Protein AF-A0A168AAK2-F1 (afdb_monomer)

InterPro domains:
  IPR007527 Zinc finger, SWIM-type [PS50966] (122-159)

Foldseek 3Di:
DDDDDDDDDDDDDDDDDDDDDDDDDDDDDDDDDDDDDDDDDDDDDPDDPDPPPCPVPCDFFAAPVQRATEDLVQEPPVLSVQSCVLRPPDDPDPPDQWDWDDWDADVPNPDIDTRDGDRDDKDWDADPCPDPPNHIDIPVQPPDLEAHSVRLVVLSLLCSQQVLVDASPDHFYAHHNRHGVVCPRVNVSCVLCDVCLSCLSVVHDPDPLPDQFDLSLLLLLLLLVCLVVVNQDPVCSNVPPCVQNVDDSVVNVCLLPVVVVVVVVVVVVVPPPPVPDPDDDDDDDDDDDDDDDDDDDDDDDDDDDDDDDDDDDDDDDDPPPPPVPDPPDDPCNVVSVLSSCSRNPPVSVVVSQVVGDCSGLSNQVLNSLLVSLVVLVVVVVVVLVVVVVVPPDDPDDDDDDDDDDDDDDDPDPPPPDPVPPPPDPQASLNSSLVSLLSSLSSLLSVQVVCPVDGDDPSNLLSSLVSLLSSLCCLLPPQQDFRDDDPPDDSLSGGNNCVLWAPPPPPPPPPDNSSLSSLLSRLLNLVCLVSLVVSLVSCVVSHGDPVNSVSSVV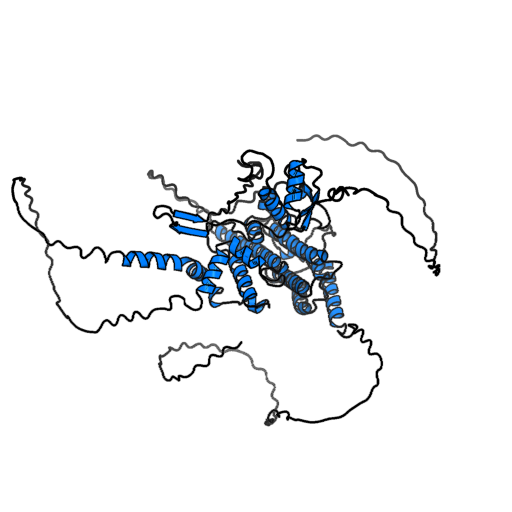SSVSNVVSVVPDPPDPDPVCPVDDDDDDDDDDYDDDDDDDDDDDDDDDDDDDDDDDDDDDDDDDDDDDDDDDDDDDDDDDDDDDDDDDDD

pLDDT: mean 70.31, std 23.08, range [29.22, 98.38]

Solvent-accessible surface area (backbone atoms only — not comparable to full-atom values): 43070 Å² total; per-residue (Å²): 135,86,84,92,85,80,92,88,86,88,87,90,81,88,82,89,87,88,82,91,83,86,90,83,90,85,79,92,78,89,84,82,85,87,88,88,85,89,84,87,86,89,77,94,70,96,69,75,84,70,79,79,70,78,75,77,69,90,58,68,50,48,36,81,87,72,62,49,31,28,39,54,95,58,49,54,73,70,60,36,53,52,53,47,63,72,29,46,84,74,68,96,73,74,83,66,84,28,61,66,74,51,75,50,76,48,96,50,94,91,39,77,49,69,44,80,47,65,62,79,89,81,53,76,47,71,33,47,80,87,46,100,40,49,54,77,46,43,75,85,39,75,88,56,87,62,68,46,71,74,55,45,53,51,50,52,56,48,42,62,67,71,48,40,85,59,62,76,91,50,62,40,48,37,35,83,59,67,42,46,56,89,61,56,61,63,39,59,49,42,59,77,64,31,57,64,58,50,22,58,76,69,67,48,74,78,56,66,92,89,52,81,81,53,67,64,49,51,51,41,41,40,25,43,55,22,37,77,71,67,43,78,53,71,65,61,30,77,58,43,63,46,93,66,67,71,49,58,72,67,56,40,49,43,74,62,53,53,70,58,57,60,60,53,62,61,52,68,70,67,66,78,71,74,89,74,78,84,77,83,92,80,91,80,84,84,87,79,90,82,90,86,91,87,89,87,89,85,92,82,88,88,86,91,84,81,87,77,92,82,81,89,87,88,80,91,74,86,82,76,78,72,79,68,75,68,62,95,68,55,103,50,51,67,61,51,49,52,47,37,41,38,62,74,32,61,67,59,33,51,53,54,59,69,73,53,55,76,82,28,65,62,56,25,62,37,54,51,44,38,52,52,46,52,51,49,52,48,52,57,52,51,54,56,51,56,61,63,61,68,71,69,74,70,85,79,84,79,82,90,81,91,78,85,89,83,92,80,94,72,94,72,88,74,86,72,73,87,73,73,78,70,92,58,92,71,40,66,38,49,54,41,46,52,54,47,50,41,40,46,42,43,52,39,47,67,56,52,74,40,61,94,50,79,57,54,75,67,54,51,50,41,40,50,50,30,53,53,49,52,54,43,44,36,66,74,72,38,67,50,74,52,96,66,69,93,85,63,54,67,48,54,24,13,48,24,31,44,76,63,18,70,56,80,68,78,73,82,75,77,69,62,58,70,58,60,39,48,61,80,42,38,80,56,45,85,50,48,72,56,52,54,52,49,50,58,46,39,71,73,72,48,62,40,68,72,59,55,52,52,52,51,47,47,52,48,50,21,48,50,57,63,65,55,69,89,77,79,76,77,76,80,74,78,76,70,90,67,78,77,82,91,80,89,85,86,83,85,90,84,83,86,83,84,82,85,78,90,82,91,81,86,88,86,82,87,84,91,86,85,86,85,86,89,84,89,85,86,82,89,80,86,88,83,92,79,90,85,89,80,84,88,84,81,88,82,92,84,88,83,91,83,132

Mean predicted aligned error: 16.59 Å

Structure (mmCIF, N/CA/C/O backbone):
data_AF-A0A168AAK2-F1
#
_entry.id   AF-A0A168AAK2-F1
#
loop_
_atom_site.group_PDB
_atom_site.id
_atom_site.type_symbol
_atom_site.label_atom_id
_atom_site.label_alt_id
_atom_site.label_comp_id
_atom_site.label_asym_id
_atom_site.label_entity_id
_atom_site.label_seq_id
_atom_site.pdbx_PDB_ins_code
_atom_site.Cartn_x
_atom_site.Cartn_y
_atom_site.Cartn_z
_atom_site.occupancy
_atom_site.B_iso_or_equiv
_atom_site.auth_seq_id
_atom_site.auth_comp_id
_atom_site.auth_asym_id
_atom_site.auth_atom_id
_atom_site.pdbx_PDB_model_num
ATOM 1 N N . MET A 1 1 ? 8.494 -40.894 26.020 1.00 40.62 1 MET A N 1
ATOM 2 C CA . MET A 1 1 ? 8.708 -42.358 25.901 1.00 40.62 1 MET A CA 1
ATOM 3 C C . MET A 1 1 ? 7.716 -42.901 24.875 1.00 40.62 1 MET A C 1
ATOM 5 O O . MET A 1 1 ? 6.647 -42.320 24.763 1.00 40.62 1 MET A O 1
ATOM 9 N N . ALA A 1 2 ? 8.074 -43.939 24.111 1.00 39.62 2 ALA A N 1
ATOM 10 C CA . ALA A 1 2 ? 7.178 -44.633 23.161 1.00 39.62 2 ALA A CA 1
ATOM 11 C C . ALA A 1 2 ? 6.420 -45.791 23.880 1.00 39.62 2 ALA A C 1
ATOM 13 O O . ALA A 1 2 ? 6.736 -45.996 25.057 1.00 39.62 2 ALA A O 1
ATOM 14 N N . PRO A 1 3 ? 5.437 -46.521 23.288 1.00 59.00 3 PRO A N 1
ATOM 15 C CA . PRO A 1 3 ? 5.387 -47.110 21.927 1.00 59.00 3 PRO A CA 1
ATOM 16 C C . PRO A 1 3 ? 4.229 -46.557 21.048 1.00 59.00 3 PRO A C 1
ATOM 18 O O . PRO A 1 3 ? 3.410 -45.803 21.553 1.00 59.00 3 PRO A O 1
ATOM 21 N N . VAL A 1 4 ? 4.074 -46.777 19.728 1.00 47.59 4 VAL A N 1
ATOM 22 C CA . VAL A 1 4 ? 4.568 -47.757 18.717 1.00 47.59 4 VAL A CA 1
ATOM 23 C C . VAL A 1 4 ? 3.789 -49.083 18.609 1.00 47.59 4 VAL A C 1
ATOM 25 O O . VAL A 1 4 ? 4.135 -50.071 19.243 1.00 47.59 4 VAL A O 1
ATOM 28 N N . THR A 1 5 ? 2.790 -49.133 17.717 1.00 47.38 5 THR A N 1
ATOM 29 C CA . THR A 1 5 ? 2.313 -50.298 16.916 1.00 47.38 5 THR A CA 1
ATOM 30 C C . THR A 1 5 ? 1.179 -49.828 15.976 1.00 47.38 5 THR A C 1
ATOM 32 O O . THR A 1 5 ? 0.538 -48.831 16.278 1.00 47.38 5 THR A O 1
ATOM 35 N N . ARG A 1 6 ? 0.832 -50.478 14.852 1.00 38.22 6 ARG A N 1
ATOM 36 C CA . ARG A 1 6 ? 1.635 -51.163 13.809 1.00 38.22 6 ARG A CA 1
ATOM 37 C C . ARG A 1 6 ? 0.776 -51.253 12.526 1.00 38.22 6 ARG A C 1
ATOM 39 O O . ARG A 1 6 ? -0.435 -51.410 12.622 1.00 38.22 6 ARG A O 1
ATOM 46 N N . SER A 1 7 ? 1.383 -51.172 11.343 1.00 39.91 7 SER A N 1
ATOM 47 C CA . SER A 1 7 ? 0.678 -51.108 10.049 1.00 39.91 7 SER A CA 1
ATOM 48 C C . SER A 1 7 ? -0.073 -52.390 9.654 1.00 39.91 7 SER A C 1
ATOM 50 O O . SER A 1 7 ? 0.349 -53.494 10.002 1.00 39.91 7 SER A O 1
ATOM 52 N N . ARG A 1 8 ? -1.081 -52.254 8.778 1.00 37.25 8 ARG A N 1
ATOM 53 C CA . ARG A 1 8 ? -1.518 -53.321 7.860 1.00 37.25 8 ARG A CA 1
ATOM 54 C C . ARG A 1 8 ? -1.952 -52.725 6.514 1.00 37.25 8 ARG A C 1
ATOM 56 O O . ARG A 1 8 ? -2.681 -51.745 6.489 1.00 37.25 8 ARG A O 1
ATOM 63 N N . ALA A 1 9 ? -1.501 -53.329 5.420 1.00 46.47 9 ALA A N 1
ATOM 64 C CA . ALA A 1 9 ? -1.856 -52.999 4.036 1.00 46.47 9 ALA A CA 1
ATOM 65 C C . ALA A 1 9 ? -2.024 -54.306 3.242 1.00 46.47 9 ALA A C 1
ATOM 67 O O . ALA A 1 9 ? -1.486 -55.317 3.688 1.00 46.47 9 ALA A O 1
ATOM 68 N N . HIS A 1 10 ? -2.748 -54.289 2.113 1.00 40.81 10 HIS A N 1
ATOM 69 C CA . HIS A 1 10 ? -2.654 -55.221 0.965 1.00 40.81 10 HIS A CA 1
ATOM 70 C C . HIS A 1 10 ? -3.609 -54.756 -0.181 1.00 40.81 10 HIS A C 1
ATOM 72 O O . HIS A 1 10 ? -4.354 -53.806 0.060 1.00 40.81 10 HIS A O 1
ATOM 78 N N . PRO A 1 11 ? -3.512 -55.266 -1.436 1.00 57.75 11 PRO A N 1
ATOM 79 C CA . PRO A 1 11 ? -3.426 -54.371 -2.602 1.00 57.75 11 PRO A CA 1
ATOM 80 C C . PRO A 1 11 ? -4.322 -54.815 -3.796 1.00 57.75 11 PRO A C 1
ATOM 82 O O . PRO A 1 11 ? -5.418 -55.321 -3.576 1.00 57.75 11 PRO A O 1
ATOM 85 N N . SER A 1 12 ? -3.788 -54.713 -5.029 1.00 35.56 12 SER A N 1
ATOM 86 C CA . SER A 1 12 ? -4.297 -55.153 -6.351 1.00 35.56 12 SER A CA 1
ATOM 87 C C . SER A 1 12 ? -5.247 -54.189 -7.086 1.00 35.56 12 SER A C 1
ATOM 89 O O . SER A 1 12 ? -5.981 -53.449 -6.443 1.00 35.56 12 SER A O 1
ATOM 91 N N . GLU A 1 13 ? -5.347 -54.191 -8.425 1.00 36.75 13 GLU A N 1
ATOM 92 C CA . GLU A 1 13 ? -4.338 -54.205 -9.519 1.00 36.75 13 GLU A CA 1
ATOM 93 C C . GLU A 1 13 ? -5.069 -54.124 -10.882 1.00 36.75 13 GLU A C 1
ATOM 95 O O . GLU A 1 13 ? -6.175 -54.641 -11.025 1.00 36.75 13 GLU A O 1
ATOM 100 N N . GLY A 1 14 ? -4.423 -53.568 -11.917 1.00 33.22 14 GLY A N 1
ATOM 101 C CA . GLY A 1 14 ? -4.935 -53.566 -13.301 1.00 33.22 14 GLY A CA 1
ATOM 102 C C . GLY A 1 14 ? -5.976 -52.472 -13.608 1.00 33.22 14 GLY A C 1
ATOM 103 O O . GLY A 1 14 ? -6.656 -51.974 -12.724 1.00 33.22 14 GLY A O 1
ATOM 104 N N . ARG A 1 15 ? -6.148 -52.033 -14.863 1.00 38.47 15 ARG A N 1
ATOM 105 C CA . ARG A 1 15 ? -5.843 -52.704 -16.142 1.00 38.47 15 ARG A CA 1
ATOM 106 C C . ARG A 1 15 ? -5.493 -51.691 -17.250 1.00 38.47 15 ARG A C 1
ATOM 108 O O . ARG A 1 15 ? -5.868 -50.528 -17.179 1.00 38.47 15 ARG A O 1
ATOM 115 N N . THR A 1 16 ? -4.783 -52.147 -18.281 1.00 46.56 16 THR A N 1
ATOM 116 C CA . THR A 1 16 ? -4.335 -51.349 -19.438 1.00 46.56 16 THR A CA 1
ATOM 117 C C . THR A 1 16 ? -5.389 -51.211 -20.546 1.00 46.56 16 THR A C 1
ATOM 119 O O . THR A 1 16 ? -6.234 -52.088 -20.728 1.00 46.56 16 THR A O 1
ATOM 122 N N . GLY A 1 17 ? -5.282 -50.144 -21.349 1.00 37.72 17 GLY A N 1
ATOM 123 C CA . GLY A 1 17 ? -6.027 -49.971 -22.602 1.00 37.72 17 GLY A CA 1
ATOM 124 C C . GLY A 1 17 ? -5.637 -48.684 -23.338 1.00 37.72 17 GLY A C 1
ATOM 125 O O . GLY A 1 17 ? -5.800 -47.598 -22.795 1.00 37.72 17 GLY A O 1
ATOM 126 N N . ALA A 1 18 ? -5.118 -48.796 -24.563 1.00 38.78 18 ALA A N 1
ATOM 127 C CA . ALA A 1 18 ? -4.747 -47.658 -25.407 1.00 38.78 18 ALA A CA 1
ATOM 128 C C . ALA A 1 18 ? -5.010 -47.970 -26.889 1.00 38.78 18 ALA A C 1
ATOM 130 O O . ALA A 1 18 ? -4.605 -49.039 -27.339 1.00 38.78 18 ALA A O 1
ATOM 131 N N . ALA A 1 19 ? -5.625 -47.039 -27.636 1.00 36.41 19 ALA A N 1
ATOM 132 C CA . ALA A 1 19 ? -5.507 -46.917 -29.100 1.00 36.41 19 ALA A CA 1
ATOM 133 C C . ALA A 1 19 ? -6.200 -45.649 -29.666 1.00 36.41 19 ALA A C 1
ATOM 135 O O . ALA A 1 19 ? -7.394 -45.460 -29.479 1.00 36.41 19 ALA A O 1
ATOM 136 N N . VAL A 1 20 ? -5.426 -44.836 -30.398 1.00 39.25 20 VAL A N 1
ATOM 137 C CA . VAL A 1 20 ? -5.687 -44.298 -31.761 1.00 39.25 20 VAL A CA 1
ATOM 138 C C . VAL A 1 20 ? -7.126 -43.909 -32.185 1.00 39.25 20 VAL A C 1
ATOM 140 O O . VAL A 1 20 ? -7.991 -44.768 -32.304 1.00 39.25 20 VAL A O 1
ATOM 143 N N . GLY A 1 21 ? -7.319 -42.663 -32.659 1.00 32.81 21 GLY A N 1
ATOM 144 C CA . GLY A 1 21 ? -8.467 -42.289 -33.516 1.00 32.81 21 GLY A CA 1
ATOM 145 C C . GLY A 1 21 ? -8.499 -40.812 -33.955 1.00 32.81 21 GLY A C 1
ATOM 146 O O . GLY A 1 21 ? -8.690 -39.939 -33.124 1.00 32.81 21 GLY A O 1
ATOM 147 N N . GLY A 1 22 ? -8.284 -40.536 -35.249 1.00 33.31 22 GLY A N 1
ATOM 148 C CA . GLY A 1 22 ? -8.019 -39.206 -35.839 1.00 33.31 22 GLY A CA 1
ATOM 149 C C . GLY A 1 22 ? -9.118 -38.112 -35.798 1.00 33.31 22 GLY A C 1
ATOM 150 O O . GLY A 1 22 ? -10.235 -38.349 -35.345 1.00 33.31 22 GLY A O 1
ATOM 151 N N . PRO A 1 23 ? -8.797 -36.894 -36.294 1.00 47.91 23 PRO A N 1
ATOM 152 C CA . PRO A 1 23 ? -9.669 -35.716 -36.241 1.00 47.91 23 PRO A CA 1
ATOM 153 C C . PRO A 1 23 ? -10.683 -35.652 -37.397 1.00 47.91 23 PRO A C 1
ATOM 155 O O . PRO A 1 23 ? -10.421 -36.142 -38.496 1.00 47.91 23 PRO A O 1
ATOM 158 N N . VAL A 1 24 ? -11.800 -34.949 -37.177 1.00 37.16 24 VAL A N 1
ATOM 159 C CA . VAL A 1 24 ? -12.806 -34.625 -38.205 1.00 37.16 24 VAL A CA 1
ATOM 160 C C . VAL A 1 24 ? -12.995 -33.109 -38.281 1.00 37.16 24 VAL A C 1
ATOM 162 O O . VAL A 1 24 ? -13.200 -32.450 -37.264 1.00 37.16 24 VAL A O 1
ATOM 165 N N . LEU A 1 25 ? -12.925 -32.561 -39.496 1.00 40.25 25 LEU A N 1
ATOM 166 C CA . LEU A 1 25 ? -13.261 -31.169 -39.805 1.00 40.25 25 LEU A CA 1
ATOM 167 C C . LEU A 1 25 ? -14.760 -31.045 -40.107 1.00 40.25 25 LEU A C 1
ATOM 169 O O . LEU A 1 25 ? -15.286 -31.852 -40.871 1.00 40.25 25 LEU A O 1
ATOM 173 N N . SER A 1 26 ? -15.399 -29.982 -39.614 1.00 39.03 26 SER A N 1
ATOM 174 C CA . SER A 1 26 ? -16.743 -29.564 -40.035 1.00 39.03 26 SER A CA 1
ATOM 175 C C . SER A 1 26 ? -16.792 -28.051 -40.237 1.00 39.03 26 SER A C 1
ATOM 177 O O . SER A 1 26 ? -16.252 -27.291 -39.435 1.00 39.03 26 SER A O 1
ATOM 179 N N . VAL A 1 27 ? -17.434 -27.623 -41.324 1.00 39.62 27 VAL A N 1
ATOM 180 C CA . VAL A 1 27 ? -17.562 -26.221 -41.757 1.00 39.62 27 VAL A CA 1
ATOM 181 C C . VAL A 1 27 ? -18.981 -25.726 -41.433 1.00 39.62 27 VAL A C 1
ATOM 183 O O . VAL A 1 27 ? -19.931 -26.480 -41.659 1.00 39.62 27 VAL A O 1
ATOM 186 N N . PRO A 1 28 ? -19.175 -24.491 -40.928 1.00 44.53 28 PRO A N 1
ATOM 187 C CA . PRO A 1 28 ? -20.513 -23.941 -40.729 1.00 44.53 28 PRO A CA 1
ATOM 188 C C . PRO A 1 28 ? -21.197 -23.677 -42.077 1.00 44.53 28 PRO A C 1
ATOM 190 O O . PRO A 1 28 ? -20.589 -23.135 -42.996 1.00 44.53 28 PRO A O 1
ATOM 193 N N . THR A 1 29 ? -22.475 -24.041 -42.189 1.00 38.69 29 THR A N 1
ATOM 194 C CA . THR A 1 29 ? -23.301 -23.759 -43.374 1.00 38.69 29 THR A CA 1
ATOM 195 C C . THR A 1 29 ? -24.305 -22.663 -43.033 1.00 38.69 29 THR A C 1
ATOM 197 O O . THR A 1 29 ? -25.131 -22.845 -42.141 1.00 38.69 29 THR A O 1
ATOM 200 N N . GLU A 1 30 ? -24.246 -21.530 -43.733 1.00 39.91 30 GLU A N 1
ATOM 201 C CA . GLU A 1 30 ? -25.296 -20.508 -43.660 1.00 39.91 30 GLU A CA 1
ATOM 202 C C . GLU A 1 30 ? -26.604 -21.030 -44.271 1.00 39.91 30 GLU A C 1
ATOM 204 O O . GLU A 1 30 ? -26.585 -21.697 -45.306 1.00 39.91 30 GLU A O 1
ATOM 209 N N . HIS A 1 31 ? -27.751 -20.629 -43.720 1.00 38.38 31 HIS A N 1
ATOM 210 C CA . HIS A 1 31 ? -28.993 -20.585 -44.492 1.00 38.38 31 HIS A CA 1
ATOM 211 C C . HIS A 1 31 ? -29.788 -19.314 -44.189 1.00 38.38 31 HIS A C 1
ATOM 213 O O . HIS A 1 31 ? -29.695 -18.734 -43.108 1.00 38.38 31 HIS A O 1
ATOM 219 N N . ARG A 1 32 ? -30.499 -18.824 -45.209 1.00 34.09 32 ARG A N 1
ATOM 220 C CA . ARG A 1 32 ? -30.751 -17.392 -45.390 1.00 34.09 32 ARG A CA 1
ATOM 221 C C . ARG A 1 32 ? -32.227 -17.070 -45.634 1.00 34.09 32 ARG A C 1
ATOM 223 O O . ARG A 1 32 ? -32.756 -17.404 -46.691 1.00 34.09 32 ARG A O 1
ATOM 230 N N . SER A 1 33 ? -32.788 -16.249 -44.742 1.00 37.88 33 SER A N 1
ATOM 231 C CA . SER A 1 33 ? -33.982 -15.416 -44.984 1.00 37.88 33 SER A CA 1
ATOM 232 C C . SER A 1 33 ? -35.283 -16.212 -45.284 1.00 37.88 33 SER A C 1
ATOM 234 O O . SER A 1 33 ? -35.333 -17.413 -45.043 1.00 37.88 33 SER A O 1
ATOM 236 N N . PRO A 1 34 ? -36.390 -15.552 -45.678 1.00 63.09 34 PRO A N 1
ATOM 237 C CA . PRO A 1 34 ? -37.237 -14.767 -44.770 1.00 63.09 34 PRO A CA 1
ATOM 238 C C . PRO A 1 34 ? -38.724 -15.159 -44.893 1.00 63.09 34 PRO A C 1
ATOM 240 O O . PRO A 1 34 ? -39.081 -15.873 -45.818 1.00 63.09 34 PRO A O 1
ATOM 243 N N . HIS A 1 35 ? -39.624 -14.575 -44.092 1.00 37.94 35 HIS A N 1
ATOM 244 C CA . HIS A 1 35 ? -40.955 -14.197 -44.599 1.00 37.94 35 HIS A CA 1
ATOM 245 C C . HIS A 1 35 ? -41.582 -13.038 -43.804 1.00 37.94 35 HIS A C 1
ATOM 247 O O . HIS A 1 35 ? -41.102 -12.658 -42.740 1.00 37.94 35 HIS A O 1
ATOM 253 N N . ARG A 1 36 ? -42.613 -12.428 -44.399 1.00 41.31 36 ARG A N 1
ATOM 254 C CA . ARG A 1 36 ? -43.231 -11.140 -44.046 1.00 41.31 36 ARG A CA 1
ATOM 255 C C . ARG A 1 36 ? -44.748 -11.308 -44.024 1.00 41.31 36 ARG A C 1
ATOM 257 O O . ARG A 1 36 ? -45.292 -11.770 -45.025 1.00 41.31 36 ARG A O 1
ATOM 264 N N . ALA A 1 37 ? -45.409 -10.836 -42.971 1.00 38.94 37 ALA A N 1
ATOM 265 C CA . ALA A 1 37 ? -46.836 -10.516 -42.976 1.00 38.94 37 ALA A CA 1
ATOM 266 C C . ALA A 1 37 ? -47.135 -9.446 -41.915 1.00 38.94 37 ALA A C 1
ATOM 268 O O . ALA A 1 37 ? -46.599 -9.504 -40.812 1.00 38.94 37 ALA A O 1
ATOM 269 N N . GLU A 1 38 ? -47.988 -8.485 -42.260 1.00 54.44 38 GLU A N 1
ATOM 270 C CA . GLU A 1 38 ? -48.599 -7.535 -41.324 1.00 54.44 38 GLU A CA 1
ATOM 271 C C . GLU A 1 38 ? -50.046 -7.981 -41.064 1.00 54.44 38 GLU A C 1
ATOM 273 O O . GLU A 1 38 ? -50.703 -8.506 -41.965 1.00 54.44 38 GLU A O 1
ATOM 278 N N . GLY A 1 39 ? -50.554 -7.760 -39.852 1.00 36.62 39 GLY A N 1
ATOM 279 C CA . GLY A 1 39 ? -51.935 -8.067 -39.478 1.00 36.62 39 GLY A CA 1
ATOM 280 C C . GLY A 1 39 ? -52.157 -7.789 -37.994 1.00 36.62 39 GLY A C 1
ATOM 281 O O . GLY A 1 39 ? -51.522 -8.422 -37.160 1.00 36.62 39 GLY A O 1
ATOM 282 N N . GLY A 1 40 ? -52.994 -6.800 -37.673 1.00 44.69 40 GLY A N 1
ATOM 283 C CA . GLY A 1 40 ? -53.223 -6.340 -36.297 1.00 44.69 40 GLY A CA 1
ATOM 284 C C . GLY A 1 40 ? -54.597 -6.723 -35.740 1.00 44.69 40 GLY A C 1
ATOM 285 O O . GLY A 1 40 ? -55.134 -7.775 -36.073 1.00 44.69 40 GLY A O 1
ATOM 286 N N . THR A 1 41 ? -55.183 -5.787 -34.983 1.00 41.22 41 THR A N 1
ATOM 287 C CA . THR A 1 41 ? -56.447 -5.817 -34.204 1.00 41.22 41 THR A CA 1
ATOM 288 C C . THR A 1 41 ? -56.300 -6.131 -32.712 1.00 41.22 41 THR A C 1
ATOM 290 O O . THR A 1 41 ? -55.432 -6.883 -32.285 1.00 41.22 41 THR A O 1
ATOM 293 N N . ASN A 1 42 ? -57.126 -5.439 -31.921 1.00 51.75 42 ASN A N 1
ATOM 294 C CA . ASN A 1 42 ? -57.027 -5.324 -30.466 1.00 51.75 42 ASN A CA 1
ATOM 295 C C . ASN A 1 42 ? -57.588 -6.548 -29.732 1.00 51.75 42 ASN A C 1
ATOM 297 O O . ASN A 1 42 ? -58.637 -7.068 -30.110 1.00 51.75 42 ASN A O 1
ATOM 301 N N . SER A 1 43 ? -57.045 -6.819 -28.545 1.00 48.72 43 SER A N 1
ATOM 302 C CA . SER A 1 43 ? -57.831 -7.334 -27.419 1.00 48.72 43 SER A CA 1
ATOM 303 C C . SER A 1 43 ? -57.217 -6.879 -26.097 1.00 48.72 43 SER A C 1
ATOM 305 O O . SER A 1 43 ? -56.057 -7.183 -25.833 1.00 48.72 43 SER A O 1
ATOM 307 N N . ASN A 1 44 ? -57.990 -6.179 -25.261 1.00 52.91 44 ASN A N 1
ATOM 308 C CA . ASN A 1 44 ? -57.596 -5.932 -23.874 1.00 52.91 44 ASN A CA 1
ATOM 309 C C . ASN A 1 44 ? -57.525 -7.276 -23.140 1.00 52.91 44 ASN A C 1
ATOM 311 O O . ASN A 1 44 ? -58.499 -8.030 -23.172 1.00 52.91 44 ASN A O 1
ATOM 315 N N . GLN A 1 45 ? -56.428 -7.535 -22.436 1.00 46.53 45 GLN A N 1
ATOM 316 C CA . GLN A 1 45 ? -56.380 -8.555 -21.394 1.00 46.53 45 GLN A CA 1
ATOM 317 C C . GLN A 1 45 ? -55.660 -7.979 -20.181 1.00 46.53 45 GLN A C 1
ATOM 319 O O . GLN A 1 45 ? -54.449 -7.766 -20.228 1.00 46.53 45 GLN A O 1
ATOM 324 N N . ASP A 1 46 ? -56.416 -7.754 -19.103 1.00 53.88 46 ASP A N 1
ATOM 325 C CA . ASP A 1 46 ? -55.850 -7.698 -17.759 1.00 53.88 46 ASP A CA 1
ATOM 326 C C . ASP A 1 46 ? -54.997 -8.953 -17.558 1.00 53.88 46 ASP A C 1
ATOM 328 O O . ASP A 1 46 ? -55.498 -10.078 -17.550 1.00 53.88 46 ASP A O 1
ATOM 332 N N . SER A 1 47 ? -53.694 -8.742 -17.453 1.00 51.31 47 SER A N 1
ATOM 333 C CA . SER A 1 47 ? -52.706 -9.731 -17.043 1.00 51.31 47 SER A CA 1
ATOM 334 C C . SER A 1 47 ? -52.010 -9.079 -15.865 1.00 51.31 47 SER A C 1
ATOM 336 O O . SER A 1 47 ? -51.554 -7.944 -15.997 1.00 51.31 47 SER A O 1
ATOM 338 N N . GLY A 1 48 ? -52.082 -9.718 -14.697 1.00 49.97 48 GLY A N 1
ATOM 339 C CA . GLY A 1 48 ? -51.791 -9.049 -13.433 1.00 49.97 48 GLY A CA 1
ATOM 340 C C . GLY A 1 48 ? -50.384 -8.465 -13.380 1.00 49.97 48 GLY A C 1
ATOM 341 O O . GLY A 1 48 ? -49.473 -8.961 -14.043 1.00 49.97 48 GLY A O 1
ATOM 342 N N . SER A 1 49 ? -50.207 -7.460 -12.523 1.00 47.28 49 SER A N 1
ATOM 343 C CA . SER A 1 49 ? -48.916 -7.259 -11.880 1.00 47.28 49 SER A CA 1
ATOM 344 C C . SER A 1 49 ? -48.560 -8.568 -11.179 1.00 47.28 49 SER A C 1
ATOM 346 O O . SER A 1 49 ? -49.110 -8.881 -10.123 1.00 47.28 49 SER A O 1
ATOM 348 N N . GLY A 1 50 ? -47.691 -9.359 -11.807 1.00 49.34 50 GLY A N 1
ATOM 349 C CA . GLY A 1 50 ? -46.757 -10.127 -11.013 1.00 49.34 50 GLY A CA 1
ATOM 350 C C . GLY A 1 50 ? -45.942 -9.094 -10.257 1.00 49.34 50 GLY A C 1
ATOM 351 O O . GLY A 1 50 ? -45.314 -8.238 -10.881 1.00 49.34 50 GLY A O 1
ATOM 352 N N . ASP A 1 51 ? -46.022 -9.135 -8.936 1.00 53.19 51 ASP A N 1
ATOM 353 C CA . ASP A 1 51 ? -44.877 -8.743 -8.142 1.00 53.19 51 ASP A CA 1
ATOM 354 C C . ASP A 1 51 ? -43.753 -9.681 -8.613 1.00 53.19 51 ASP A C 1
ATOM 356 O O . ASP A 1 51 ? -43.833 -10.900 -8.448 1.00 53.19 51 ASP A O 1
ATOM 360 N N . GLU A 1 52 ? -42.798 -9.141 -9.373 1.00 53.22 52 GLU A N 1
ATOM 361 C CA . GLU A 1 52 ? -41.577 -9.858 -9.738 1.00 53.22 52 GLU A CA 1
ATOM 362 C C . GLU A 1 52 ? -40.721 -9.875 -8.467 1.00 53.22 52 GLU A C 1
ATOM 364 O O . GLU A 1 52 ? -39.858 -9.021 -8.293 1.00 53.22 52 GLU A O 1
ATOM 369 N N . ASP A 1 53 ? -41.076 -10.779 -7.541 1.00 52.66 53 ASP A N 1
ATOM 370 C CA . ASP A 1 53 ? -40.401 -10.977 -6.255 1.00 52.66 53 ASP A CA 1
ATOM 371 C C . ASP A 1 53 ? -38.880 -11.035 -6.483 1.00 52.66 53 ASP A C 1
ATOM 373 O O . ASP A 1 53 ? -38.412 -11.775 -7.353 1.00 52.66 53 ASP A O 1
ATOM 377 N N . ASP A 1 54 ? -38.115 -10.242 -5.722 1.00 58.22 54 ASP A N 1
ATOM 378 C CA . ASP A 1 54 ? -36.675 -10.013 -5.915 1.00 58.22 54 ASP A CA 1
ATOM 379 C C . ASP A 1 54 ? -35.807 -11.255 -5.555 1.00 58.22 54 ASP A C 1
ATOM 381 O O . ASP A 1 54 ? -34.942 -11.206 -4.679 1.00 58.22 54 ASP A O 1
ATOM 385 N N . GLU A 1 55 ? -35.989 -12.383 -6.257 1.00 56.53 55 GLU A N 1
ATOM 386 C CA . GLU A 1 55 ? -35.205 -13.630 -6.117 1.00 56.53 55 GLU A CA 1
ATOM 387 C C . GLU A 1 55 ? -33.701 -13.458 -6.468 1.00 56.53 55 GLU A C 1
ATOM 389 O O . GLU A 1 55 ? -32.919 -14.401 -6.348 1.00 56.53 55 GLU A O 1
ATOM 394 N N . GLU A 1 56 ? -33.251 -12.267 -6.889 1.00 58.03 56 GLU A N 1
ATOM 395 C CA . GLU A 1 56 ? -31.850 -12.001 -7.260 1.00 58.03 56 GLU A CA 1
ATOM 396 C C . GLU A 1 56 ? -30.874 -11.911 -6.062 1.00 58.03 56 GLU A C 1
ATOM 398 O O . GLU A 1 56 ? -29.657 -11.943 -6.274 1.00 58.03 56 GLU A O 1
ATOM 403 N N . ASP A 1 57 ? -31.352 -11.813 -4.812 1.00 67.00 57 ASP A N 1
ATOM 404 C CA . ASP A 1 57 ? -30.482 -11.565 -3.645 1.00 67.00 57 ASP A CA 1
ATOM 405 C C . ASP A 1 57 ? -29.789 -12.844 -3.079 1.00 67.00 57 ASP A C 1
ATOM 407 O O . ASP A 1 57 ? -28.852 -12.711 -2.298 1.00 67.00 57 ASP A O 1
ATOM 411 N N . GLU A 1 58 ? -30.090 -14.089 -3.496 1.00 76.19 58 GLU A N 1
ATOM 412 C CA . GLU A 1 58 ? -29.391 -15.325 -3.014 1.00 76.19 58 GLU A CA 1
ATOM 413 C C . GLU A 1 58 ? -27.891 -15.457 -3.443 1.00 76.19 58 GLU A C 1
ATOM 415 O O . GLU A 1 58 ? -27.285 -16.530 -3.383 1.00 76.19 58 GLU A O 1
ATOM 420 N N . GLY A 1 59 ? -27.245 -14.372 -3.884 1.00 88.06 59 GLY A N 1
ATOM 421 C CA . GLY A 1 59 ? -25.840 -14.335 -4.310 1.00 88.06 59 GLY A CA 1
ATOM 422 C C . GLY A 1 59 ? -24.818 -13.912 -3.232 1.00 88.06 59 GLY A C 1
ATOM 423 O O . GLY A 1 59 ? -25.165 -13.271 -2.239 1.00 88.06 59 GLY A O 1
ATOM 424 N N . PRO A 1 60 ? -23.512 -14.196 -3.440 1.00 91.94 60 PRO A N 1
ATOM 425 C CA . PRO A 1 60 ? -22.443 -13.759 -2.541 1.00 91.94 60 PRO A CA 1
ATOM 426 C C . PRO A 1 60 ? -22.252 -12.233 -2.567 1.00 91.94 60 PRO A C 1
ATOM 428 O O . PRO A 1 60 ? -21.959 -11.630 -3.605 1.00 91.94 60 PRO A O 1
ATOM 431 N N . VAL A 1 61 ? -22.355 -11.612 -1.394 1.00 92.31 61 VAL A N 1
ATOM 432 C CA . VAL A 1 61 ? -22.350 -10.156 -1.197 1.00 92.31 61 VAL A CA 1
ATOM 433 C C . VAL A 1 61 ? -20.944 -9.573 -1.397 1.00 92.31 61 VAL A C 1
ATOM 435 O O . VAL A 1 61 ? -19.947 -10.167 -0.994 1.00 92.31 61 VAL A O 1
ATOM 438 N N . ARG A 1 62 ? -20.823 -8.383 -1.999 1.00 91.00 62 ARG A N 1
ATOM 439 C CA . ARG A 1 62 ? -19.527 -7.762 -2.337 1.00 91.00 62 ARG A CA 1
ATOM 440 C C . ARG A 1 62 ? -19.301 -6.449 -1.589 1.00 91.00 62 ARG A C 1
ATOM 442 O O . ARG A 1 62 ? -20.039 -5.495 -1.816 1.00 91.00 62 ARG A O 1
ATOM 449 N N . SER A 1 63 ? -18.237 -6.344 -0.787 1.00 88.81 63 SER A N 1
ATOM 450 C CA . SER A 1 63 ? -17.904 -5.084 -0.099 1.00 88.81 63 SER A CA 1
ATOM 451 C C . SER A 1 63 ? -17.585 -3.968 -1.109 1.00 88.81 63 SER A C 1
ATOM 453 O O . SER A 1 63 ? -16.662 -4.121 -1.922 1.00 88.81 63 SER A O 1
ATOM 455 N N . PRO A 1 64 ? -18.263 -2.804 -1.044 1.00 84.12 64 PRO A N 1
ATOM 456 C CA . PRO A 1 64 ? -18.030 -1.688 -1.959 1.00 84.12 64 PRO A CA 1
ATOM 457 C C . PRO A 1 64 ? -16.698 -0.966 -1.690 1.00 84.12 64 PRO A C 1
ATOM 459 O O . PRO A 1 64 ? -16.212 -0.222 -2.541 1.00 84.12 64 PRO A O 1
ATOM 462 N N . LEU A 1 65 ? -16.080 -1.187 -0.522 1.00 80.12 65 LEU A N 1
ATOM 463 C CA . LEU A 1 65 ? -14.827 -0.540 -0.117 1.00 80.12 65 LEU A CA 1
ATOM 464 C C . LEU A 1 65 ? -13.592 -1.385 -0.438 1.00 80.12 65 LEU A C 1
ATOM 466 O O . LEU A 1 65 ? -12.509 -0.843 -0.696 1.00 80.12 65 LEU A O 1
ATOM 470 N N . THR A 1 66 ? -13.724 -2.711 -0.409 1.00 83.69 66 THR A N 1
ATOM 471 C CA . THR A 1 66 ? -12.596 -3.637 -0.587 1.00 83.69 66 THR A CA 1
ATOM 472 C C . THR A 1 66 ? -12.671 -4.440 -1.874 1.00 83.69 66 THR A C 1
ATOM 474 O O . THR A 1 66 ? -11.621 -4.835 -2.378 1.00 83.69 66 THR A O 1
ATOM 477 N N . ASN A 1 67 ? -13.865 -4.564 -2.463 1.00 85.62 67 ASN A N 1
ATOM 478 C CA . ASN A 1 67 ? -14.202 -5.459 -3.571 1.00 85.62 67 ASN A CA 1
ATOM 479 C C . ASN A 1 67 ? -14.040 -6.953 -3.239 1.00 85.62 67 ASN A C 1
ATOM 481 O O . ASN A 1 67 ? -14.066 -7.770 -4.158 1.00 85.62 67 ASN A O 1
ATOM 485 N N . LEU A 1 68 ? -13.891 -7.307 -1.956 1.00 88.44 68 LEU A N 1
ATOM 486 C CA . LEU A 1 68 ? -13.962 -8.690 -1.490 1.00 88.44 68 LEU A CA 1
ATOM 487 C C . LEU A 1 68 ? -15.406 -9.197 -1.596 1.00 88.44 68 LEU A C 1
ATOM 489 O O . LEU A 1 68 ? -16.350 -8.451 -1.325 1.00 88.44 68 LEU A O 1
ATOM 493 N N . PHE A 1 69 ? -15.561 -10.457 -1.996 1.00 92.50 69 PHE A N 1
ATOM 494 C CA . PHE A 1 69 ? -16.839 -11.167 -2.020 1.00 92.50 69 PHE A CA 1
ATOM 495 C C . PHE A 1 69 ? -16.993 -12.007 -0.751 1.00 92.50 69 PHE A C 1
ATOM 497 O O . PHE A 1 69 ? -15.999 -12.512 -0.227 1.00 92.50 69 PHE A O 1
ATOM 504 N N . TYR A 1 70 ? -18.228 -12.189 -0.293 1.00 93.50 70 TYR A N 1
ATOM 505 C CA . TYR A 1 70 ? -18.579 -12.846 0.958 1.00 93.50 70 TYR A CA 1
ATOM 506 C C . TYR A 1 70 ? -19.739 -13.822 0.768 1.00 93.50 70 TYR A C 1
ATOM 508 O O . TYR A 1 70 ? -20.756 -13.481 0.173 1.00 93.50 70 TYR A O 1
ATOM 516 N N . THR A 1 71 ? -19.584 -15.032 1.297 1.00 94.88 71 THR A N 1
ATOM 517 C CA . THR A 1 71 ? -20.657 -16.031 1.403 1.00 94.88 71 THR A CA 1
ATOM 518 C C . THR A 1 71 ? -21.333 -15.840 2.760 1.00 94.88 71 THR A C 1
ATOM 520 O O . THR A 1 71 ? -20.652 -15.920 3.789 1.00 94.88 71 THR A O 1
ATOM 523 N N . VAL A 1 72 ? -22.634 -15.534 2.749 1.00 94.81 72 VAL A N 1
ATOM 524 C CA . VAL A 1 72 ? -23.425 -15.122 3.929 1.00 94.81 72 VAL A CA 1
ATOM 525 C C . VAL A 1 72 ? -24.276 -16.248 4.516 1.00 94.81 72 VAL A C 1
ATOM 527 O O . VAL A 1 72 ? -24.600 -16.199 5.693 1.00 94.81 72 VAL A O 1
ATOM 530 N N . ASP A 1 73 ? -24.492 -17.319 3.757 1.00 93.12 73 ASP A N 1
ATOM 531 C CA . ASP A 1 73 ? -25.344 -18.495 4.004 1.00 93.12 73 ASP A CA 1
ATOM 532 C C . ASP A 1 73 ? -24.943 -19.385 5.218 1.00 93.12 73 ASP A C 1
ATOM 534 O O . ASP A 1 73 ? -25.377 -20.528 5.358 1.00 93.12 73 ASP A O 1
ATOM 538 N N . ASN A 1 74 ? -24.106 -18.865 6.123 1.00 92.31 74 ASN A N 1
ATOM 539 C CA . ASN A 1 74 ? -23.760 -19.446 7.430 1.00 92.31 74 ASN A CA 1
ATOM 540 C C . ASN A 1 74 ? -24.098 -18.503 8.612 1.00 92.31 74 ASN A C 1
ATOM 542 O O . ASN A 1 74 ? -23.707 -18.787 9.748 1.00 92.31 74 ASN A O 1
ATOM 546 N N . LEU A 1 75 ? -24.754 -17.372 8.342 1.00 93.06 75 LEU A N 1
ATOM 547 C CA . LEU A 1 75 ? -25.223 -16.393 9.322 1.00 93.06 75 LEU A CA 1
ATOM 548 C C . LEU A 1 75 ? -26.662 -16.703 9.766 1.00 93.06 75 LEU A C 1
ATOM 550 O O . LEU A 1 75 ? -27.354 -17.525 9.169 1.00 93.06 75 LEU A O 1
ATOM 554 N N . ASP A 1 76 ? -27.100 -16.046 10.835 1.00 94.06 76 ASP A N 1
ATOM 555 C CA . ASP A 1 76 ? -28.518 -15.847 11.144 1.00 94.06 76 ASP A CA 1
ATOM 556 C C . ASP A 1 76 ? -29.122 -14.717 10.296 1.00 94.06 76 ASP A C 1
ATOM 558 O O . ASP A 1 76 ? -28.414 -13.795 9.895 1.00 94.06 76 ASP A O 1
ATOM 562 N N . ASP A 1 77 ? -30.438 -14.771 10.081 1.00 92.81 77 ASP A N 1
ATOM 563 C CA . ASP A 1 77 ? -31.212 -13.863 9.225 1.00 92.81 77 ASP A CA 1
ATOM 564 C C . ASP A 1 77 ? -30.948 -12.366 9.530 1.00 92.81 77 ASP A C 1
ATOM 566 O O . ASP A 1 77 ? -30.785 -11.562 8.613 1.00 92.81 77 ASP A O 1
ATOM 570 N N . GLU A 1 78 ? -30.850 -11.989 10.816 1.00 92.38 78 GLU A N 1
ATOM 571 C CA . GLU A 1 78 ? -30.584 -10.609 11.269 1.00 92.38 78 GLU A CA 1
ATOM 572 C C . GLU A 1 78 ? -29.157 -10.163 10.904 1.00 92.38 78 GLU A C 1
ATOM 574 O O . GLU A 1 78 ? -28.940 -9.055 10.402 1.00 92.38 78 GLU A O 1
ATOM 579 N N . THR A 1 79 ? -28.168 -11.033 11.117 1.00 91.69 79 THR A N 1
ATOM 580 C CA . THR A 1 79 ? -26.770 -10.755 10.772 1.00 91.69 79 THR A CA 1
ATOM 581 C C . THR A 1 79 ? -26.531 -10.803 9.258 1.00 91.69 79 THR A C 1
ATOM 583 O O . THR A 1 79 ? -25.712 -10.032 8.751 1.00 91.69 79 THR A O 1
ATOM 586 N N . GLU A 1 80 ? -27.253 -11.641 8.509 1.00 93.69 80 GLU A N 1
ATOM 587 C CA . GLU A 1 80 ? -27.232 -11.631 7.044 1.00 93.69 80 GLU A CA 1
ATOM 588 C C . GLU A 1 80 ? -27.810 -10.325 6.485 1.00 93.69 80 GLU A C 1
ATOM 590 O O . GLU A 1 80 ? -27.135 -9.665 5.688 1.00 93.69 80 GLU A O 1
ATOM 595 N N . GLU A 1 81 ? -29.000 -9.900 6.930 1.00 92.00 81 GLU A N 1
ATOM 596 C CA . GLU A 1 81 ? -29.595 -8.628 6.500 1.00 92.00 81 GLU A CA 1
ATOM 597 C C . GLU A 1 81 ? -28.664 -7.446 6.821 1.00 92.00 81 GLU A C 1
ATOM 599 O O . GLU A 1 81 ? -28.445 -6.584 5.968 1.00 92.00 81 GLU A O 1
ATOM 604 N N . LEU A 1 82 ? -28.016 -7.444 7.992 1.00 90.81 82 LEU A N 1
ATOM 605 C CA . LEU A 1 82 ? -27.033 -6.425 8.374 1.00 90.81 82 LEU A CA 1
ATOM 606 C C . LEU A 1 82 ? -25.785 -6.406 7.469 1.00 90.81 82 LEU A C 1
ATOM 608 O O . LEU A 1 82 ? -25.281 -5.328 7.134 1.00 90.81 82 LEU A O 1
ATOM 612 N N . VAL A 1 83 ? -25.262 -7.570 7.066 1.00 90.88 83 VAL A N 1
ATOM 613 C CA . VAL A 1 83 ? -24.129 -7.661 6.124 1.00 90.88 83 VAL A CA 1
ATOM 614 C C . VAL A 1 83 ? -24.550 -7.193 4.728 1.00 90.88 83 VAL A C 1
ATOM 616 O O . VAL A 1 83 ? -23.804 -6.450 4.081 1.00 90.88 83 VAL A O 1
ATOM 619 N N . ARG A 1 84 ? -25.759 -7.559 4.287 1.00 92.12 84 ARG A N 1
ATOM 620 C CA . ARG A 1 84 ? -26.357 -7.083 3.034 1.00 92.12 84 ARG A CA 1
ATOM 621 C C . ARG A 1 84 ? -26.545 -5.571 3.050 1.00 92.12 84 ARG A C 1
ATOM 623 O O . ARG A 1 84 ? -26.076 -4.916 2.130 1.00 92.12 84 ARG A O 1
ATOM 630 N N . GLU A 1 85 ? -27.135 -4.988 4.090 1.00 89.81 85 GLU A N 1
ATOM 631 C CA . GLU A 1 85 ? -27.366 -3.539 4.216 1.00 89.81 85 GLU A CA 1
ATOM 632 C C . GLU A 1 85 ? -26.054 -2.737 4.275 1.00 89.81 85 GLU A C 1
ATOM 634 O O . GLU A 1 85 ? -25.943 -1.684 3.644 1.00 89.81 85 GLU A O 1
ATOM 639 N N . LEU A 1 86 ? -25.024 -3.254 4.958 1.00 87.00 86 LEU A N 1
ATOM 640 C CA . LEU A 1 86 ? -23.694 -2.635 5.019 1.00 87.00 86 LEU A CA 1
ATOM 641 C C . LEU A 1 86 ? -22.967 -2.624 3.661 1.00 87.00 86 LEU A C 1
ATOM 643 O O . LEU A 1 86 ? -22.232 -1.674 3.372 1.00 87.00 86 LEU A O 1
ATOM 647 N N . PHE A 1 87 ? -23.115 -3.674 2.850 1.00 90.31 87 PHE A N 1
ATOM 648 C CA . PHE A 1 87 ? -22.408 -3.810 1.571 1.00 90.31 87 PHE A CA 1
ATOM 649 C C . PHE A 1 87 ? -23.252 -3.445 0.338 1.00 90.31 87 PHE A C 1
ATOM 651 O O . PHE A 1 87 ? -22.682 -3.200 -0.730 1.00 90.31 87 PHE A O 1
ATOM 658 N N . ARG A 1 88 ? -24.578 -3.325 0.476 1.00 87.25 88 ARG A N 1
ATOM 659 C CA . ARG A 1 88 ? -25.480 -2.749 -0.530 1.00 87.25 88 ARG A CA 1
ATOM 660 C C . ARG A 1 88 ? -24.926 -1.378 -0.945 1.00 87.25 88 ARG A C 1
ATOM 662 O O . ARG A 1 88 ? -24.636 -0.560 -0.070 1.00 87.25 88 ARG A O 1
ATOM 669 N N . PRO A 1 89 ? -24.739 -1.098 -2.251 1.00 75.31 89 PRO A N 1
ATOM 670 C CA . PRO A 1 89 ? -24.220 0.189 -2.698 1.00 75.31 89 PRO A CA 1
ATOM 671 C C . PRO A 1 89 ? -25.128 1.314 -2.201 1.00 75.31 89 PRO A C 1
ATOM 673 O O . PRO A 1 89 ? -26.248 1.465 -2.686 1.00 75.31 89 PRO A O 1
ATOM 676 N N . GLN A 1 90 ? -24.668 2.072 -1.202 1.00 62.56 90 GLN A N 1
ATOM 677 C CA . GLN A 1 90 ? -25.502 3.100 -0.590 1.00 62.56 90 GLN A CA 1
ATOM 678 C C . GLN A 1 90 ? -25.908 4.126 -1.651 1.00 62.56 90 GLN A C 1
ATOM 680 O O . GLN A 1 90 ? -25.062 4.650 -2.384 1.00 62.56 90 GLN A O 1
ATOM 685 N N . ALA A 1 91 ? -27.209 4.421 -1.712 1.00 55.50 91 ALA A N 1
ATOM 686 C CA . ALA A 1 91 ? -27.702 5.592 -2.420 1.00 55.50 91 ALA A CA 1
ATOM 687 C C . ALA A 1 91 ? -26.961 6.838 -1.905 1.00 55.50 91 ALA A C 1
ATOM 689 O O . ALA A 1 91 ? -26.515 6.876 -0.758 1.00 55.50 91 ALA A O 1
ATOM 690 N N . SER A 1 92 ? -26.820 7.867 -2.741 1.00 55.38 92 SER A N 1
ATOM 691 C CA . SER A 1 92 ? -25.950 9.026 -2.478 1.00 55.38 92 SER A CA 1
ATOM 692 C C . SER A 1 92 ? -26.420 9.975 -1.357 1.00 55.38 92 SER A C 1
ATOM 694 O O . SER A 1 92 ? -25.970 11.117 -1.296 1.00 55.38 92 SER A O 1
ATOM 696 N N . GLU A 1 93 ? -27.301 9.512 -0.472 1.00 51.56 93 GLU A N 1
ATOM 697 C CA . GLU A 1 93 ? -27.784 10.193 0.729 1.00 51.56 93 GLU A CA 1
ATOM 698 C C . GLU A 1 93 ? -27.189 9.537 1.993 1.00 51.56 93 GLU A C 1
ATOM 700 O O . GLU A 1 93 ? -27.885 8.915 2.792 1.00 51.56 93 GLU A O 1
ATOM 705 N N . GLU A 1 94 ? -25.877 9.702 2.208 1.00 53.53 94 GLU A N 1
ATOM 706 C CA . GLU A 1 94 ? -25.302 9.570 3.556 1.00 53.53 94 GLU A CA 1
ATOM 707 C C . GLU A 1 94 ? -25.815 10.745 4.414 1.00 53.53 94 GLU A C 1
ATOM 709 O O . GLU A 1 94 ? -25.264 11.848 4.345 1.00 53.53 94 GLU A O 1
ATOM 714 N N . THR A 1 95 ? -26.847 10.551 5.247 1.00 40.03 95 THR A N 1
ATOM 715 C CA . THR A 1 95 ? -27.158 11.550 6.287 1.00 40.03 95 THR A CA 1
ATOM 716 C C . THR A 1 95 ? -25.996 11.616 7.288 1.00 40.03 95 THR A C 1
ATOM 718 O O . THR A 1 95 ? -25.559 10.565 7.763 1.00 40.03 95 THR A O 1
ATOM 721 N N . PRO A 1 96 ? -25.430 12.802 7.587 1.00 52.28 96 PRO A N 1
ATOM 722 C CA . PRO A 1 96 ? -23.980 12.878 7.769 1.00 52.28 96 PRO A CA 1
ATOM 723 C C . PRO A 1 96 ? -23.529 12.765 9.231 1.00 52.28 96 PRO A C 1
ATOM 725 O O . PRO A 1 96 ? -24.315 13.051 10.137 1.00 52.28 96 PRO A O 1
ATOM 728 N N . PRO A 1 97 ? -22.232 12.490 9.489 1.00 52.53 97 PRO A N 1
ATOM 729 C CA . PRO A 1 97 ? -21.632 12.764 10.788 1.00 52.53 97 PRO A CA 1
ATOM 730 C C . PRO A 1 97 ? -21.876 14.229 11.176 1.00 52.53 97 PRO A C 1
ATOM 732 O O . PRO A 1 97 ? -21.703 15.185 10.408 1.00 52.53 97 PRO A O 1
ATOM 735 N N . MET A 1 98 ? -22.381 14.393 12.385 1.00 45.25 98 MET A N 1
ATOM 736 C CA . MET A 1 98 ? -23.080 15.589 12.808 1.00 45.25 98 MET A CA 1
ATOM 737 C C . MET A 1 98 ? -22.105 16.491 13.648 1.00 45.25 98 MET A C 1
ATOM 739 O O . MET A 1 98 ? -21.389 15.992 14.500 1.00 45.25 98 MET A O 1
ATOM 743 N N . VAL A 1 99 ? -22.037 17.825 13.486 1.00 50.41 99 VAL A N 1
ATOM 744 C CA . VAL A 1 99 ? -21.309 18.763 14.393 1.00 50.41 99 VAL A CA 1
ATOM 745 C C . VAL A 1 99 ? -22.166 19.995 14.744 1.00 50.41 99 VAL A C 1
ATOM 747 O O . VAL A 1 99 ? -22.783 20.544 13.832 1.00 50.41 99 VAL A O 1
ATOM 750 N N . ILE A 1 100 ? -22.198 20.433 16.019 1.00 44.25 100 ILE A N 1
ATOM 751 C CA . ILE A 1 100 ? -22.955 21.625 16.476 1.00 44.25 100 ILE A CA 1
ATOM 752 C C . ILE A 1 100 ? -22.525 22.857 15.672 1.00 44.25 100 ILE A C 1
ATOM 754 O O . ILE A 1 100 ? -21.342 23.185 15.610 1.00 44.25 100 ILE A O 1
ATOM 758 N N . GLU A 1 101 ? -23.495 23.520 15.048 1.00 42.97 101 GLU A N 1
ATOM 759 C CA . GLU A 1 101 ? -23.251 24.411 13.906 1.00 42.97 101 GLU A CA 1
ATOM 760 C C . GLU A 1 101 ? -23.478 25.897 14.213 1.00 42.97 101 GLU A C 1
ATOM 762 O O . GLU A 1 101 ? -22.846 26.760 13.607 1.00 42.97 101 GLU A O 1
ATOM 767 N N . TRP A 1 102 ? -24.368 26.208 15.158 1.00 34.12 102 TRP A N 1
ATOM 768 C CA . TRP A 1 102 ? -24.768 27.580 15.470 1.00 34.12 102 TRP A CA 1
ATOM 769 C C . TRP A 1 102 ? -25.219 27.729 16.926 1.00 34.12 102 TRP A C 1
ATOM 771 O O . TRP A 1 102 ? -25.788 26.801 17.508 1.00 34.12 102 TRP A O 1
ATOM 781 N N . CYS A 1 103 ? -25.016 28.921 17.485 1.00 38.72 103 CYS A N 1
ATOM 782 C CA . CYS A 1 103 ? -25.622 29.374 18.731 1.00 38.72 103 CYS A CA 1
ATOM 783 C C . CYS A 1 103 ? -26.033 30.851 18.625 1.00 38.72 103 CYS A C 1
ATOM 785 O O . CYS A 1 103 ? -25.413 31.631 17.898 1.00 38.72 103 CYS A O 1
ATOM 787 N N . GLY A 1 104 ? -27.068 31.245 19.366 1.00 44.41 104 GLY A N 1
ATOM 788 C CA . GLY A 1 104 ? -27.510 32.636 19.428 1.00 44.41 104 GLY A CA 1
ATOM 789 C C . GLY A 1 104 ? -28.751 32.849 20.289 1.00 44.41 104 GLY A C 1
ATOM 790 O O . GLY A 1 104 ? -29.324 31.904 20.835 1.00 44.41 104 GLY A O 1
ATOM 791 N N . ILE A 1 105 ? -29.145 34.116 20.418 1.00 43.94 105 ILE A N 1
ATOM 792 C CA . ILE A 1 105 ? -30.327 34.550 21.174 1.00 43.94 105 ILE A CA 1
ATOM 793 C C . ILE A 1 105 ? -31.570 34.409 20.281 1.00 43.94 105 ILE A C 1
ATOM 795 O O . ILE A 1 105 ? -31.517 34.682 19.080 1.00 43.94 105 ILE A O 1
ATOM 799 N N . SER A 1 106 ? -32.672 33.948 20.867 1.00 48.91 106 SER A N 1
ATOM 800 C CA . SER A 1 106 ? -33.984 33.811 20.231 1.00 48.91 106 SER A CA 1
ATOM 801 C C . SER A 1 106 ? -34.677 35.171 20.035 1.00 48.91 106 SER A C 1
ATOM 803 O O . SER A 1 106 ? -34.170 36.223 20.418 1.00 48.91 106 SER A O 1
ATOM 805 N N . ASN A 1 107 ? -35.884 35.149 19.462 1.00 52.91 107 ASN A N 1
ATOM 806 C CA . ASN A 1 107 ? -36.786 36.307 19.477 1.00 52.91 107 ASN A CA 1
ATOM 807 C C . ASN A 1 107 ? -37.391 36.563 20.873 1.00 52.91 107 ASN A C 1
ATOM 809 O O . ASN A 1 107 ? -37.848 37.674 21.135 1.00 52.91 107 ASN A O 1
ATOM 813 N N . ASP A 1 108 ? -37.381 35.561 21.761 1.00 64.25 108 ASP A N 1
ATOM 814 C CA . ASP A 1 108 ? -37.556 35.769 23.201 1.00 64.25 108 ASP A CA 1
ATOM 815 C C . ASP A 1 108 ? -36.218 36.229 23.809 1.00 64.25 108 ASP A C 1
ATOM 817 O O . ASP A 1 108 ? -35.213 35.533 23.627 1.00 64.25 108 ASP A O 1
ATOM 821 N N . PRO A 1 109 ? -36.177 37.348 24.560 1.00 47.78 109 PRO A N 1
ATOM 822 C CA . PRO A 1 109 ? -34.932 37.903 25.104 1.00 47.78 109 PRO A CA 1
ATOM 823 C C . PRO A 1 109 ? -34.256 36.999 26.149 1.00 47.78 109 PRO A C 1
ATOM 825 O O . PRO A 1 109 ? -33.070 37.169 26.418 1.00 47.78 109 PRO A O 1
ATOM 828 N N . ASP A 1 110 ? -34.993 36.032 26.701 1.00 55.41 110 ASP A N 1
ATOM 829 C CA . ASP A 1 110 ? -34.553 35.126 27.767 1.00 55.41 110 ASP A CA 1
ATOM 830 C C . ASP A 1 110 ? -34.199 33.705 27.265 1.00 55.41 110 ASP A C 1
ATOM 832 O O . ASP A 1 110 ? -34.003 32.793 28.071 1.00 55.41 110 ASP A O 1
ATOM 836 N N . VAL A 1 111 ? -34.137 33.472 25.943 1.00 60.00 111 VAL A N 1
ATOM 837 C CA . VAL A 1 111 ? -33.927 32.130 25.358 1.00 60.00 111 VAL A CA 1
ATOM 838 C C . VAL A 1 111 ? -32.717 32.090 24.425 1.00 60.00 111 VAL A C 1
ATOM 840 O O . VAL A 1 111 ? -32.636 32.838 23.454 1.00 60.00 111 VAL A O 1
ATOM 843 N N . TYR A 1 112 ? -31.816 31.134 24.660 1.00 48.66 112 TYR A N 1
ATOM 844 C CA . TYR A 1 112 ? -30.753 30.753 23.724 1.00 48.66 112 TYR A CA 1
ATOM 845 C C . TYR A 1 112 ? -31.166 29.527 22.909 1.00 48.66 112 TYR A C 1
ATOM 847 O O . TYR A 1 112 ? -31.780 28.601 23.441 1.00 48.66 112 TYR A O 1
ATOM 855 N N . ALA A 1 113 ? -30.774 29.487 21.638 1.00 52.00 113 ALA A N 1
ATOM 856 C CA . ALA A 1 113 ? -30.946 28.327 20.772 1.00 52.00 113 ALA A CA 1
ATOM 857 C C . ALA A 1 113 ? -29.589 27.822 20.254 1.00 52.00 113 ALA A C 1
ATOM 859 O O . ALA A 1 113 ? -28.671 28.603 19.999 1.00 52.00 113 ALA A O 1
ATOM 860 N N . PHE A 1 114 ? -29.479 26.500 20.098 1.00 51.34 114 PHE A N 1
ATOM 861 C CA . PHE A 1 114 ? -28.286 25.798 19.623 1.00 51.34 114 PHE A CA 1
ATOM 862 C C . PHE A 1 114 ? -28.675 24.845 18.490 1.00 51.34 114 PHE A C 1
ATOM 864 O O . PHE A 1 114 ? -29.607 24.054 18.643 1.00 51.34 114 PHE A O 1
ATOM 871 N N . GLN A 1 115 ? -27.959 24.893 17.365 1.00 41.38 115 GLN A N 1
ATOM 872 C CA . GLN A 1 115 ? -28.183 23.985 16.238 1.00 41.38 115 GLN A CA 1
ATOM 873 C C . GLN A 1 115 ? -27.334 22.727 16.421 1.00 41.38 115 GLN A C 1
ATOM 875 O O . GLN A 1 115 ? -26.132 22.717 16.150 1.00 41.38 115 GLN A O 1
ATOM 880 N N . LEU A 1 116 ? -27.983 21.697 16.961 1.00 41.09 116 LEU A N 1
ATOM 881 C CA . LEU A 1 116 ? -27.378 20.443 17.396 1.00 41.09 116 LEU A CA 1
ATOM 882 C C . LEU A 1 116 ? -27.055 19.517 16.243 1.00 41.09 116 LEU A C 1
ATOM 884 O O . LEU A 1 116 ? -27.715 19.580 15.213 1.00 41.09 116 LEU A O 1
ATOM 888 N N . ARG A 1 117 ? -26.061 18.667 16.513 1.00 44.69 117 ARG A N 1
ATOM 889 C CA . ARG A 1 117 ? -25.448 17.630 15.689 1.00 44.69 117 ARG A CA 1
ATOM 890 C C . ARG A 1 117 ? -24.156 17.149 16.463 1.00 44.69 117 ARG A C 1
ATOM 892 O O . ARG A 1 117 ? -23.601 17.923 17.233 1.00 44.69 117 ARG A O 1
ATOM 899 N N . GLU A 1 118 ? -23.508 16.008 16.176 1.00 56.56 118 GLU A N 1
ATOM 900 C CA . GLU A 1 118 ? -23.552 14.688 16.858 1.00 56.56 118 GLU A CA 1
ATOM 901 C C . GLU A 1 118 ? -22.677 13.565 16.154 1.00 56.56 118 GLU A C 1
ATOM 903 O O . GLU A 1 118 ? -23.203 12.540 15.724 1.00 56.56 118 GLU A O 1
ATOM 908 N N . ILE A 1 119 ? -21.344 13.696 15.959 1.00 66.00 119 ILE A N 1
ATOM 909 C CA . ILE A 1 119 ? -20.481 12.566 15.499 1.00 66.00 119 ILE A CA 1
ATOM 910 C C . ILE A 1 119 ? -20.275 11.618 16.686 1.00 66.00 119 ILE A C 1
ATOM 912 O O . ILE A 1 119 ? -19.683 12.020 17.686 1.00 66.00 119 ILE A O 1
ATOM 916 N N . VAL A 1 120 ? -20.716 10.358 16.598 1.00 71.12 120 VAL A N 1
ATOM 917 C CA . VAL A 1 120 ? -20.579 9.401 17.713 1.00 71.12 120 VAL A CA 1
ATOM 918 C C . VAL A 1 120 ? -19.277 8.592 17.588 1.00 71.12 120 VAL A C 1
ATOM 920 O O . VAL A 1 120 ? -19.220 7.679 16.757 1.00 71.12 120 VAL A O 1
ATOM 923 N N . PRO A 1 121 ? -18.237 8.843 18.412 1.00 74.19 121 PRO A N 1
ATOM 924 C CA . PRO A 1 121 ? -16.980 8.106 18.331 1.00 74.19 121 PRO A CA 1
ATOM 925 C C . PRO A 1 121 ? -17.171 6.635 18.721 1.00 74.19 121 PRO A C 1
ATOM 927 O O . PRO A 1 121 ? -17.602 6.289 19.830 1.00 74.19 121 PRO A O 1
ATOM 930 N N . ARG A 1 122 ? -16.816 5.739 17.800 1.00 82.25 122 ARG A N 1
ATOM 931 C CA . ARG A 1 122 ? -16.866 4.291 18.018 1.00 82.25 122 ARG A CA 1
ATOM 932 C C . ARG A 1 122 ? -15.502 3.771 18.438 1.00 82.25 122 ARG A C 1
ATOM 934 O O . ARG A 1 122 ? -14.477 4.157 17.889 1.00 82.25 122 ARG A O 1
ATOM 941 N N . THR A 1 123 ? -15.498 2.878 19.420 1.00 83.56 123 THR A N 1
ATOM 942 C CA . THR A 1 123 ? -14.282 2.211 19.896 1.00 83.56 123 THR A CA 1
ATOM 943 C C . THR A 1 123 ? -14.427 0.716 19.678 1.00 83.56 123 THR A C 1
ATOM 945 O O . THR A 1 123 ? -15.420 0.117 20.091 1.00 83.56 123 THR A O 1
ATOM 948 N N . ILE A 1 124 ? -13.447 0.124 18.998 1.00 87.50 124 ILE A N 1
ATOM 949 C CA . ILE A 1 124 ? -13.350 -1.315 18.744 1.00 87.50 124 ILE A CA 1
ATOM 950 C C . ILE A 1 124 ? -12.149 -1.849 19.524 1.00 87.50 124 ILE A C 1
ATOM 952 O O . ILE A 1 124 ? -11.115 -1.186 19.619 1.00 87.50 124 ILE A O 1
ATOM 956 N N . ARG A 1 125 ? -12.292 -3.033 20.118 1.00 88.88 125 ARG A N 1
ATOM 957 C CA . ARG A 1 125 ? -11.263 -3.701 20.915 1.00 88.88 125 ARG A CA 1
ATOM 958 C C . ARG A 1 125 ? -11.074 -5.119 20.393 1.00 88.88 125 ARG A C 1
ATOM 960 O O . ARG A 1 125 ? -12.024 -5.895 20.359 1.00 88.88 125 ARG A O 1
ATOM 967 N N . ILE A 1 126 ? -9.844 -5.440 20.003 1.00 87.38 126 ILE A N 1
ATOM 968 C CA . ILE A 1 126 ? -9.420 -6.762 19.534 1.00 87.38 126 ILE A CA 1
ATOM 969 C C . ILE A 1 126 ? -8.257 -7.188 20.433 1.00 87.38 126 ILE A C 1
ATOM 971 O O . ILE A 1 126 ? -7.240 -6.497 20.491 1.00 87.38 126 ILE A O 1
ATOM 975 N N . GLY A 1 127 ? -8.422 -8.284 21.169 1.00 84.06 127 GLY A N 1
ATOM 976 C CA . GLY A 1 127 ? -7.406 -8.843 22.060 1.00 84.06 127 GLY A CA 1
ATOM 977 C C . GLY A 1 127 ? -7.134 -10.310 21.744 1.00 84.06 127 GLY A C 1
ATOM 978 O O . GLY A 1 127 ? -7.894 -10.947 21.021 1.00 84.06 127 GLY A O 1
ATOM 979 N N . SER A 1 128 ? -6.043 -10.854 22.286 1.00 88.50 128 SER A N 1
ATOM 980 C CA . SER A 1 128 ? -5.743 -12.283 22.166 1.00 88.50 128 SER A CA 1
ATOM 981 C C . SER A 1 128 ? -6.778 -13.131 22.908 1.00 88.50 128 SER A C 1
ATOM 983 O O . SER A 1 128 ? -7.346 -12.684 23.910 1.00 88.50 128 SER A O 1
ATOM 985 N N . ALA A 1 129 ? -6.913 -14.401 22.520 1.00 85.81 129 ALA A N 1
ATOM 986 C CA . ALA A 1 129 ? -7.721 -15.404 23.226 1.00 85.81 129 ALA A CA 1
ATOM 987 C C . ALA A 1 129 ? -7.367 -15.593 24.726 1.00 85.81 129 ALA A C 1
ATOM 989 O O . ALA A 1 129 ? -8.135 -16.187 25.476 1.00 85.81 129 ALA A O 1
ATOM 990 N N . THR A 1 130 ? -6.210 -15.091 25.177 1.00 86.38 130 THR A N 1
ATOM 991 C CA . THR A 1 130 ? -5.753 -15.094 26.583 1.00 86.38 130 THR A CA 1
ATOM 992 C C . THR A 1 130 ? -5.963 -13.762 27.315 1.00 86.38 130 THR A C 1
ATOM 994 O O . THR A 1 130 ? -5.619 -13.641 28.491 1.00 86.38 130 THR A O 1
ATOM 997 N N . SER A 1 131 ? -6.484 -12.742 26.633 1.00 88.81 131 SER A N 1
ATOM 998 C CA . SER A 1 131 ? -6.699 -11.403 27.180 1.00 88.81 131 SER A CA 1
ATOM 999 C C . SER A 1 131 ? -8.055 -11.269 27.888 1.00 88.81 131 SER A C 1
ATOM 1001 O O . SER A 1 131 ? -8.897 -12.163 27.851 1.00 88.81 131 SER A O 1
ATOM 1003 N N . ARG A 1 132 ? -8.309 -10.104 28.501 1.00 83.75 132 ARG A N 1
ATOM 1004 C CA . ARG A 1 132 ? -9.632 -9.760 29.062 1.00 83.75 132 ARG A CA 1
ATOM 1005 C C . ARG A 1 132 ? -10.715 -9.538 27.993 1.00 83.75 132 ARG A C 1
ATOM 1007 O O . ARG A 1 132 ? -11.871 -9.354 28.356 1.00 83.75 132 ARG A O 1
ATOM 1014 N N . ILE A 1 133 ? -10.342 -9.482 26.711 1.00 82.69 133 ILE A N 1
ATOM 1015 C CA . ILE A 1 133 ? -11.232 -9.225 25.571 1.00 82.69 133 ILE A CA 1
ATOM 1016 C C . ILE A 1 133 ? -10.857 -10.227 24.459 1.00 82.69 133 ILE A C 1
ATOM 1018 O O . ILE A 1 133 ? -10.192 -9.855 23.493 1.00 82.69 133 ILE A O 1
ATOM 1022 N N . PRO A 1 134 ? -11.201 -11.521 24.629 1.00 81.50 134 PRO A N 1
ATOM 1023 C CA . PRO A 1 134 ? -10.755 -12.601 23.746 1.00 81.50 134 PRO A CA 1
ATOM 1024 C C . PRO A 1 134 ? -11.524 -12.686 22.420 1.00 81.50 134 PRO A C 1
ATOM 1026 O O . PRO A 1 134 ? -11.185 -13.512 21.579 1.00 81.50 134 PRO A O 1
ATOM 1029 N N . GLN A 1 135 ? -12.554 -11.857 22.233 1.00 86.19 135 GLN A N 1
ATOM 1030 C CA . GLN A 1 135 ? -13.293 -11.706 20.981 1.00 86.19 135 GLN A CA 1
ATOM 1031 C C . GLN A 1 135 ? -13.329 -10.222 20.572 1.00 86.19 135 GLN A C 1
ATOM 1033 O O . GLN A 1 135 ? -13.390 -9.355 21.454 1.00 86.19 135 GLN A O 1
ATOM 1038 N N . PRO A 1 136 ? -13.301 -9.903 19.262 1.00 89.38 136 PRO A N 1
ATOM 1039 C CA . PRO A 1 136 ? -13.525 -8.547 18.769 1.00 89.38 136 PRO A CA 1
ATOM 1040 C C . PRO A 1 136 ? -14.844 -7.970 19.304 1.00 89.38 136 PRO A C 1
ATOM 1042 O O . PRO A 1 136 ? -15.888 -8.605 19.210 1.00 89.38 136 PRO A O 1
ATOM 1045 N N . SER A 1 137 ? -14.802 -6.766 19.872 1.00 88.56 137 SER A N 1
ATOM 1046 C CA . SER A 1 137 ? -15.967 -6.114 20.492 1.00 88.56 137 SER A CA 1
ATOM 1047 C C . SER A 1 137 ? -15.980 -4.614 20.209 1.00 88.56 137 SER A C 1
ATOM 1049 O O . SER A 1 137 ? -14.931 -4.012 19.968 1.00 88.56 137 SER A O 1
ATOM 1051 N N . CYS A 1 138 ? -17.157 -3.985 20.228 1.00 87.88 138 CYS A N 1
ATOM 1052 C CA . CYS A 1 138 ? -17.302 -2.561 19.935 1.00 87.88 138 CYS A CA 1
ATOM 1053 C C . CYS A 1 138 ? -18.330 -1.889 20.853 1.00 87.88 138 CYS A C 1
ATOM 1055 O O . CYS A 1 138 ? -19.336 -2.492 21.209 1.00 87.88 138 CYS A O 1
ATOM 1057 N N . ASN A 1 139 ? -18.126 -0.613 21.198 1.00 87.88 139 ASN A N 1
ATOM 1058 C CA . ASN A 1 139 ? -19.048 0.142 22.060 1.00 87.88 139 ASN A CA 1
ATOM 1059 C C . ASN A 1 139 ? -20.466 0.357 21.476 1.00 87.88 139 ASN A C 1
ATOM 1061 O O . ASN A 1 139 ? -21.314 0.918 22.163 1.00 87.88 139 ASN A O 1
ATOM 1065 N N . CYS A 1 140 ? -20.738 -0.083 20.243 1.00 86.06 140 CYS A N 1
ATOM 1066 C CA . CYS A 1 140 ? -22.086 -0.176 19.673 1.00 86.06 140 CYS A CA 1
ATOM 1067 C C . CYS A 1 140 ? -22.910 -1.369 20.201 1.00 86.06 140 CYS A C 1
ATOM 1069 O O . CYS A 1 140 ? -24.122 -1.231 20.300 1.00 86.06 140 CYS A O 1
ATOM 1071 N N . THR A 1 141 ? -22.301 -2.524 20.514 1.00 77.50 141 THR A N 1
ATOM 1072 C CA . THR A 1 141 ? -23.044 -3.778 20.795 1.00 77.50 141 THR A CA 1
ATOM 1073 C C . THR A 1 141 ? -23.487 -3.910 22.254 1.00 77.50 141 THR A C 1
ATOM 1075 O O . THR A 1 141 ? -24.274 -4.791 22.596 1.00 77.50 141 THR A O 1
ATOM 1078 N N . GLY A 1 142 ? -22.985 -3.049 23.145 1.00 75.06 142 GLY A N 1
ATOM 1079 C CA . GLY A 1 142 ? -23.242 -3.147 24.580 1.00 75.06 142 GLY A CA 1
ATOM 1080 C C . GLY A 1 142 ? -22.703 -4.463 25.147 1.00 75.06 142 GLY A C 1
ATOM 1081 O O . GLY A 1 142 ? -21.494 -4.681 25.166 1.00 75.06 142 GLY A O 1
ATOM 1082 N N . SER A 1 143 ? -23.606 -5.326 25.615 1.00 65.00 143 SER A N 1
ATOM 1083 C CA . SER A 1 143 ? -23.306 -6.691 26.072 1.00 65.00 143 SER A CA 1
ATOM 1084 C C . SER A 1 143 ? -23.851 -7.785 25.143 1.00 65.00 143 SER A C 1
ATOM 1086 O O . SER A 1 143 ? -23.845 -8.952 25.529 1.00 65.00 143 SER A O 1
ATOM 1088 N N . ALA A 1 144 ? -24.364 -7.433 23.959 1.00 71.50 144 ALA A N 1
ATOM 1089 C CA . ALA A 1 144 ? -24.739 -8.412 22.946 1.00 71.50 144 ALA A CA 1
ATOM 1090 C C . ALA A 1 144 ? -23.481 -8.960 22.256 1.00 71.50 144 ALA A C 1
ATOM 1092 O O . ALA A 1 144 ? -22.529 -8.218 21.999 1.00 71.50 144 ALA A O 1
ATOM 1093 N N . ASN A 1 145 ? -23.491 -10.259 21.945 1.00 78.56 145 ASN A N 1
ATOM 1094 C CA . ASN A 1 145 ? -22.393 -10.936 21.248 1.00 78.56 145 ASN A CA 1
ATOM 1095 C C . ASN A 1 145 ? -22.549 -10.904 19.714 1.00 78.56 145 ASN A C 1
ATOM 1097 O O . ASN A 1 145 ? -21.830 -11.614 19.018 1.00 78.56 145 ASN A O 1
ATOM 1101 N N . THR A 1 146 ? -23.498 -10.114 19.201 1.00 86.75 146 THR A N 1
ATOM 1102 C CA . THR A 1 146 ? -23.760 -9.924 17.770 1.00 86.75 146 THR A CA 1
ATOM 1103 C C . THR A 1 146 ? -22.811 -8.875 17.169 1.00 86.75 146 THR A C 1
ATOM 1105 O O . THR A 1 146 ? -22.461 -7.897 17.839 1.00 86.75 146 THR A O 1
ATOM 1108 N N . PRO A 1 147 ? -22.360 -9.038 15.915 1.00 89.56 147 PRO A N 1
ATOM 1109 C CA . PRO A 1 147 ? -21.420 -8.117 15.280 1.00 89.56 147 PRO A CA 1
ATOM 1110 C C . PRO A 1 147 ? -22.137 -6.874 14.727 1.00 89.56 147 PRO A C 1
ATOM 1112 O O . PRO A 1 147 ? -22.915 -6.965 13.789 1.00 89.56 147 PRO A O 1
ATOM 1115 N N . CYS A 1 148 ? -21.853 -5.671 15.240 1.00 90.75 148 CYS A N 1
ATOM 1116 C CA 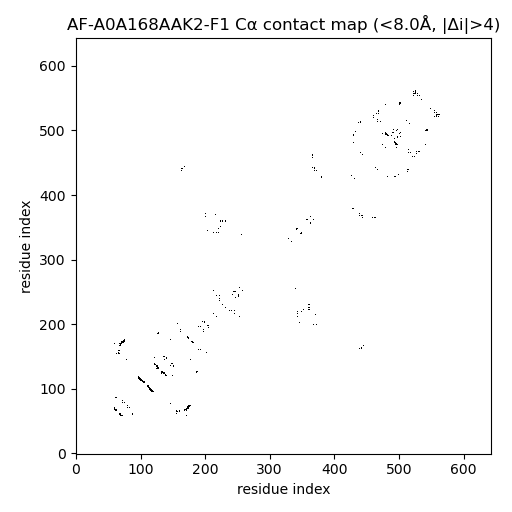. CYS A 1 148 ? -22.426 -4.454 14.640 1.00 90.75 148 CYS A CA 1
ATOM 1117 C C . CYS A 1 148 ? -21.669 -4.010 13.370 1.00 90.75 148 CYS A C 1
ATOM 1119 O O . CYS A 1 148 ? -20.469 -4.258 13.225 1.00 90.75 148 CYS A O 1
ATOM 1121 N N . ARG A 1 149 ? -22.342 -3.221 12.519 1.00 90.75 149 ARG A N 1
ATOM 1122 C CA . ARG A 1 149 ? -21.827 -2.599 11.278 1.00 90.75 149 ARG A CA 1
ATOM 1123 C C . ARG A 1 149 ? -20.370 -2.104 11.345 1.00 90.75 149 ARG A C 1
ATOM 1125 O O . ARG A 1 149 ? -19.579 -2.391 10.452 1.00 90.75 149 ARG A O 1
ATOM 1132 N N . HIS A 1 150 ? -19.989 -1.388 12.409 1.00 89.25 150 HIS A N 1
ATOM 1133 C CA . HIS A 1 150 ? -18.629 -0.846 12.585 1.00 89.25 150 HIS A CA 1
ATOM 1134 C C . HIS A 1 150 ? -17.549 -1.935 12.714 1.00 89.25 150 HIS A C 1
ATOM 1136 O O . HIS A 1 150 ? -16.412 -1.741 12.285 1.00 89.25 150 HIS A O 1
ATOM 1142 N N . LEU A 1 151 ? -17.896 -3.069 13.329 1.00 90.38 151 LEU A N 1
ATOM 1143 C CA . LEU A 1 151 ? -16.985 -4.182 13.576 1.00 90.38 151 LEU A CA 1
ATOM 1144 C C . LEU A 1 151 ? -16.753 -4.985 12.293 1.00 90.38 151 LEU A C 1
ATOM 1146 O O . LEU A 1 151 ? -15.603 -5.219 11.930 1.00 90.38 151 LEU A O 1
ATOM 1150 N N . ILE A 1 152 ? -17.834 -5.301 11.570 1.00 91.94 152 ILE A N 1
ATOM 1151 C CA . ILE A 1 152 ? -17.791 -5.954 10.251 1.00 91.94 152 ILE A CA 1
ATOM 1152 C C . ILE A 1 152 ? -16.966 -5.100 9.275 1.00 91.94 152 ILE A C 1
ATOM 1154 O O . ILE A 1 152 ? -16.04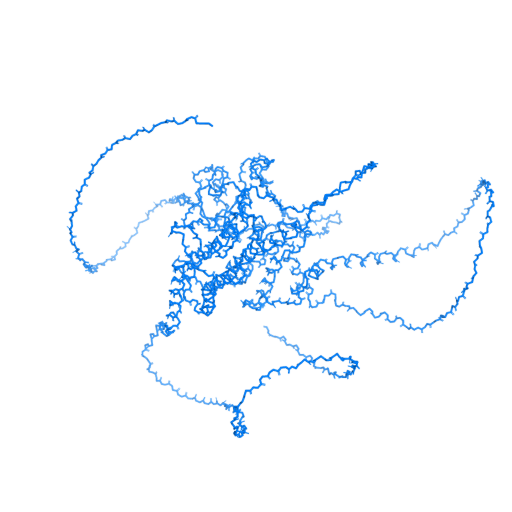0 -5.603 8.642 1.00 91.94 152 ILE A O 1
ATOM 1158 N N . TRP A 1 153 ? -17.214 -3.784 9.234 1.00 92.44 153 TRP A N 1
ATOM 1159 C CA . TRP A 1 153 ? -16.449 -2.834 8.419 1.00 92.44 153 TRP A CA 1
ATOM 1160 C C . TRP A 1 153 ? -14.939 -2.853 8.712 1.00 92.44 153 TRP A C 1
ATOM 1162 O O . TRP A 1 153 ? -14.130 -2.880 7.780 1.00 92.44 153 TRP A O 1
ATOM 1172 N N . LEU A 1 154 ? -14.536 -2.849 9.990 1.00 90.94 154 LEU A N 1
ATOM 1173 C CA . LEU A 1 154 ? -13.114 -2.871 10.342 1.00 90.94 154 LEU A CA 1
ATOM 1174 C C . LEU A 1 154 ? -12.477 -4.219 9.981 1.00 90.94 154 LEU A C 1
ATOM 1176 O O . LEU A 1 154 ? -11.349 -4.248 9.491 1.00 90.94 154 LEU A O 1
ATOM 1180 N N . ILE A 1 155 ? -13.193 -5.325 10.191 1.00 93.50 155 ILE A N 1
ATOM 1181 C CA . ILE A 1 155 ? -12.727 -6.671 9.848 1.00 93.50 155 ILE A CA 1
ATOM 1182 C C . ILE A 1 155 ? -12.576 -6.841 8.324 1.00 93.50 155 ILE A C 1
ATOM 1184 O O . ILE A 1 155 ? -11.578 -7.412 7.892 1.00 93.50 155 ILE A O 1
ATOM 1188 N N . ASP A 1 156 ? -13.466 -6.264 7.510 1.00 92.75 156 ASP A N 1
ATOM 1189 C CA . ASP A 1 156 ? -13.326 -6.143 6.046 1.00 92.75 156 ASP A CA 1
ATOM 1190 C C . ASP A 1 156 ? -12.044 -5.371 5.659 1.00 92.75 156 ASP A C 1
ATOM 1192 O O . ASP A 1 156 ? -11.225 -5.859 4.871 1.00 92.75 156 ASP A O 1
ATOM 1196 N N . GLN A 1 157 ? -11.768 -4.220 6.293 1.00 91.50 157 GLN A N 1
ATOM 1197 C CA . GLN A 1 157 ? -10.520 -3.483 6.033 1.00 91.50 157 GLN A CA 1
ATOM 1198 C C . GLN A 1 157 ? -9.261 -4.254 6.479 1.00 91.50 157 GLN A C 1
ATOM 1200 O O . GLN A 1 157 ? -8.249 -4.231 5.774 1.00 91.50 157 GLN A O 1
ATOM 1205 N N . ILE A 1 158 ? -9.303 -4.969 7.610 1.00 91.56 158 ILE A N 1
ATOM 1206 C CA . ILE A 1 158 ? -8.196 -5.823 8.075 1.00 91.56 158 ILE A CA 1
ATOM 1207 C C . ILE A 1 158 ? -7.984 -6.997 7.110 1.00 91.56 158 ILE A C 1
ATOM 1209 O O . ILE A 1 158 ? -6.842 -7.288 6.743 1.00 91.56 158 ILE A O 1
ATOM 1213 N N . ALA A 1 159 ? -9.057 -7.649 6.657 1.00 93.25 159 ALA A N 1
ATOM 1214 C CA . ALA A 1 159 ? -9.005 -8.752 5.702 1.00 93.25 159 ALA A CA 1
ATOM 1215 C C . ALA A 1 159 ? -8.350 -8.317 4.384 1.00 93.25 159 ALA A C 1
ATOM 1217 O O . ALA A 1 159 ? -7.404 -8.962 3.937 1.00 93.25 159 ALA A O 1
ATOM 1218 N N . LYS A 1 160 ? -8.750 -7.166 3.826 1.00 88.88 160 LYS A N 1
ATOM 1219 C CA . LYS A 1 160 ? -8.153 -6.576 2.613 1.00 88.88 160 LYS A CA 1
ATOM 1220 C C . LYS A 1 160 ? -6.630 -6.419 2.692 1.00 88.88 160 LYS A C 1
ATOM 1222 O O . LYS A 1 160 ? -5.934 -6.660 1.707 1.00 88.88 160 LYS A O 1
ATOM 1227 N N . GLN A 1 161 ? -6.105 -5.992 3.843 1.00 88.88 161 GLN A N 1
ATOM 1228 C CA . GLN A 1 161 ? -4.665 -5.771 4.016 1.00 88.88 161 GLN A CA 1
ATOM 1229 C C . GLN A 1 161 ? -3.910 -7.075 4.304 1.00 88.88 161 GLN A C 1
ATOM 1231 O O . GLN A 1 161 ? -2.847 -7.309 3.727 1.00 88.88 161 GLN A O 1
ATOM 1236 N N . THR A 1 162 ? -4.459 -7.927 5.177 1.00 89.69 162 THR A N 1
ATOM 1237 C CA . THR A 1 162 ? -3.773 -9.114 5.719 1.00 89.69 162 THR A CA 1
ATOM 1238 C C . THR A 1 162 ? -3.914 -10.369 4.852 1.00 89.69 162 THR A C 1
ATOM 1240 O O . THR A 1 162 ? -2.974 -11.161 4.781 1.00 89.69 162 THR A O 1
ATOM 1243 N N . LEU A 1 163 ? -5.028 -10.542 4.132 1.00 89.88 163 LEU A N 1
ATOM 1244 C CA . LEU A 1 163 ? -5.294 -11.686 3.247 1.00 89.88 163 LEU A CA 1
ATOM 1245 C C . LEU A 1 163 ? -4.806 -11.445 1.810 1.00 89.88 163 LEU A C 1
ATOM 1247 O O . LEU A 1 163 ? -5.444 -11.866 0.851 1.00 89.88 163 LEU A O 1
ATOM 1251 N N . GLY A 1 164 ? -3.653 -10.787 1.642 1.00 74.00 164 GLY A N 1
ATOM 1252 C CA . GLY A 1 164 ? -3.139 -10.329 0.340 1.00 74.00 164 GLY A CA 1
ATOM 1253 C C . GLY A 1 164 ? -2.883 -11.404 -0.730 1.00 74.00 164 GLY A C 1
ATOM 1254 O O . GLY A 1 164 ? -2.626 -11.040 -1.872 1.00 74.00 164 GLY A O 1
ATOM 1255 N N . ASN A 1 165 ? -2.979 -12.689 -0.370 1.00 74.69 165 ASN A N 1
ATOM 1256 C CA . ASN A 1 165 ? -2.831 -13.844 -1.264 1.00 74.69 165 ASN A CA 1
ATOM 1257 C C . ASN A 1 165 ? -4.168 -14.569 -1.538 1.00 74.69 165 ASN A C 1
ATOM 1259 O O . ASN A 1 165 ? -4.166 -15.641 -2.141 1.00 74.69 165 ASN A O 1
ATOM 1263 N N . HIS A 1 166 ? -5.304 -14.039 -1.067 1.00 83.94 166 HIS A N 1
ATOM 1264 C CA . HIS A 1 166 ? -6.622 -14.590 -1.385 1.00 83.94 166 HIS A CA 1
ATOM 1265 C C . HIS A 1 166 ? -6.975 -14.288 -2.851 1.00 83.94 166 HIS A C 1
ATOM 1267 O O . HIS A 1 166 ? -6.805 -13.141 -3.279 1.00 83.94 166 HIS A O 1
ATOM 1273 N N . PRO A 1 167 ? -7.482 -15.258 -3.635 1.00 82.50 167 PRO A N 1
ATOM 1274 C CA . PRO A 1 167 ? -7.954 -14.974 -4.983 1.00 82.50 167 PRO A CA 1
ATOM 1275 C C . PRO A 1 167 ? -9.095 -13.943 -4.937 1.00 82.50 167 PRO A C 1
ATOM 1277 O O . PRO A 1 167 ? -9.990 -14.075 -4.098 1.00 82.50 167 PRO A O 1
ATOM 1280 N N . PRO A 1 168 ? -9.099 -12.924 -5.817 1.00 78.81 168 PRO A N 1
ATOM 1281 C CA . PRO A 1 168 ? -10.130 -11.886 -5.807 1.00 78.81 168 PRO A CA 1
ATOM 1282 C C . PRO A 1 168 ? -11.489 -12.398 -6.300 1.00 78.81 168 PRO A C 1
ATOM 1284 O O . PRO A 1 168 ? -12.512 -11.811 -5.968 1.00 78.81 168 PRO A O 1
ATOM 1287 N N . ASP A 1 169 ? -11.487 -13.493 -7.062 1.00 83.50 169 ASP A N 1
ATOM 1288 C CA . ASP A 1 169 ? -12.677 -14.134 -7.629 1.00 83.50 169 ASP A CA 1
ATOM 1289 C C . ASP A 1 169 ? -13.239 -15.246 -6.717 1.00 83.50 169 ASP A C 1
ATOM 1291 O O . ASP A 1 169 ? -14.235 -15.884 -7.052 1.00 83.50 169 ASP A O 1
ATOM 1295 N N . GLN A 1 170 ? -12.593 -15.511 -5.574 1.00 90.12 170 GLN A N 1
ATOM 1296 C CA . GLN A 1 170 ? -13.056 -16.473 -4.575 1.00 90.12 170 GLN A CA 1
ATOM 1297 C C . GLN A 1 170 ? -13.777 -15.725 -3.441 1.00 90.12 170 GLN A C 1
ATOM 1299 O O . GLN A 1 170 ? -13.183 -14.810 -2.863 1.00 90.12 170 GLN A O 1
ATOM 1304 N N . PRO A 1 171 ? -15.013 -16.107 -3.069 1.00 92.69 171 PRO A N 1
ATOM 1305 C CA . PRO A 1 171 ? -15.687 -15.518 -1.921 1.00 92.69 171 PRO A CA 1
ATOM 1306 C C . PRO A 1 171 ? -15.066 -15.992 -0.602 1.00 92.69 171 PRO A C 1
ATOM 1308 O O . PRO A 1 171 ? -14.624 -17.135 -0.456 1.00 92.69 171 PRO A O 1
ATOM 1311 N N . LEU A 1 172 ? -15.045 -15.088 0.372 1.00 94.94 172 LEU A N 1
ATOM 1312 C CA . LEU A 1 172 ? -14.687 -15.351 1.756 1.00 94.94 172 LEU A CA 1
ATOM 1313 C C . LEU A 1 172 ? -15.917 -15.884 2.496 1.00 94.94 172 LEU A C 1
ATOM 1315 O O . LEU A 1 172 ? -16.907 -15.174 2.656 1.00 94.94 172 LEU A O 1
ATOM 1319 N N . VAL A 1 173 ? -15.846 -17.119 2.989 1.00 96.00 173 VAL A N 1
ATOM 1320 C CA . VAL A 1 173 ? -16.898 -17.669 3.856 1.00 96.00 173 VAL A CA 1
ATOM 1321 C C . VAL A 1 173 ? -16.854 -16.956 5.206 1.00 96.00 173 VAL A C 1
ATOM 1323 O O . VAL A 1 173 ? -15.789 -16.895 5.832 1.00 96.00 173 VAL A O 1
ATOM 1326 N N . LEU A 1 174 ? -17.985 -16.402 5.641 1.00 94.75 174 LEU A N 1
ATOM 1327 C CA . LEU A 1 174 ? -18.132 -15.813 6.971 1.00 94.75 174 LEU A CA 1
ATOM 1328 C C . LEU A 1 174 ? -18.388 -16.899 8.031 1.00 94.75 174 LEU A C 1
ATOM 1330 O O . LEU A 1 174 ? -18.843 -18.002 7.728 1.00 94.75 174 LEU A O 1
ATOM 1334 N N . ASP A 1 175 ? -18.031 -16.620 9.280 1.00 94.12 175 ASP A N 1
ATOM 1335 C CA . ASP A 1 175 ? -18.450 -17.399 10.444 1.00 94.12 175 ASP A CA 1
ATOM 1336 C C . ASP A 1 175 ? -19.711 -16.797 11.092 1.00 94.12 175 ASP A C 1
ATOM 1338 O O . ASP A 1 175 ? -20.184 -15.734 10.697 1.00 94.12 175 ASP A O 1
ATOM 1342 N N . HIS A 1 176 ? -20.215 -17.448 12.142 1.00 90.38 176 HIS A N 1
ATOM 1343 C CA . HIS A 1 176 ? -21.368 -17.009 12.943 1.00 90.38 176 HIS A CA 1
ATOM 1344 C C . HIS A 1 176 ? -21.171 -15.674 13.700 1.00 90.38 176 HIS A C 1
ATOM 1346 O O . HIS A 1 176 ? -22.034 -15.279 14.474 1.00 90.38 176 HIS A O 1
ATOM 1352 N N . ASN A 1 177 ? -20.032 -14.994 13.530 1.00 89.19 177 ASN A N 1
ATOM 1353 C CA . ASN A 1 177 ? -19.757 -13.654 14.053 1.00 89.19 177 ASN A CA 1
ATOM 1354 C C . ASN A 1 177 ? -19.586 -12.634 12.907 1.00 89.19 177 ASN A C 1
ATOM 1356 O O . ASN A 1 177 ? -19.061 -11.543 13.129 1.00 89.19 177 ASN A O 1
ATOM 1360 N N . ALA A 1 178 ? -19.983 -12.990 11.678 1.00 89.69 178 ALA A N 1
ATOM 1361 C CA . ALA A 1 178 ? -19.722 -12.245 10.446 1.00 89.69 178 ALA A CA 1
ATOM 1362 C C . ALA A 1 178 ? -18.230 -11.941 10.197 1.00 89.69 178 ALA A C 1
ATOM 1364 O O . ALA A 1 178 ? -17.885 -10.937 9.564 1.00 89.69 178 ALA A O 1
ATOM 1365 N N . PHE A 1 179 ? -17.320 -12.807 10.662 1.00 92.94 179 PHE A N 1
ATOM 1366 C CA . PHE A 1 179 ? -15.883 -12.678 10.418 1.00 92.94 179 PHE A CA 1
ATOM 1367 C C . PHE A 1 179 ? -15.404 -13.665 9.339 1.00 92.94 179 PHE A C 1
ATOM 1369 O O . PHE A 1 179 ? -15.836 -14.816 9.316 1.00 92.94 179 PHE A O 1
ATOM 1376 N N . PRO A 1 180 ? -14.482 -13.275 8.437 1.00 94.56 180 PRO A N 1
ATOM 1377 C CA . PRO A 1 180 ? -14.007 -14.167 7.382 1.00 94.56 180 PRO A CA 1
ATOM 1378 C C . PRO A 1 180 ? -13.222 -15.345 7.966 1.00 94.56 180 PRO A C 1
ATOM 1380 O O . PRO A 1 180 ? -12.186 -15.146 8.600 1.00 94.56 180 PRO A O 1
ATOM 1383 N N . GLN A 1 181 ? -13.634 -16.582 7.686 1.00 94.94 181 GLN A N 1
ATOM 1384 C CA . GLN A 1 181 ? -12.971 -17.783 8.217 1.00 94.94 181 GLN A CA 1
ATOM 1385 C C . GLN A 1 181 ? -11.490 -17.874 7.795 1.00 94.94 181 GLN A C 1
ATOM 1387 O O . GLN A 1 181 ? -10.645 -18.339 8.558 1.00 94.94 181 GLN A O 1
ATOM 1392 N N . ALA A 1 182 ? -11.143 -17.351 6.611 1.00 94.00 182 ALA A N 1
ATOM 1393 C CA . ALA A 1 182 ? -9.757 -17.245 6.143 1.00 94.00 182 ALA A CA 1
ATOM 1394 C C . ALA A 1 182 ? -8.901 -16.249 6.958 1.00 94.00 182 ALA A C 1
ATOM 1396 O O . ALA A 1 182 ? -7.670 -16.370 6.986 1.00 94.00 182 ALA A O 1
ATOM 1397 N N . LEU A 1 183 ? -9.522 -15.280 7.644 1.00 93.06 183 LEU A N 1
ATOM 1398 C CA . LEU A 1 183 ? -8.837 -14.397 8.587 1.00 93.06 183 LEU A CA 1
ATOM 1399 C C . LEU A 1 183 ? -8.427 -15.169 9.844 1.00 93.06 183 LEU A C 1
ATOM 1401 O O . LEU A 1 183 ? -7.275 -15.060 10.257 1.00 93.06 183 LEU A O 1
ATOM 1405 N N . GLY A 1 184 ? -9.309 -16.001 10.399 1.00 93.12 184 GLY A N 1
ATOM 1406 C CA . GLY A 1 184 ? -9.058 -16.680 11.671 1.00 93.12 184 GLY A CA 1
ATOM 1407 C C . GLY A 1 184 ? -8.934 -15.678 12.825 1.00 93.12 184 GLY A C 1
ATOM 1408 O O . GLY A 1 184 ? -9.670 -14.696 12.880 1.00 93.12 184 GLY A O 1
ATOM 1409 N N . ASP A 1 185 ? -7.995 -15.904 13.747 1.00 90.12 185 ASP A N 1
ATOM 1410 C CA . ASP A 1 185 ? -7.794 -15.016 14.899 1.00 90.12 185 ASP A CA 1
ATOM 1411 C C . ASP A 1 185 ? -7.275 -13.627 14.472 1.00 90.12 185 ASP A C 1
ATOM 1413 O O . ASP A 1 185 ? -6.114 -13.451 14.086 1.00 90.12 185 ASP A O 1
ATOM 1417 N N . ALA A 1 186 ? -8.153 -12.623 14.551 1.00 86.69 186 ALA A N 1
ATOM 1418 C CA . ALA A 1 186 ? -7.863 -11.261 14.109 1.00 86.69 186 ALA A CA 1
ATOM 1419 C C . ALA A 1 186 ? -6.699 -10.613 14.881 1.00 86.69 186 ALA A C 1
ATOM 1421 O O . ALA A 1 186 ? -5.931 -9.855 14.291 1.00 86.69 186 ALA A O 1
ATOM 1422 N N . TYR A 1 187 ? -6.517 -10.930 16.170 1.00 86.19 187 TYR A N 1
ATOM 1423 C CA . TYR A 1 187 ? -5.390 -10.418 16.955 1.00 86.19 187 TYR A CA 1
ATOM 1424 C C . TYR A 1 187 ? -4.051 -10.947 16.422 1.00 86.19 187 TYR A C 1
ATOM 1426 O O . TYR A 1 187 ? -3.131 -10.167 16.180 1.00 86.19 187 TYR A O 1
ATOM 1434 N N . THR A 1 188 ? -3.963 -12.252 16.166 1.00 87.12 188 THR A N 1
ATOM 1435 C CA . THR A 1 188 ? -2.791 -12.911 15.578 1.00 87.12 188 THR A CA 1
ATOM 1436 C C . THR A 1 188 ? -2.494 -12.339 14.197 1.00 87.12 188 THR A C 1
ATOM 1438 O O . THR A 1 188 ? -1.355 -11.975 13.928 1.00 87.12 188 THR A O 1
ATOM 1441 N N . ARG A 1 189 ? -3.512 -12.128 13.349 1.00 88.25 189 ARG A N 1
ATOM 1442 C CA . ARG A 1 189 ? -3.320 -11.483 12.037 1.00 88.25 189 ARG A CA 1
ATOM 1443 C C . ARG A 1 189 ? -2.776 -10.057 12.138 1.00 88.25 189 ARG A C 1
ATOM 1445 O O . ARG A 1 189 ? -1.892 -9.701 11.363 1.00 88.25 189 ARG A O 1
ATOM 1452 N N . ILE A 1 190 ? -3.266 -9.251 13.081 1.00 84.94 190 ILE A N 1
ATOM 1453 C CA . ILE A 1 190 ? -2.760 -7.889 13.326 1.00 84.94 190 ILE A CA 1
ATOM 1454 C C . ILE A 1 190 ? -1.317 -7.930 13.858 1.00 84.94 190 ILE A C 1
ATOM 1456 O O . ILE A 1 190 ? -0.490 -7.119 13.441 1.00 84.94 190 ILE A O 1
ATOM 1460 N N . ALA A 1 191 ? -0.997 -8.878 14.744 1.00 81.81 191 ALA A N 1
ATOM 1461 C CA . ALA A 1 191 ? 0.345 -9.062 15.293 1.00 81.81 191 ALA A CA 1
ATOM 1462 C C . ALA A 1 191 ? 1.355 -9.508 14.219 1.00 81.81 191 ALA A C 1
ATOM 1464 O O . ALA A 1 191 ? 2.398 -8.873 14.071 1.00 81.81 191 ALA A O 1
ATOM 1465 N N . ASP A 1 192 ? 1.013 -10.522 13.417 1.00 83.44 192 ASP A N 1
ATOM 1466 C CA . ASP A 1 192 ? 1.825 -11.024 12.300 1.00 83.44 192 ASP A CA 1
ATOM 1467 C C . ASP A 1 192 ? 2.058 -9.941 11.232 1.00 83.44 192 ASP A C 1
ATOM 1469 O O . ASP A 1 192 ? 3.154 -9.812 10.680 1.00 83.44 192 ASP A O 1
ATOM 1473 N N . PHE A 1 193 ? 1.034 -9.131 10.936 1.00 82.88 193 PHE A N 1
ATOM 1474 C CA . PHE A 1 193 ? 1.143 -8.026 9.980 1.00 82.88 193 PHE A CA 1
ATOM 1475 C C . PHE A 1 193 ? 1.908 -6.815 10.544 1.00 82.88 193 PHE A C 1
ATOM 1477 O O . PHE A 1 193 ? 2.483 -6.050 9.769 1.00 82.88 193 PHE A O 1
ATOM 1484 N N . HIS A 1 194 ? 1.985 -6.703 11.875 1.00 84.06 194 HIS A N 1
ATOM 1485 C CA . HIS A 1 194 ? 2.472 -5.573 12.671 1.00 84.06 194 HIS A CA 1
ATOM 1486 C C . HIS A 1 194 ? 1.544 -4.344 12.634 1.00 84.06 194 HIS A C 1
ATOM 1488 O O . HIS A 1 194 ? 1.245 -3.786 11.574 1.00 84.06 194 HIS A O 1
ATOM 1494 N N . ILE A 1 195 ? 1.125 -3.875 13.817 1.00 84.00 195 ILE A N 1
ATOM 1495 C CA . ILE A 1 195 ? 0.110 -2.817 13.966 1.00 84.00 195 ILE A CA 1
ATOM 1496 C C . ILE A 1 195 ? 0.504 -1.495 13.294 1.00 84.00 195 ILE A C 1
ATOM 1498 O O . ILE A 1 195 ? -0.336 -0.899 12.630 1.00 84.00 195 ILE A O 1
ATOM 1502 N N . ASP A 1 196 ? 1.770 -1.068 13.372 1.00 78.25 196 ASP A N 1
ATOM 1503 C CA . ASP A 1 196 ? 2.217 0.162 12.696 1.00 78.25 196 ASP A CA 1
ATOM 1504 C C . ASP A 1 196 ? 2.088 0.069 11.160 1.00 78.25 196 ASP A C 1
ATOM 1506 O O . ASP A 1 196 ? 1.737 1.048 10.501 1.00 78.25 196 ASP A O 1
ATOM 1510 N N . VAL A 1 197 ? 2.327 -1.116 10.575 1.00 84.81 197 VAL A N 1
ATOM 1511 C CA . VAL A 1 197 ? 2.184 -1.344 9.125 1.00 84.81 197 VAL A CA 1
ATOM 1512 C C . VAL A 1 197 ? 0.705 -1.294 8.742 1.00 84.81 197 VAL A C 1
ATOM 1514 O O . VAL A 1 197 ? 0.347 -0.657 7.751 1.00 84.81 197 VAL A O 1
ATOM 1517 N N . LEU A 1 198 ? -0.158 -1.928 9.544 1.00 85.06 198 LEU A N 1
ATOM 1518 C CA . LEU A 1 198 ? -1.606 -1.914 9.345 1.00 85.06 198 LEU A CA 1
ATOM 1519 C C . LEU A 1 198 ? -2.174 -0.494 9.466 1.00 85.06 198 LEU A C 1
ATOM 1521 O O . LEU A 1 198 ? -2.870 -0.046 8.559 1.00 85.06 198 LEU A O 1
ATOM 1525 N N . ALA A 1 199 ? -1.831 0.235 10.528 1.00 84.19 199 ALA A N 1
ATOM 1526 C CA . ALA A 1 199 ? -2.295 1.598 10.772 1.00 84.19 199 ALA A CA 1
ATOM 1527 C C . ALA A 1 199 ? -1.902 2.550 9.630 1.00 84.19 199 ALA A C 1
ATOM 1529 O O . ALA A 1 199 ? -2.758 3.262 9.107 1.00 84.19 199 ALA A O 1
ATOM 1530 N N . ASN A 1 200 ? -0.657 2.461 9.140 1.00 82.56 200 ASN A N 1
ATOM 1531 C CA . ASN A 1 200 ? -0.220 3.180 7.940 1.00 82.56 200 ASN A CA 1
ATOM 1532 C C . ASN A 1 200 ? -1.094 2.856 6.708 1.00 82.56 200 ASN A C 1
ATOM 1534 O O . ASN A 1 200 ? -1.436 3.761 5.954 1.00 82.56 200 ASN A O 1
ATOM 1538 N N . THR A 1 201 ? -1.504 1.596 6.503 1.00 84.88 201 THR A N 1
ATOM 1539 C CA . THR A 1 201 ? -2.403 1.214 5.387 1.00 84.88 201 THR A CA 1
ATOM 1540 C C . THR A 1 201 ? -3.883 1.547 5.591 1.00 84.88 201 THR A C 1
ATOM 1542 O O . THR A 1 201 ? -4.648 1.507 4.628 1.00 84.88 201 THR A O 1
ATOM 1545 N N . LEU A 1 202 ? -4.291 1.862 6.822 1.00 85.50 202 LEU A N 1
ATOM 1546 C CA . LEU A 1 202 ? -5.628 2.351 7.173 1.00 85.50 202 LEU A CA 1
ATOM 1547 C C . LEU A 1 202 ? -5.655 3.884 7.340 1.00 85.50 202 LEU A C 1
ATOM 1549 O O . LEU A 1 202 ? -6.681 4.439 7.720 1.00 85.50 202 LEU A O 1
ATOM 1553 N N . HIS A 1 203 ? -4.536 4.558 7.047 1.00 84.56 203 HIS A N 1
ATOM 1554 C CA . HIS A 1 203 ? -4.314 5.992 7.236 1.00 84.56 203 HIS A CA 1
ATOM 1555 C C . HIS A 1 203 ? -4.612 6.506 8.658 1.00 84.56 203 HIS A C 1
ATOM 1557 O O . HIS A 1 203 ? -5.024 7.651 8.813 1.00 84.56 203 HIS A O 1
ATOM 1563 N N . CYS A 1 204 ? -4.376 5.702 9.696 1.00 83.38 204 CYS A N 1
ATOM 1564 C CA . CYS A 1 204 ? -4.547 6.105 11.095 1.00 83.38 204 CYS A CA 1
ATOM 1565 C C . CYS A 1 204 ? -3.221 6.057 11.873 1.00 83.38 204 CYS A C 1
ATOM 1567 O O . CYS A 1 204 ? -2.226 5.475 11.431 1.00 83.38 204 CYS A O 1
ATOM 1569 N N . SER A 1 205 ? -3.182 6.686 13.051 1.00 76.69 205 SER A N 1
ATOM 1570 C CA . SER A 1 205 ? -2.015 6.629 13.940 1.00 76.69 205 SER A CA 1
ATOM 1571 C C . SER A 1 205 ? -2.107 5.453 14.916 1.00 76.69 205 SER A C 1
ATOM 1573 O O . SER A 1 205 ? -3.004 5.403 15.752 1.00 76.69 205 SER A O 1
ATOM 1575 N N . ALA A 1 206 ? -1.113 4.559 14.894 1.00 72.00 206 ALA A N 1
ATOM 1576 C CA . ALA A 1 206 ? -0.911 3.554 15.947 1.00 72.00 206 ALA A CA 1
ATOM 1577 C C . ALA A 1 206 ? -0.395 4.156 17.276 1.00 72.00 206 ALA A C 1
ATOM 1579 O O . ALA A 1 206 ? -0.305 3.459 18.286 1.00 72.00 206 ALA A O 1
ATOM 1580 N N . ARG A 1 207 ? -0.033 5.448 17.288 1.00 70.69 207 ARG A N 1
ATOM 1581 C CA . ARG A 1 207 ? 0.488 6.178 18.456 1.00 70.69 207 ARG A CA 1
ATOM 1582 C C . ARG A 1 207 ? -0.514 7.231 18.948 1.00 70.69 207 ARG A C 1
ATOM 1584 O O . ARG A 1 207 ? -1.268 7.752 18.125 1.00 70.69 207 ARG A O 1
ATOM 1591 N N . PRO A 1 208 ? -0.495 7.601 20.246 1.00 65.31 208 PRO A N 1
ATOM 1592 C CA . PRO A 1 208 ? -1.333 8.676 20.779 1.00 65.31 208 PRO A CA 1
ATOM 1593 C C . PRO A 1 208 ? -1.206 9.986 19.976 1.00 65.31 208 PRO A C 1
ATOM 1595 O O . PRO A 1 208 ? -0.119 10.270 19.466 1.00 65.31 208 PRO A O 1
ATOM 1598 N N . PRO A 1 209 ? -2.265 10.818 19.903 1.00 62.34 209 PRO A N 1
ATOM 1599 C CA . PRO A 1 209 ? -2.304 12.014 19.047 1.00 62.34 209 PRO A CA 1
ATOM 1600 C C . PRO A 1 209 ? -1.258 13.084 19.405 1.00 62.34 209 PRO A C 1
ATOM 1602 O O . PRO A 1 209 ? -0.921 13.915 18.569 1.00 62.34 209 PRO A O 1
ATOM 1605 N N . ASN A 1 210 ? -0.697 13.030 20.617 1.00 66.69 210 ASN A N 1
ATOM 1606 C CA . ASN A 1 210 ? 0.369 13.924 21.086 1.00 66.69 210 ASN A CA 1
ATOM 1607 C C . ASN A 1 210 ? 1.781 13.443 20.673 1.00 66.69 210 ASN A C 1
ATOM 1609 O O . ASN A 1 210 ? 2.786 13.981 21.136 1.00 66.69 210 ASN A O 1
ATOM 1613 N N . GLY A 1 211 ? 1.879 12.379 19.869 1.00 68.88 211 GLY A N 1
ATOM 1614 C CA . GLY A 1 211 ? 3.143 11.832 19.384 1.00 68.88 211 GLY A CA 1
ATOM 1615 C C . GLY A 1 211 ? 3.801 12.682 18.292 1.00 68.88 211 GLY A C 1
ATOM 1616 O O . GLY A 1 211 ? 3.198 13.576 17.704 1.00 68.88 211 GLY A O 1
ATOM 1617 N N . ARG A 1 212 ? 5.061 12.358 17.966 1.00 75.88 212 ARG A N 1
ATOM 1618 C CA . ARG A 1 212 ? 5.736 12.930 16.787 1.00 75.88 212 ARG A CA 1
ATOM 1619 C C . ARG A 1 212 ? 4.924 12.640 15.513 1.00 75.88 212 ARG A C 1
ATOM 1621 O O . ARG A 1 212 ? 4.432 11.516 15.388 1.00 75.88 212 ARG A O 1
ATOM 1628 N N . PRO A 1 213 ? 4.848 13.582 14.551 1.00 74.19 213 PRO A N 1
ATOM 1629 C CA . PRO A 1 213 ? 4.117 13.380 13.304 1.00 74.19 213 PRO A CA 1
ATOM 1630 C C . PRO A 1 213 ? 4.605 12.123 12.583 1.00 74.19 213 PRO A C 1
ATOM 1632 O O . PRO A 1 213 ? 5.808 11.924 12.401 1.00 74.19 213 PRO A O 1
ATOM 1635 N N . ASN A 1 214 ? 3.665 11.280 12.154 1.00 84.44 214 ASN A N 1
ATOM 1636 C CA . ASN A 1 214 ? 3.977 10.094 11.367 1.00 84.44 214 ASN A CA 1
ATOM 1637 C C . ASN A 1 214 ? 4.575 10.525 10.014 1.00 84.44 214 ASN A C 1
ATOM 1639 O O . ASN A 1 214 ? 3.935 11.242 9.244 1.00 84.44 214 ASN A O 1
ATOM 1643 N N . VAL A 1 215 ? 5.801 10.078 9.723 1.00 88.00 215 VAL A N 1
ATOM 1644 C CA . VAL A 1 215 ? 6.551 10.443 8.507 1.00 88.00 215 VAL A CA 1
ATOM 1645 C C . VAL A 1 215 ? 5.796 10.034 7.238 1.00 88.00 215 VAL A C 1
ATOM 1647 O O . VAL A 1 215 ? 5.801 10.785 6.262 1.00 88.00 215 VAL A O 1
ATOM 1650 N N . HIS A 1 216 ? 5.070 8.909 7.267 1.00 89.81 216 HIS A N 1
ATOM 1651 C CA . HIS A 1 216 ? 4.175 8.539 6.170 1.00 89.81 216 HIS A CA 1
ATOM 1652 C C . HIS A 1 216 ? 3.084 9.585 6.003 1.00 89.81 216 HIS A C 1
ATOM 1654 O O . HIS A 1 216 ? 2.981 10.173 4.935 1.00 89.81 216 HIS A O 1
ATOM 1660 N N . ARG A 1 217 ? 2.340 9.904 7.064 1.00 90.56 217 ARG A N 1
ATOM 1661 C CA . ARG A 1 217 ? 1.236 10.869 7.011 1.00 90.56 217 ARG A CA 1
ATOM 1662 C C . ARG A 1 217 ? 1.667 12.263 6.540 1.00 90.56 217 ARG A C 1
ATOM 1664 O O . ARG A 1 217 ? 0.954 12.885 5.759 1.00 90.56 217 ARG A O 1
ATOM 1671 N N . VAL A 1 218 ? 2.854 12.727 6.939 1.00 93.00 218 VAL A N 1
ATOM 1672 C CA . VAL A 1 218 ? 3.468 13.966 6.416 1.00 93.00 218 VAL A CA 1
ATOM 1673 C C . VAL A 1 218 ? 3.705 13.869 4.904 1.00 93.00 218 VAL A C 1
ATOM 1675 O O . VAL A 1 218 ? 3.339 14.780 4.163 1.00 93.00 218 VAL A O 1
ATOM 1678 N N . ARG A 1 219 ? 4.273 12.758 4.422 1.00 93.94 219 ARG A N 1
ATOM 1679 C CA . ARG A 1 219 ? 4.499 12.513 2.989 1.00 93.94 219 ARG A CA 1
ATOM 1680 C C . ARG A 1 219 ? 3.195 12.341 2.209 1.00 93.94 219 ARG A C 1
ATOM 1682 O O . ARG A 1 219 ? 3.111 12.801 1.077 1.00 93.94 219 ARG A O 1
ATOM 1689 N N . GLU A 1 220 ? 2.159 11.754 2.798 1.00 94.56 220 GLU A N 1
ATOM 1690 C CA . GLU A 1 220 ? 0.836 11.691 2.177 1.00 94.56 220 GLU A CA 1
ATOM 1691 C C . GLU A 1 220 ? 0.186 13.078 2.103 1.00 94.56 220 GLU A C 1
ATOM 1693 O O . GLU A 1 220 ? -0.382 13.427 1.074 1.00 94.56 220 GLU A O 1
ATOM 1698 N N . ALA A 1 221 ? 0.333 13.918 3.133 1.00 95.50 221 ALA A N 1
ATOM 1699 C CA . ALA A 1 221 ? -0.112 15.310 3.086 1.00 95.50 221 ALA A CA 1
ATOM 1700 C C . ALA A 1 221 ? 0.655 16.132 2.027 1.00 95.50 221 ALA A C 1
ATOM 1702 O O . ALA A 1 221 ? 0.050 16.951 1.335 1.00 95.50 221 ALA A O 1
ATOM 1703 N N . ARG A 1 222 ? 1.955 15.859 1.821 1.00 95.94 222 ARG A N 1
ATOM 1704 C CA . ARG A 1 222 ? 2.749 16.381 0.690 1.00 95.94 222 ARG A CA 1
ATOM 1705 C C . ARG A 1 222 ? 2.156 15.955 -0.654 1.00 95.94 222 ARG A C 1
ATOM 1707 O O . ARG A 1 222 ? 1.943 16.798 -1.519 1.00 95.94 222 ARG A O 1
ATOM 1714 N N . GLU A 1 223 ? 1.831 14.671 -0.810 1.00 96.38 223 GLU A N 1
ATOM 1715 C CA . GLU A 1 223 ? 1.197 14.119 -2.017 1.00 96.38 223 GLU A CA 1
ATOM 1716 C C . GLU A 1 223 ? -0.203 14.700 -2.278 1.00 96.38 223 GLU A C 1
ATOM 1718 O O . GLU A 1 223 ? -0.558 14.916 -3.438 1.00 96.38 223 GLU A O 1
ATOM 1723 N N . ILE A 1 224 ? -0.978 14.993 -1.226 1.00 96.31 224 ILE A N 1
ATOM 1724 C CA . ILE A 1 224 ? -2.279 15.670 -1.325 1.00 96.31 224 ILE A CA 1
ATOM 1725 C C . ILE A 1 224 ? -2.096 17.112 -1.805 1.00 96.31 224 ILE A C 1
ATOM 1727 O O . ILE A 1 224 ? -2.674 17.493 -2.822 1.00 96.31 224 ILE A O 1
ATOM 1731 N N . LEU A 1 225 ? -1.277 17.912 -1.113 1.00 95.69 225 LEU A N 1
ATOM 1732 C CA . LEU A 1 225 ? -1.070 19.325 -1.451 1.00 95.69 225 LEU A CA 1
ATOM 1733 C C . LEU A 1 225 ? -0.457 19.501 -2.850 1.00 95.69 225 LEU A C 1
ATOM 1735 O O . LEU A 1 225 ? -0.866 20.398 -3.589 1.00 95.69 225 LEU A O 1
ATOM 1739 N N . ALA A 1 226 ? 0.452 18.608 -3.252 1.00 95.81 226 ALA A N 1
ATOM 1740 C CA . ALA A 1 226 ? 0.993 18.566 -4.605 1.00 95.81 226 ALA A CA 1
ATOM 1741 C C . ALA A 1 226 ? -0.096 18.266 -5.655 1.00 95.81 226 ALA A C 1
ATOM 1743 O O . ALA A 1 226 ? -0.186 18.976 -6.659 1.00 95.81 226 ALA A O 1
ATOM 1744 N N . GLY A 1 227 ? -0.967 17.280 -5.400 1.00 94.94 227 GLY A N 1
ATOM 1745 C CA . GLY A 1 227 ? -2.094 16.940 -6.277 1.00 94.94 227 GLY A CA 1
ATOM 1746 C C . GLY A 1 227 ? -3.084 18.097 -6.458 1.00 94.94 227 GLY A C 1
ATOM 1747 O O . GLY A 1 227 ? -3.425 18.442 -7.590 1.00 94.94 227 GLY A O 1
ATOM 1748 N N . LEU A 1 228 ? -3.466 18.770 -5.364 1.00 93.38 228 LEU A N 1
ATOM 1749 C CA . LEU A 1 228 ? -4.309 19.977 -5.397 1.00 93.38 228 LEU A CA 1
ATOM 1750 C C . LEU A 1 228 ? -3.665 21.126 -6.187 1.00 93.38 228 LEU A C 1
ATOM 1752 O O . LEU A 1 228 ? -4.353 21.857 -6.894 1.00 93.38 228 LEU A O 1
ATOM 1756 N N . ALA A 1 229 ? -2.340 21.272 -6.096 1.00 93.50 229 ALA A N 1
ATOM 1757 C CA . ALA A 1 229 ? -1.568 22.238 -6.875 1.00 93.50 229 ALA A CA 1
ATOM 1758 C C . ALA A 1 229 ? -1.366 21.823 -8.351 1.00 93.50 229 ALA A C 1
ATOM 1760 O O . ALA A 1 229 ? -0.677 22.519 -9.096 1.00 93.50 229 ALA A O 1
ATOM 1761 N N . GLY A 1 230 ? -1.945 20.698 -8.790 1.00 94.62 230 GLY A N 1
ATOM 1762 C CA . GLY A 1 230 ? -1.840 20.181 -10.156 1.00 94.62 230 GLY A CA 1
ATOM 1763 C C . GLY A 1 230 ? -0.508 19.496 -10.481 1.00 94.62 230 GLY A C 1
ATOM 1764 O O . GLY A 1 230 ? -0.260 19.171 -11.645 1.00 94.62 230 GLY A O 1
ATOM 1765 N N . VAL A 1 231 ? 0.346 19.256 -9.482 1.00 95.56 231 VAL A N 1
ATOM 1766 C CA . VAL A 1 231 ? 1.659 18.618 -9.636 1.00 95.56 231 VAL A CA 1
ATOM 1767 C C . VAL A 1 231 ? 1.476 17.100 -9.702 1.00 95.56 231 VAL A C 1
ATOM 1769 O O . VAL A 1 231 ? 0.965 16.481 -8.772 1.00 95.56 231 VAL A O 1
ATOM 1772 N N . ARG A 1 232 ? 1.859 16.493 -10.833 1.00 89.88 232 ARG A N 1
ATOM 1773 C CA . ARG A 1 232 ? 1.507 15.096 -11.173 1.00 89.88 232 ARG A CA 1
ATOM 1774 C C . ARG A 1 232 ? 2.690 14.170 -11.423 1.00 89.88 232 ARG A C 1
ATOM 1776 O O . ARG A 1 232 ? 2.529 12.950 -11.344 1.00 89.88 232 ARG A O 1
ATOM 1783 N N . ASP A 1 233 ? 3.855 14.708 -11.773 1.00 90.69 233 ASP A N 1
ATOM 1784 C CA . ASP A 1 233 ? 5.051 13.893 -11.949 1.00 90.69 233 ASP A CA 1
ATOM 1785 C C . ASP A 1 233 ? 5.735 13.625 -10.608 1.00 90.69 233 ASP A C 1
ATOM 1787 O O . ASP A 1 233 ? 5.746 14.450 -9.700 1.00 90.69 233 ASP A O 1
ATOM 1791 N N . ASP A 1 234 ? 6.298 12.430 -10.490 1.00 85.81 234 ASP A N 1
ATOM 1792 C CA . ASP A 1 234 ? 6.820 11.912 -9.232 1.00 85.81 234 ASP A CA 1
ATOM 1793 C C . ASP A 1 234 ? 7.970 12.759 -8.665 1.00 85.81 234 ASP A C 1
ATOM 1795 O O . ASP A 1 234 ? 8.099 12.837 -7.450 1.00 85.81 234 ASP A O 1
ATOM 1799 N N . VAL A 1 235 ? 8.761 13.435 -9.511 1.00 90.31 235 VAL A N 1
ATOM 1800 C CA . VAL A 1 235 ? 9.899 14.248 -9.053 1.00 90.31 235 VAL A CA 1
ATOM 1801 C C . VAL A 1 235 ? 9.403 15.511 -8.358 1.00 90.31 235 VAL A C 1
ATOM 1803 O O . VAL A 1 235 ? 9.774 15.746 -7.213 1.00 90.31 235 VAL A O 1
ATOM 1806 N N . HIS A 1 236 ? 8.525 16.290 -8.997 1.00 94.31 236 HIS A N 1
ATOM 1807 C CA . HIS A 1 236 ? 8.011 17.519 -8.385 1.00 94.31 236 HIS A CA 1
ATOM 1808 C C . HIS A 1 236 ? 7.022 17.261 -7.237 1.00 94.31 236 HIS A C 1
ATOM 1810 O O . HIS A 1 236 ? 6.852 18.143 -6.400 1.00 94.31 236 HIS A O 1
ATOM 1816 N N . VAL A 1 237 ? 6.391 16.079 -7.161 1.00 94.00 237 VAL A N 1
ATOM 1817 C CA . VAL A 1 237 ? 5.629 15.666 -5.965 1.00 94.00 237 VAL A CA 1
ATOM 1818 C C . VAL A 1 237 ? 6.574 15.332 -4.807 1.00 94.00 237 VAL A C 1
ATOM 1820 O O . VAL A 1 237 ? 6.371 15.832 -3.701 1.00 94.00 237 VAL A O 1
ATOM 1823 N N . ASP A 1 238 ? 7.623 14.535 -5.047 1.00 91.62 238 ASP A N 1
ATOM 1824 C CA . ASP A 1 238 ? 8.603 14.188 -4.008 1.00 91.62 238 ASP A CA 1
ATOM 1825 C C . ASP A 1 238 ? 9.419 15.411 -3.536 1.00 91.62 238 ASP A C 1
ATOM 1827 O O . ASP A 1 238 ? 9.823 15.445 -2.378 1.00 91.62 238 ASP A O 1
ATOM 1831 N N . THR A 1 239 ? 9.585 16.448 -4.370 1.00 94.94 239 THR A N 1
ATOM 1832 C CA . THR A 1 239 ? 10.192 17.743 -3.994 1.00 94.94 239 THR A CA 1
ATOM 1833 C C . THR A 1 239 ? 9.174 18.885 -3.836 1.00 94.94 239 THR A C 1
ATOM 1835 O O . THR A 1 239 ? 9.522 20.047 -4.049 1.00 94.94 239 THR A O 1
ATOM 1838 N N . TYR A 1 240 ? 7.905 18.605 -3.517 1.00 95.75 240 TYR A N 1
ATOM 1839 C CA . TYR A 1 240 ? 6.896 19.661 -3.343 1.00 95.75 240 TYR A CA 1
ATOM 1840 C C . TYR A 1 240 ? 7.124 20.444 -2.039 1.00 95.75 240 TYR A C 1
ATOM 1842 O O . TYR A 1 240 ? 7.336 19.822 -1.000 1.00 95.75 240 TYR A O 1
ATOM 1850 N N . ALA A 1 241 ? 7.061 21.781 -2.079 1.00 92.69 241 ALA A N 1
ATOM 1851 C CA . ALA A 1 241 ? 7.234 22.683 -0.925 1.00 92.69 241 ALA A CA 1
ATOM 1852 C C . ALA A 1 241 ? 8.407 22.290 0.019 1.00 92.69 241 ALA A C 1
ATOM 1854 O O . ALA A 1 241 ? 8.188 21.981 1.198 1.00 92.69 241 ALA A O 1
ATOM 1855 N N . PRO A 1 242 ? 9.656 22.219 -0.488 1.00 93.69 242 PRO A N 1
ATOM 1856 C CA . PRO A 1 242 ? 10.816 21.755 0.281 1.00 93.69 242 PRO A CA 1
ATOM 1857 C C . PRO A 1 242 ? 11.071 22.591 1.544 1.00 93.69 242 PRO A C 1
ATOM 1859 O O . PRO A 1 242 ? 11.493 22.052 2.563 1.00 93.69 242 PRO A O 1
ATOM 1862 N N . GLU A 1 243 ? 10.740 23.883 1.517 1.00 90.56 243 GLU A N 1
ATOM 1863 C CA . GLU A 1 243 ? 10.802 24.799 2.661 1.00 90.56 243 GLU A CA 1
ATOM 1864 C C . GLU A 1 243 ? 9.864 24.434 3.826 1.00 90.56 243 GLU A C 1
ATOM 1866 O O . GLU A 1 243 ? 10.072 24.912 4.939 1.00 90.56 243 GLU A O 1
ATOM 1871 N N . ILE A 1 244 ? 8.863 23.580 3.586 1.00 89.50 244 ILE A N 1
ATOM 1872 C CA . ILE A 1 244 ? 7.955 23.042 4.609 1.00 89.50 244 ILE A CA 1
ATOM 1873 C C . ILE A 1 244 ? 8.335 21.599 4.971 1.00 89.50 244 ILE A C 1
ATOM 1875 O O . ILE A 1 244 ? 8.321 21.232 6.144 1.00 89.50 244 ILE A O 1
ATOM 1879 N N . PHE A 1 245 ? 8.653 20.769 3.972 1.00 90.50 245 PHE A N 1
ATOM 1880 C CA . PHE A 1 245 ? 8.730 19.311 4.129 1.00 90.50 245 PHE A CA 1
ATOM 1881 C C . PHE A 1 245 ? 10.144 18.727 4.253 1.00 90.50 245 PHE A C 1
ATOM 1883 O O . PHE A 1 245 ? 10.287 17.670 4.861 1.00 90.50 245 PHE A O 1
ATOM 1890 N N . ASP A 1 246 ? 11.174 19.384 3.709 1.00 89.88 246 ASP A N 1
ATOM 1891 C CA . ASP A 1 246 ? 12.564 18.888 3.724 1.00 89.88 246 ASP A CA 1
ATOM 1892 C C . ASP A 1 246 ? 13.409 19.538 4.841 1.00 89.88 246 ASP A C 1
ATOM 1894 O O . ASP A 1 246 ? 14.641 19.509 4.821 1.00 89.88 246 ASP A O 1
ATOM 1898 N N . VAL A 1 247 ? 12.738 20.127 5.836 1.00 89.00 247 VAL A N 1
ATOM 1899 C CA . VAL A 1 247 ? 13.350 20.625 7.075 1.00 89.00 247 VAL A CA 1
ATOM 1900 C C . VAL A 1 247 ? 13.650 19.474 8.043 1.00 89.00 247 VAL A C 1
ATOM 1902 O O . VAL A 1 247 ? 13.047 18.402 7.978 1.00 89.00 247 VAL A O 1
ATOM 1905 N N . GLU A 1 248 ? 14.561 19.689 8.996 1.00 87.75 248 GLU A N 1
ATOM 1906 C CA . GLU A 1 248 ? 14.841 18.696 10.041 1.00 87.75 248 GLU A CA 1
ATOM 1907 C C . GLU A 1 248 ? 13.571 18.331 10.826 1.00 87.75 248 GLU A C 1
ATOM 1909 O O . GLU A 1 248 ? 12.750 19.192 11.137 1.00 87.75 248 GLU A O 1
ATOM 1914 N N . SER A 1 249 ? 13.418 17.065 11.229 1.00 84.50 249 SER A N 1
ATOM 1915 C CA . SER A 1 249 ? 12.177 16.584 11.860 1.00 84.50 249 SER A CA 1
ATOM 1916 C C . SER A 1 249 ? 11.800 17.329 13.148 1.00 84.50 249 SER A C 1
ATOM 1918 O O . SER A 1 249 ? 10.623 17.355 13.506 1.00 84.50 249 SER A O 1
ATOM 1920 N N . ALA A 1 250 ? 12.775 17.933 13.838 1.00 85.69 250 ALA A N 1
ATOM 1921 C CA . ALA A 1 250 ? 12.546 18.812 14.983 1.00 85.69 250 ALA A CA 1
ATOM 1922 C C . ALA A 1 250 ? 11.975 20.181 14.567 1.00 85.69 250 ALA A C 1
ATOM 1924 O O . ALA A 1 250 ? 11.035 20.657 15.196 1.00 85.69 250 ALA A O 1
ATOM 1925 N N . ALA A 1 251 ? 12.474 20.773 13.477 1.00 86.88 251 ALA A N 1
ATOM 1926 C CA . ALA A 1 251 ? 11.921 21.995 12.893 1.00 86.88 251 ALA A CA 1
ATOM 1927 C C . ALA A 1 251 ? 10.524 21.760 12.289 1.00 86.88 251 ALA A C 1
ATOM 1929 O O . ALA A 1 251 ? 9.657 22.617 12.411 1.00 86.88 251 ALA A O 1
ATOM 1930 N N . LEU A 1 252 ? 10.257 20.578 11.722 1.00 85.81 252 LEU A N 1
ATOM 1931 C CA . LEU A 1 252 ? 8.907 20.208 11.283 1.00 85.81 252 LEU A CA 1
ATOM 1932 C C . LEU A 1 252 ? 7.928 20.101 12.469 1.00 85.81 252 LEU A C 1
ATOM 1934 O O . LEU A 1 252 ? 6.797 20.564 12.372 1.00 85.81 252 LEU A O 1
ATOM 1938 N N . GLN A 1 253 ? 8.355 19.529 13.601 1.00 85.19 253 GLN A N 1
ATOM 1939 C CA . GLN A 1 253 ? 7.557 19.515 14.838 1.00 85.19 253 GLN A CA 1
ATOM 1940 C C . GLN A 1 253 ? 7.298 20.939 15.364 1.00 85.19 253 GLN A C 1
ATOM 1942 O O . GLN A 1 253 ? 6.172 21.249 15.746 1.00 85.19 253 GLN A O 1
ATOM 1947 N N . ASP A 1 254 ? 8.309 21.811 15.319 1.00 85.56 254 ASP A N 1
ATOM 1948 C CA . ASP A 1 254 ? 8.206 23.231 15.681 1.00 85.56 254 ASP A CA 1
ATOM 1949 C C . ASP A 1 254 ? 7.154 23.959 14.820 1.00 85.56 254 ASP A C 1
ATOM 1951 O O . ASP A 1 254 ? 6.180 24.503 15.347 1.00 85.56 254 ASP A O 1
ATOM 1955 N N . LEU A 1 255 ? 7.276 23.848 13.491 1.00 84.31 255 LEU A N 1
ATOM 1956 C CA . LEU A 1 255 ? 6.351 24.423 12.508 1.00 84.31 255 LEU A CA 1
ATOM 1957 C C . LEU A 1 255 ? 4.922 23.879 12.624 1.00 84.31 255 LEU A C 1
ATOM 1959 O O . LEU A 1 255 ? 3.968 24.619 12.376 1.00 84.31 255 LEU A O 1
ATOM 1963 N N . LEU A 1 256 ? 4.737 22.605 12.975 1.00 84.44 256 LEU A N 1
ATOM 1964 C CA . LEU A 1 256 ? 3.408 21.996 13.045 1.00 84.44 256 LEU A CA 1
ATOM 1965 C C . LEU A 1 256 ? 2.692 22.220 14.391 1.00 84.44 256 LEU A C 1
ATOM 1967 O O . LEU A 1 256 ? 1.471 22.352 14.369 1.00 84.44 256 LEU A O 1
ATOM 1971 N N . TRP A 1 257 ? 3.400 22.337 15.525 1.00 82.19 257 TRP A N 1
ATOM 1972 C CA . TRP A 1 257 ? 2.758 22.455 16.851 1.00 82.19 257 TRP A CA 1
ATOM 1973 C C . TRP A 1 257 ? 3.033 23.757 17.625 1.00 82.19 257 TRP A C 1
ATOM 1975 O O . TRP A 1 257 ? 2.097 24.303 18.213 1.00 82.19 257 TRP A O 1
ATOM 1985 N N . LYS A 1 258 ? 4.252 24.319 17.625 1.00 75.62 258 LYS A N 1
ATOM 1986 C CA . LYS A 1 258 ? 4.596 25.401 18.580 1.00 75.62 258 LYS A CA 1
ATOM 1987 C C . LYS A 1 258 ? 3.920 26.748 18.337 1.00 75.62 258 LYS A C 1
ATOM 1989 O O . LYS A 1 258 ? 3.895 27.589 19.233 1.00 75.62 258 LYS A O 1
ATOM 1994 N N . SER A 1 259 ? 3.329 26.989 17.164 1.00 60.34 259 SER A N 1
ATOM 1995 C CA . SER A 1 259 ? 2.604 28.252 16.966 1.00 60.34 259 SER A CA 1
ATOM 1996 C C . SER A 1 259 ? 1.310 28.343 17.784 1.00 60.34 259 SER A C 1
ATOM 1998 O O . SER A 1 259 ? 0.734 29.422 17.811 1.00 60.34 259 SER A O 1
ATOM 2000 N N . GLY A 1 260 ? 0.831 27.257 18.408 1.00 57.31 260 GLY A N 1
ATOM 2001 C CA . GLY A 1 260 ? -0.316 27.304 19.323 1.00 57.31 260 GLY A CA 1
ATOM 2002 C C . GLY A 1 260 ? 0.030 27.972 20.656 1.00 57.31 260 GLY A C 1
ATOM 2003 O O . GLY A 1 260 ? -0.663 28.889 21.084 1.00 57.31 260 GLY A O 1
ATOM 2004 N N . GLU A 1 261 ? 1.152 27.573 21.262 1.00 56.12 261 GLU A N 1
ATOM 2005 C CA . GLU A 1 261 ? 1.657 28.128 22.530 1.00 56.12 261 GLU A CA 1
ATOM 2006 C C . GLU A 1 261 ? 1.892 29.641 22.417 1.00 56.12 261 GLU A C 1
ATOM 2008 O O . GLU A 1 261 ? 1.510 30.408 23.296 1.00 56.12 261 GLU A O 1
ATOM 2013 N N . ARG A 1 262 ? 2.416 30.093 21.269 1.00 54.69 262 ARG A N 1
ATOM 2014 C CA . ARG A 1 262 ? 2.687 31.513 21.009 1.00 54.69 262 ARG A CA 1
ATOM 2015 C C . ARG A 1 262 ? 1.454 32.418 21.096 1.00 54.69 262 ARG A C 1
ATOM 2017 O O . ARG A 1 262 ? 1.611 33.569 21.472 1.00 54.69 262 ARG A O 1
ATOM 2024 N N . TRP A 1 263 ? 0.262 31.939 20.738 1.00 53.66 263 TRP A N 1
ATOM 2025 C CA . TRP A 1 263 ? -0.963 32.740 20.868 1.00 53.66 263 TRP A CA 1
ATOM 2026 C C . TRP A 1 263 ? -1.522 32.728 22.290 1.00 53.66 263 TRP A C 1
ATOM 2028 O O . TRP A 1 263 ? -2.189 33.677 22.674 1.00 53.66 263 TRP A O 1
ATOM 2038 N N . ARG A 1 264 ? -1.240 31.684 23.078 1.00 55.06 264 ARG A N 1
ATOM 2039 C CA . ARG A 1 264 ? -1.734 31.570 24.452 1.00 55.06 264 ARG A CA 1
ATOM 2040 C C . ARG A 1 264 ? -1.008 32.534 25.387 1.00 55.06 264 ARG A C 1
ATOM 2042 O O . ARG A 1 264 ? -1.645 33.382 25.996 1.00 55.06 264 ARG A O 1
ATOM 2049 N N . ASN A 1 265 ? 0.322 32.465 25.407 1.00 55.78 265 ASN A N 1
ATOM 2050 C CA . ASN A 1 265 ? 1.156 33.325 26.251 1.00 55.78 265 ASN A CA 1
ATOM 2051 C C . ASN A 1 265 ? 0.987 34.820 25.925 1.00 55.78 265 ASN A C 1
ATOM 2053 O O . ASN A 1 265 ? 1.178 35.661 26.788 1.00 55.78 265 ASN A O 1
ATOM 2057 N N . ASN A 1 266 ? 0.636 35.152 24.679 1.00 57.03 266 ASN A N 1
ATOM 2058 C CA . ASN A 1 266 ? 0.458 36.532 24.229 1.00 57.03 266 ASN A CA 1
ATOM 2059 C C . ASN A 1 266 ? -0.822 37.207 24.755 1.00 57.03 266 ASN A C 1
ATOM 2061 O O . ASN A 1 266 ? -0.885 38.427 24.697 1.00 57.03 266 ASN A O 1
ATOM 2065 N N . ASN A 1 267 ? -1.817 36.444 25.221 1.00 56.88 267 ASN A N 1
ATOM 2066 C CA . ASN A 1 267 ? -3.034 36.994 25.827 1.00 56.88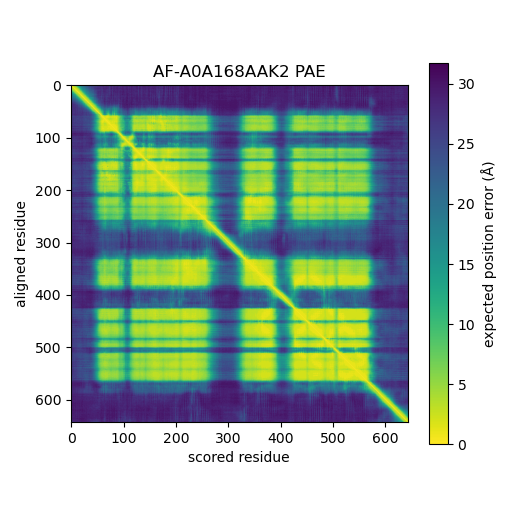 267 ASN A CA 1
ATOM 2067 C C . ASN A 1 267 ? -2.904 37.143 27.352 1.00 56.88 267 ASN A C 1
ATOM 2069 O O . ASN A 1 267 ? -3.555 38.001 27.933 1.00 56.88 267 ASN A O 1
ATOM 2073 N N . GLU A 1 268 ? -2.066 36.321 27.990 1.00 58.66 268 GLU A N 1
ATOM 2074 C CA . GLU A 1 268 ? -1.856 36.338 29.446 1.00 58.66 268 GLU A CA 1
ATOM 2075 C C . GLU A 1 268 ? -1.085 37.604 29.905 1.00 58.66 268 GLU A C 1
ATOM 2077 O O . GLU A 1 268 ? -1.244 38.018 31.047 1.00 58.66 268 GLU A O 1
ATOM 2082 N N . ASP A 1 269 ? -0.327 38.261 29.011 1.00 58.06 269 ASP A N 1
ATOM 2083 C CA . ASP A 1 269 ? 0.367 39.541 29.270 1.00 58.06 269 ASP A CA 1
ATOM 2084 C C . ASP A 1 269 ? -0.537 40.797 29.109 1.00 58.06 269 ASP A C 1
ATOM 2086 O O . ASP A 1 269 ? -0.199 41.851 29.647 1.00 58.06 269 ASP A O 1
ATOM 2090 N N . ASP A 1 270 ? -1.655 40.724 28.365 1.00 57.66 270 ASP A N 1
ATOM 2091 C CA . ASP A 1 270 ? -2.506 41.892 28.029 1.00 57.66 270 ASP A CA 1
ATOM 2092 C C . ASP A 1 270 ? -3.681 42.103 29.023 1.00 57.66 270 ASP A C 1
ATOM 2094 O O . ASP A 1 270 ? -4.285 43.177 29.033 1.00 57.66 270 ASP A O 1
ATOM 2098 N N . GLU A 1 271 ? -4.020 41.120 29.872 1.00 59.44 271 GLU A N 1
ATOM 2099 C CA . GLU A 1 271 ? -5.145 41.215 30.832 1.00 59.44 271 GLU A CA 1
ATOM 2100 C C . GLU A 1 271 ? -4.768 41.860 32.193 1.00 59.44 271 GLU A C 1
ATOM 2102 O O . GLU A 1 271 ? -5.662 42.270 32.932 1.00 59.44 271 GLU A O 1
ATOM 2107 N N . GLU A 1 272 ? -3.478 42.025 32.534 1.00 58.66 272 GLU A N 1
ATOM 2108 C CA . GLU A 1 272 ? -3.054 42.595 33.837 1.00 58.66 272 GLU A CA 1
ATOM 2109 C C . GLU A 1 272 ? -3.042 44.146 33.915 1.00 58.66 272 GLU A C 1
ATOM 2111 O O . GLU A 1 272 ? -2.893 44.688 35.012 1.00 58.66 272 GLU A O 1
ATOM 2116 N N . GLU A 1 273 ? -3.210 44.897 32.811 1.00 57.88 273 GLU A N 1
ATOM 2117 C CA . GLU A 1 273 ? -3.136 46.380 32.842 1.00 57.88 273 GLU A CA 1
ATOM 2118 C C . GLU A 1 273 ? -4.485 47.121 33.049 1.00 57.88 273 GLU A C 1
ATOM 2120 O O . GLU A 1 273 ? -4.454 48.322 33.331 1.00 57.88 273 GLU A O 1
ATOM 2125 N N . GLU A 1 274 ? -5.664 46.475 32.965 1.00 56.59 274 GLU A N 1
ATOM 2126 C CA . GLU A 1 274 ? -6.961 47.202 32.951 1.00 56.59 274 GLU A CA 1
ATOM 2127 C C . GLU A 1 274 ? -7.686 47.343 34.320 1.00 56.59 274 GLU A C 1
ATOM 2129 O O . GLU A 1 274 ? -8.518 48.236 34.472 1.00 56.59 274 GLU A O 1
ATOM 2134 N N . GLU A 1 275 ? -7.319 46.606 35.382 1.00 56.81 275 GLU A N 1
ATOM 2135 C CA . GLU A 1 275 ? -7.903 46.789 36.742 1.00 56.81 275 GLU A CA 1
ATOM 2136 C C . GLU A 1 275 ? -7.371 48.041 37.506 1.00 56.81 275 GLU A C 1
ATOM 2138 O O . GLU A 1 275 ? -7.470 48.150 38.731 1.00 56.81 275 GLU A O 1
ATOM 2143 N N . GLY A 1 276 ? -6.766 49.008 36.803 1.00 57.56 276 GLY A N 1
ATOM 2144 C CA . GLY A 1 276 ? -5.911 50.046 37.400 1.00 57.56 276 GLY A CA 1
ATOM 2145 C C . GLY A 1 276 ? -6.569 51.347 37.899 1.00 57.56 276 GLY A C 1
ATOM 2146 O O . GLY A 1 276 ? -5.984 52.010 38.763 1.00 57.56 276 GLY A O 1
ATOM 2147 N N . GLU A 1 277 ? -7.737 51.759 37.382 1.00 59.22 277 GLU A N 1
ATOM 2148 C CA . GLU A 1 277 ? -8.255 53.137 37.563 1.00 59.22 277 GLU A CA 1
ATOM 2149 C C . GLU A 1 277 ? -9.745 53.279 37.969 1.00 59.22 277 GLU A C 1
ATOM 2151 O O . GLU A 1 277 ? -10.445 54.143 37.447 1.00 59.22 277 GLU A O 1
ATOM 2156 N N . GLU A 1 278 ? -10.230 52.557 38.991 1.00 55.94 278 GLU A N 1
ATOM 2157 C CA . GLU A 1 278 ? -11.471 52.956 39.702 1.00 55.94 278 GLU A CA 1
ATOM 2158 C C . GLU A 1 278 ? -11.200 53.457 41.134 1.00 55.94 278 GLU A C 1
ATOM 2160 O O . GLU A 1 278 ? -11.533 52.845 42.152 1.00 55.94 278 GLU A O 1
ATOM 2165 N N . LYS A 1 279 ? -10.558 54.630 41.228 1.00 53.78 279 LYS A N 1
ATOM 2166 C CA . LYS A 1 279 ? -10.355 55.325 42.507 1.00 53.78 279 LYS A CA 1
ATOM 2167 C C . LYS A 1 279 ? -11.534 56.220 42.877 1.00 53.78 279 LYS A C 1
ATOM 2169 O O . LYS A 1 279 ? -11.703 57.297 42.320 1.00 53.78 279 LYS A O 1
ATOM 2174 N N . LYS A 1 280 ? -12.228 55.787 43.935 1.00 49.06 280 LYS A N 1
ATOM 2175 C CA . LYS A 1 280 ? -12.581 56.579 45.130 1.00 49.06 280 LYS A CA 1
ATOM 2176 C C . LYS A 1 280 ? -12.663 58.105 44.953 1.00 49.06 280 LYS A C 1
ATOM 2178 O O . LYS A 1 280 ? -11.632 58.772 44.916 1.00 49.06 280 LYS A O 1
ATOM 2183 N N . ASP A 1 281 ? -13.872 58.636 45.129 1.00 55.94 281 ASP A N 1
ATOM 2184 C CA . ASP A 1 281 ? -14.092 60.040 45.499 1.00 55.94 281 ASP A CA 1
ATOM 2185 C C . ASP A 1 281 ? -15.250 60.166 46.523 1.00 55.94 281 ASP A C 1
ATOM 2187 O O . ASP A 1 281 ? -16.312 60.712 46.235 1.00 55.94 281 ASP A O 1
ATOM 2191 N N . SER A 1 282 ? -15.070 59.590 47.726 1.00 51.34 282 SER A N 1
ATOM 2192 C CA . SER A 1 282 ? -15.923 59.840 48.912 1.00 51.34 282 SER A CA 1
ATOM 2193 C C . SER A 1 282 ? -15.322 59.270 50.217 1.00 51.34 282 SER A C 1
ATOM 2195 O O . SER A 1 282 ? -15.732 58.206 50.683 1.00 51.34 282 SER A O 1
ATOM 2197 N N . ASP A 1 283 ? -14.365 59.969 50.836 1.00 45.41 283 ASP A N 1
ATOM 2198 C CA . ASP A 1 283 ? -13.961 59.701 52.229 1.00 45.41 283 ASP A CA 1
ATOM 2199 C C . ASP A 1 283 ? -14.652 60.712 53.172 1.00 45.41 283 ASP A C 1
ATOM 2201 O O . ASP A 1 283 ? -14.224 61.862 53.263 1.00 45.41 283 ASP A O 1
ATOM 2205 N N . GLU A 1 284 ? -15.677 60.288 53.926 1.00 53.31 284 GLU A N 1
ATOM 2206 C CA . GLU A 1 284 ? -16.164 61.028 55.104 1.00 53.31 284 GLU A CA 1
ATOM 2207 C C . GLU A 1 284 ? -16.283 60.145 56.364 1.00 53.31 284 GLU A C 1
ATOM 2209 O O . GLU A 1 284 ? -17.248 59.416 56.558 1.00 53.31 284 GLU A O 1
ATOM 2214 N N . HIS A 1 285 ? -15.323 60.376 57.266 1.00 49.28 285 HIS A N 1
ATOM 2215 C CA . HIS A 1 285 ? -15.489 60.499 58.723 1.00 49.28 285 HIS A CA 1
ATOM 2216 C C . HIS A 1 285 ? -15.689 59.274 59.650 1.00 49.28 285 HIS A C 1
ATOM 2218 O O . HIS A 1 285 ? -16.360 58.298 59.347 1.00 49.28 285 HIS A O 1
ATOM 2224 N N . MET A 1 286 ? -15.156 59.473 60.869 1.00 50.50 286 MET A N 1
ATOM 2225 C CA . MET A 1 286 ? -15.180 58.640 62.092 1.00 50.50 286 MET A CA 1
ATOM 2226 C C . MET A 1 286 ? -14.254 57.400 62.084 1.00 50.50 286 MET A C 1
ATOM 2228 O O . MET A 1 286 ? -14.312 56.590 61.171 1.00 50.50 286 MET A O 1
ATOM 2232 N N . SER A 1 287 ? -13.247 57.243 62.964 1.00 45.03 287 SER A N 1
ATOM 2233 C CA . SER A 1 287 ? -13.129 57.407 64.441 1.00 45.03 287 SER A CA 1
ATOM 2234 C C . SER A 1 287 ? -13.817 56.275 65.227 1.00 45.03 287 SER A C 1
ATOM 2236 O O . SER A 1 287 ? -14.999 56.050 64.994 1.00 45.03 287 SER A O 1
ATOM 2238 N N . SER A 1 288 ? -13.188 55.595 66.195 1.00 43.91 288 SER A N 1
ATOM 2239 C CA . SER A 1 288 ? -11.832 55.725 66.777 1.00 43.91 288 SER A CA 1
ATOM 2240 C C . SER A 1 288 ? -11.436 54.459 67.572 1.00 43.91 288 SER A C 1
ATOM 2242 O O . SER A 1 288 ? -12.298 53.617 67.808 1.00 43.91 288 SER A O 1
ATOM 2244 N N . ASP A 1 289 ? -10.168 54.396 68.018 1.00 39.34 289 ASP A N 1
ATOM 2245 C CA . ASP A 1 289 ? -9.636 53.539 69.109 1.00 39.34 289 ASP A CA 1
ATOM 2246 C C . ASP A 1 289 ? -9.679 51.996 68.839 1.00 39.34 289 ASP A C 1
ATOM 2248 O O . ASP A 1 289 ? -10.298 51.552 67.877 1.00 39.34 289 ASP A O 1
ATOM 2252 N N . ASP A 1 290 ? -8.967 51.085 69.525 1.00 43.81 290 ASP A N 1
ATOM 2253 C CA . ASP A 1 290 ? -8.318 51.113 70.851 1.00 43.81 290 ASP A CA 1
ATOM 2254 C C . ASP A 1 290 ? -7.120 50.102 70.971 1.00 43.81 290 ASP A C 1
ATOM 2256 O O . ASP A 1 290 ? -6.745 49.461 69.991 1.00 43.81 290 ASP A O 1
ATOM 2260 N N . GLU A 1 291 ? -6.510 49.999 72.164 1.00 43.38 291 GLU A N 1
ATOM 2261 C CA . GLU A 1 291 ? -5.205 49.401 72.573 1.00 43.38 291 GLU A CA 1
ATOM 2262 C C . GLU A 1 291 ? -4.803 47.933 72.198 1.00 43.38 291 GLU A C 1
ATOM 2264 O O . GLU A 1 291 ? -5.627 47.076 71.884 1.00 43.38 291 GLU A O 1
ATOM 2269 N N . GLY A 1 292 ? -3.494 47.618 72.360 1.00 41.16 292 GLY A N 1
ATOM 2270 C CA . GLY A 1 292 ? -2.891 46.259 72.383 1.00 41.16 292 GLY A CA 1
ATOM 2271 C C . GLY A 1 292 ? -1.591 46.129 71.549 1.00 41.16 292 GLY A C 1
ATOM 2272 O O . GLY A 1 292 ? -1.681 45.957 70.340 1.00 41.16 292 GLY A O 1
ATOM 2273 N N . SER A 1 293 ? -0.348 46.311 72.027 1.00 43.00 293 SER A N 1
ATOM 2274 C CA . SER A 1 293 ? 0.399 45.752 73.186 1.00 43.00 293 SER A CA 1
ATOM 2275 C C . SER A 1 293 ? 0.906 44.306 73.009 1.00 43.00 293 SER A C 1
ATOM 2277 O O . SER A 1 293 ? 0.129 43.382 73.219 1.00 43.00 293 SER A O 1
ATOM 2279 N N . ASP A 1 294 ? 2.208 44.123 72.718 1.00 45.34 294 ASP A N 1
ATOM 2280 C CA . ASP A 1 294 ? 3.151 43.289 73.511 1.00 45.34 294 ASP A CA 1
ATOM 2281 C C . ASP A 1 294 ? 4.629 43.559 73.105 1.00 45.34 294 ASP A C 1
ATOM 2283 O O . ASP A 1 294 ? 4.889 44.082 72.017 1.00 45.34 294 ASP A O 1
ATOM 2287 N N . ASP A 1 295 ? 5.589 43.221 73.974 1.00 39.97 295 ASP A N 1
ATOM 2288 C CA . ASP A 1 295 ? 7.032 43.516 73.848 1.00 39.97 295 ASP A CA 1
ATOM 2289 C C . ASP A 1 295 ? 7.883 42.320 73.344 1.00 39.97 295 ASP A C 1
ATOM 2291 O O . ASP A 1 295 ? 7.498 41.156 73.453 1.00 39.97 295 ASP A O 1
ATOM 2295 N N . GLY A 1 296 ? 9.096 42.578 72.821 1.00 42.44 296 GLY A N 1
ATOM 2296 C CA . GLY A 1 296 ? 9.964 41.518 72.268 1.00 42.44 296 GLY A CA 1
ATOM 2297 C C . GLY A 1 296 ? 11.414 41.923 71.959 1.00 42.44 296 GLY A C 1
ATOM 2298 O O . GLY A 1 296 ? 11.793 42.061 70.798 1.00 42.44 296 GLY A O 1
ATOM 2299 N N . ASP A 1 297 ? 12.233 42.100 72.997 1.00 39.59 297 ASP A N 1
ATOM 2300 C CA . ASP A 1 297 ? 13.634 42.552 72.905 1.00 39.59 297 ASP A CA 1
ATOM 2301 C C . ASP A 1 297 ? 14.620 41.476 72.380 1.00 39.59 297 ASP A C 1
ATOM 2303 O O . ASP A 1 297 ? 14.464 40.284 72.658 1.00 39.59 297 ASP A O 1
ATOM 2307 N N . GLY A 1 298 ? 15.692 41.875 71.675 1.00 36.84 298 GLY A N 1
ATOM 2308 C CA . GLY A 1 298 ? 16.685 40.918 71.144 1.00 36.84 298 GLY A CA 1
ATOM 2309 C C . GLY A 1 298 ? 17.833 41.495 70.289 1.00 36.84 298 GLY A C 1
ATOM 2310 O O . GLY A 1 298 ? 17.698 41.588 69.069 1.00 36.84 298 GLY A O 1
ATOM 2311 N N . PRO A 1 299 ? 19.003 41.836 70.873 1.00 51.34 299 PRO A N 1
ATOM 2312 C CA . PRO A 1 299 ? 20.125 42.440 70.142 1.00 51.34 299 PRO A CA 1
ATOM 2313 C C . PRO A 1 299 ? 21.142 41.421 69.575 1.00 51.34 299 PRO A C 1
ATOM 2315 O O . PRO A 1 299 ? 21.599 40.523 70.281 1.00 51.34 299 PRO A O 1
ATOM 2318 N N . GLY A 1 300 ? 21.594 41.621 68.327 1.00 39.66 300 GLY A N 1
ATOM 2319 C CA . GLY A 1 300 ? 22.627 40.795 67.674 1.00 39.66 300 GLY A CA 1
ATOM 2320 C C . GLY A 1 300 ? 23.488 41.572 66.666 1.00 39.66 300 GLY A C 1
ATOM 2321 O O . GLY A 1 300 ? 22.996 42.048 65.648 1.00 39.66 300 GLY A O 1
ATOM 2322 N N . SER A 1 301 ? 24.785 41.722 66.950 1.00 38.31 301 SER A N 1
ATOM 2323 C CA . SER A 1 301 ? 25.675 42.671 66.257 1.00 38.31 301 SER A CA 1
ATOM 2324 C C . SER A 1 301 ? 26.404 42.132 65.016 1.00 38.31 301 SER A C 1
ATOM 2326 O O . SER A 1 301 ? 27.096 41.122 65.098 1.00 38.31 301 SER A O 1
ATOM 2328 N N . GLY A 1 302 ? 26.475 42.964 63.967 1.00 36.44 302 GLY A N 1
ATOM 2329 C CA . GLY A 1 302 ? 27.722 43.190 63.212 1.00 36.44 302 GLY A CA 1
ATOM 2330 C C . GLY A 1 302 ? 27.847 42.592 61.799 1.00 36.44 302 GLY A C 1
ATOM 2331 O O . GLY A 1 302 ? 27.634 41.408 61.579 1.00 36.44 302 GLY A O 1
ATOM 2332 N N . GLY A 1 303 ? 28.304 43.417 60.847 1.00 36.50 303 GLY A N 1
ATOM 2333 C CA . GLY A 1 303 ? 28.663 42.996 59.483 1.00 36.50 303 GLY A CA 1
ATOM 2334 C C . GLY A 1 303 ? 28.990 44.185 58.569 1.00 36.50 303 GLY A C 1
ATOM 2335 O O . GLY A 1 303 ? 28.096 44.896 58.126 1.00 36.50 303 GLY A O 1
ATOM 2336 N N . GLN A 1 304 ? 30.275 44.446 58.311 1.00 37.00 304 GLN A N 1
ATOM 2337 C CA . GLN A 1 304 ? 30.729 45.595 57.508 1.00 37.00 304 GLN A CA 1
ATOM 2338 C C . GLN A 1 304 ? 30.620 45.326 55.994 1.00 37.00 304 GLN A C 1
ATOM 2340 O O . GLN A 1 304 ? 30.996 44.254 55.531 1.00 37.00 304 GLN A O 1
ATOM 2345 N N . GLY A 1 305 ? 30.219 46.330 55.204 1.00 37.31 305 GLY A N 1
ATOM 2346 C CA . GLY A 1 305 ? 30.254 46.286 53.734 1.00 37.31 305 GLY A CA 1
ATOM 2347 C C . GLY A 1 305 ? 30.131 47.685 53.121 1.00 37.31 305 GLY A C 1
ATOM 2348 O O . GLY A 1 305 ? 29.299 48.481 53.553 1.00 37.31 305 GLY A O 1
ATOM 2349 N N . HIS A 1 306 ? 30.985 48.040 52.155 1.00 37.09 306 HIS A N 1
ATOM 2350 C CA . HIS A 1 306 ? 31.174 49.437 51.739 1.00 37.09 306 HIS A CA 1
ATOM 2351 C C . HIS A 1 306 ? 31.066 49.645 50.216 1.00 37.09 306 HIS A C 1
ATOM 2353 O O . HIS A 1 306 ? 31.908 49.144 49.480 1.00 37.09 306 HIS A O 1
ATOM 2359 N N . ARG A 1 307 ? 30.165 50.566 49.813 1.00 38.78 307 ARG A N 1
ATOM 2360 C CA . ARG A 1 307 ? 30.265 51.458 48.624 1.00 38.78 307 ARG A CA 1
ATOM 2361 C C . ARG A 1 307 ? 30.152 50.816 47.209 1.00 38.78 307 ARG A C 1
ATOM 2363 O O . ARG A 1 307 ? 30.392 49.630 47.051 1.00 38.78 307 ARG A O 1
ATOM 2370 N N . PRO A 1 308 ? 29.923 51.619 46.140 1.00 53.72 308 PRO A N 1
ATOM 2371 C CA . PRO A 1 308 ? 29.075 52.818 46.082 1.00 53.72 308 PRO A CA 1
ATOM 2372 C C . PRO A 1 308 ? 28.172 52.922 44.826 1.00 53.72 308 PRO A C 1
ATOM 2374 O O . PRO A 1 308 ? 28.610 52.746 43.695 1.00 53.72 308 PRO A O 1
ATOM 2377 N N . ARG A 1 309 ? 26.948 53.418 45.041 1.00 37.59 309 ARG A N 1
ATOM 2378 C CA . ARG A 1 309 ? 26.335 54.565 44.332 1.00 37.59 309 ARG A CA 1
ATOM 2379 C C . ARG A 1 309 ? 27.038 55.042 43.038 1.00 37.59 309 ARG A C 1
ATOM 2381 O O . ARG A 1 309 ? 27.995 55.813 43.112 1.00 37.59 309 ARG A O 1
ATOM 2388 N N . SER A 1 310 ? 26.448 54.748 41.879 1.00 38.84 310 SER A N 1
ATOM 2389 C CA . SER A 1 310 ? 26.525 55.605 40.683 1.00 38.84 310 SER A CA 1
ATOM 2390 C C . SER A 1 310 ? 25.123 56.139 40.355 1.00 38.84 310 SER A C 1
ATOM 2392 O O . SER A 1 310 ? 24.120 55.545 40.751 1.00 38.84 310 SER A O 1
ATOM 2394 N N . THR A 1 311 ? 25.029 57.316 39.730 1.00 40.44 311 THR A N 1
ATOM 2395 C CA . THR A 1 311 ? 23.769 58.077 39.656 1.00 40.44 311 THR A CA 1
ATOM 2396 C C . THR A 1 311 ? 23.462 58.608 38.257 1.00 40.44 311 THR A C 1
ATOM 2398 O O . THR A 1 311 ? 24.248 59.367 37.701 1.00 40.44 311 THR A O 1
ATOM 2401 N N . GLN A 1 312 ? 22.231 58.346 37.803 1.00 42.03 312 GLN A N 1
ATOM 2402 C CA . GLN A 1 312 ? 21.343 59.375 37.240 1.00 42.03 312 GLN A CA 1
ATOM 2403 C C . GLN A 1 312 ? 21.798 60.065 35.929 1.00 42.03 312 GLN A C 1
ATOM 2405 O O . GLN A 1 312 ? 22.174 61.232 35.924 1.00 42.03 312 GLN A O 1
ATOM 2410 N N . GLY A 1 313 ? 21.647 59.372 34.791 1.00 38.22 313 GLY A N 1
ATOM 2411 C CA . GLY A 1 313 ? 21.863 59.903 33.429 1.00 38.22 313 GLY A CA 1
ATOM 2412 C C . GLY A 1 313 ? 20.584 59.955 32.575 1.00 38.22 313 GLY A C 1
ATOM 2413 O O . GLY A 1 313 ? 20.473 59.261 31.571 1.00 38.22 313 GLY A O 1
ATOM 2414 N N . ARG A 1 314 ? 19.573 60.725 32.998 1.00 44.16 314 ARG A N 1
ATOM 2415 C CA . ARG A 1 314 ? 18.209 60.720 32.422 1.00 44.16 314 ARG A CA 1
ATOM 2416 C C . ARG A 1 314 ? 18.054 61.706 31.249 1.00 44.16 314 ARG A C 1
ATOM 2418 O O . ARG A 1 314 ? 18.084 62.904 31.521 1.00 44.16 314 ARG A O 1
ATOM 2425 N N . ARG A 1 315 ? 17.756 61.226 30.023 1.00 40.50 315 ARG A N 1
ATOM 2426 C CA . ARG A 1 315 ? 16.746 61.764 29.052 1.00 40.50 315 ARG A CA 1
ATOM 2427 C C . ARG A 1 315 ? 16.986 61.359 27.582 1.00 40.50 315 ARG A C 1
ATOM 2429 O O . ARG A 1 315 ? 18.069 61.570 27.060 1.00 40.50 315 ARG A O 1
ATOM 2436 N N . GLY A 1 316 ? 15.890 61.019 26.893 1.00 46.72 316 GLY A N 1
ATOM 2437 C CA . GLY A 1 316 ? 15.580 61.581 25.568 1.00 46.72 316 GLY A CA 1
ATOM 2438 C C . GLY A 1 316 ? 16.185 60.915 24.328 1.00 46.72 316 GLY A C 1
ATOM 2439 O O . GLY A 1 316 ? 17.138 61.427 23.754 1.00 46.72 316 GLY A O 1
ATOM 2440 N N . GLY A 1 317 ? 15.529 59.869 23.828 1.00 40.03 317 GLY A N 1
ATOM 2441 C CA . GLY A 1 317 ? 15.697 59.354 22.467 1.00 40.03 317 GLY A CA 1
ATOM 2442 C C . GLY A 1 317 ? 14.439 58.579 22.101 1.00 40.03 317 GLY A C 1
ATOM 2443 O O . GLY A 1 317 ? 14.130 57.604 22.776 1.00 40.03 317 GLY A O 1
ATOM 2444 N N . GLY A 1 318 ? 13.658 59.073 21.135 1.00 44.12 318 GLY A N 1
ATOM 2445 C CA . GLY A 1 318 ? 12.282 58.620 20.913 1.00 44.12 318 GLY A CA 1
ATOM 2446 C C . GLY A 1 318 ? 12.179 57.111 20.700 1.00 44.12 318 GLY A C 1
ATOM 2447 O O . GLY A 1 318 ? 12.652 56.602 19.685 1.00 44.12 318 GLY A O 1
ATOM 2448 N N . GLY A 1 319 ? 11.527 56.424 21.642 1.00 41.19 319 GLY A N 1
ATOM 2449 C CA . GLY A 1 319 ? 11.126 55.027 21.519 1.00 41.19 319 GLY A CA 1
ATOM 2450 C C . GLY A 1 319 ? 10.043 54.897 20.460 1.00 41.19 319 GLY A C 1
ATOM 2451 O O . GLY A 1 319 ? 8.863 54.787 20.776 1.00 41.19 319 GLY A O 1
ATOM 2452 N N . GLY A 1 320 ? 10.447 54.952 19.192 1.00 42.94 320 GLY A N 1
ATOM 2453 C CA . GLY A 1 320 ? 9.608 54.593 18.065 1.00 42.94 320 GLY A CA 1
ATOM 2454 C C . GLY A 1 320 ? 9.345 53.097 18.108 1.00 42.94 320 GLY A C 1
ATOM 2455 O O . GLY A 1 320 ? 9.985 52.345 17.374 1.00 42.94 320 GLY A O 1
ATOM 2456 N N . HIS A 1 321 ? 8.408 52.682 18.965 1.00 45.41 321 HIS A N 1
ATOM 2457 C CA . HIS A 1 321 ? 7.742 51.392 18.867 1.00 45.41 321 HIS A CA 1
ATOM 2458 C C . HIS A 1 321 ? 6.972 51.398 17.552 1.00 45.41 321 HIS A C 1
ATOM 2460 O O . HIS A 1 321 ? 5.783 51.702 17.483 1.00 45.41 321 HIS A O 1
ATOM 2466 N N . GLY A 1 322 ? 7.701 51.102 16.478 1.00 43.06 322 GLY A N 1
ATOM 2467 C CA . GLY A 1 322 ? 7.124 50.696 15.222 1.00 43.06 322 GLY A CA 1
ATOM 2468 C C . GLY A 1 322 ? 6.386 49.401 15.491 1.00 43.06 322 GLY A C 1
ATOM 2469 O O . GLY A 1 322 ? 6.963 48.325 15.339 1.00 43.06 322 GLY A O 1
ATOM 2470 N N . ASN A 1 323 ? 5.112 49.527 15.870 1.00 46.16 323 ASN A N 1
ATOM 2471 C CA . ASN A 1 323 ? 4.109 48.482 15.754 1.00 46.16 323 ASN A CA 1
ATOM 2472 C C . ASN A 1 323 ? 3.877 48.248 14.252 1.00 46.16 323 ASN A C 1
ATOM 2474 O O . ASN A 1 323 ? 2.859 48.610 13.666 1.00 46.16 323 ASN A O 1
ATOM 2478 N N . GLY A 1 324 ? 4.937 47.770 13.597 1.00 45.81 324 GLY A N 1
ATOM 2479 C CA . GLY A 1 324 ? 4.977 47.416 12.197 1.00 45.81 324 GLY A CA 1
ATOM 2480 C C . GLY A 1 324 ? 4.193 46.136 12.084 1.00 45.81 324 GLY A C 1
ATOM 2481 O O . GLY A 1 324 ? 4.785 45.062 12.191 1.00 45.81 324 GLY A O 1
ATOM 2482 N N . GLY A 1 325 ? 2.874 46.297 11.959 1.00 44.69 325 GLY A N 1
ATOM 2483 C CA . GLY A 1 325 ? 1.904 45.218 11.944 1.00 44.69 325 GLY A CA 1
ATOM 2484 C C . GLY A 1 325 ? 2.375 44.131 11.000 1.00 44.69 325 GLY A C 1
ATOM 2485 O O . GLY A 1 325 ? 2.312 44.284 9.777 1.00 44.69 325 GLY A O 1
ATOM 2486 N N . ARG A 1 326 ? 2.890 43.046 11.584 1.00 50.03 326 ARG A N 1
ATOM 2487 C CA . ARG A 1 326 ? 3.148 41.820 10.841 1.00 50.03 326 ARG A CA 1
ATOM 2488 C C . ARG A 1 326 ? 1.803 41.422 10.263 1.00 50.03 326 ARG A C 1
ATOM 2490 O O . ARG A 1 326 ? 0.798 41.486 10.971 1.00 50.03 326 ARG A O 1
ATOM 2497 N N . SER A 1 327 ? 1.778 41.106 8.971 1.00 51.00 327 SER A N 1
ATOM 2498 C CA . SER A 1 327 ? 0.543 40.675 8.321 1.00 51.00 327 SER A CA 1
ATOM 2499 C C . SER A 1 327 ? -0.035 39.541 9.157 1.00 51.00 327 SER A C 1
ATOM 2501 O O . SER A 1 327 ? 0.666 38.557 9.375 1.00 51.00 327 SER A O 1
ATOM 2503 N N . LEU A 1 328 ? -1.269 39.694 9.655 1.00 59.47 328 LEU A N 1
ATOM 2504 C CA . LEU A 1 328 ? -1.863 38.744 10.611 1.00 59.47 328 LEU A CA 1
ATOM 2505 C C . LEU A 1 328 ? -1.948 37.312 10.045 1.00 59.47 328 LEU A C 1
ATOM 2507 O O . LEU A 1 328 ? -2.149 36.358 10.786 1.00 59.47 328 LEU A O 1
ATOM 2511 N N . LEU A 1 329 ? -1.805 37.207 8.721 1.00 62.81 329 LEU A N 1
ATOM 2512 C CA . LEU A 1 329 ? -1.529 36.004 7.956 1.00 62.81 329 LEU A CA 1
ATOM 2513 C C . LEU A 1 329 ? -0.342 36.300 7.022 1.00 62.81 329 LEU A C 1
ATOM 2515 O O . LEU A 1 329 ? -0.431 37.191 6.166 1.00 62.81 329 LEU A O 1
ATOM 2519 N N . GLU A 1 330 ? 0.762 35.572 7.156 1.00 71.62 330 GLU A N 1
ATOM 2520 C CA . GLU A 1 330 ? 1.860 35.564 6.188 1.00 71.62 330 GLU A CA 1
ATOM 2521 C C . GLU A 1 330 ? 1.580 34.563 5.050 1.00 71.62 330 GLU A C 1
ATOM 2523 O O . GLU A 1 330 ? 0.725 33.673 5.138 1.00 71.62 330 GLU A O 1
ATOM 2528 N N . ARG A 1 331 ? 2.283 34.712 3.916 1.00 56.31 331 ARG A N 1
ATOM 2529 C CA . ARG A 1 331 ? 2.069 33.874 2.723 1.00 56.31 331 ARG A CA 1
ATOM 2530 C C . ARG A 1 331 ? 2.704 32.487 2.896 1.00 56.31 331 ARG A C 1
ATOM 2532 O O . ARG A 1 331 ? 3.720 32.177 2.282 1.00 56.31 331 ARG A O 1
ATOM 2539 N N . GLY A 1 332 ? 2.053 31.671 3.712 1.00 69.06 332 GLY A N 1
ATOM 2540 C CA . GLY A 1 332 ? 2.411 30.291 4.039 1.00 69.06 332 GLY A CA 1
ATOM 2541 C C . GLY A 1 332 ? 1.468 29.704 5.092 1.00 69.06 332 GLY A C 1
ATOM 2542 O O . GLY A 1 332 ? 1.162 28.515 5.041 1.00 69.06 332 GLY A O 1
ATOM 2543 N N . ASP A 1 333 ? 0.907 30.548 5.964 1.00 81.31 333 ASP A N 1
ATOM 2544 C CA . ASP A 1 333 ? 0.089 30.141 7.114 1.00 81.31 333 ASP A CA 1
ATOM 2545 C C . ASP A 1 333 ? -1.122 29.288 6.735 1.00 81.31 333 ASP A C 1
ATOM 2547 O O . ASP A 1 333 ? -1.423 28.316 7.423 1.00 81.31 333 ASP A O 1
ATOM 2551 N N . LEU A 1 334 ? -1.790 29.577 5.612 1.00 86.38 334 LEU A N 1
ATOM 2552 C CA . LEU A 1 334 ? -2.899 28.748 5.129 1.00 86.38 334 LEU A CA 1
ATOM 2553 C C . LEU A 1 334 ? -2.427 27.352 4.686 1.00 86.38 334 LEU A C 1
ATOM 2555 O O . LEU A 1 334 ? -3.073 26.361 5.013 1.00 86.38 334 LEU A O 1
ATOM 2559 N N . GLN A 1 335 ? -1.294 27.251 3.981 1.00 87.75 335 GLN A N 1
ATOM 2560 C CA . GLN A 1 335 ? -0.738 25.956 3.567 1.00 87.75 335 GLN A CA 1
ATOM 2561 C C . GLN A 1 335 ? -0.252 25.157 4.780 1.00 87.75 335 GLN A C 1
ATOM 2563 O O . GLN A 1 335 ? -0.499 23.957 4.854 1.00 87.75 335 GLN A O 1
ATOM 2568 N N . LEU A 1 336 ? 0.367 25.826 5.757 1.00 88.62 336 LEU A N 1
ATOM 2569 C CA . LEU A 1 336 ? 0.798 25.217 7.012 1.00 88.62 336 LEU A CA 1
ATOM 2570 C C . LEU A 1 336 ? -0.397 24.794 7.881 1.00 88.62 336 LEU A C 1
ATOM 2572 O O . LEU A 1 336 ? -0.368 23.719 8.468 1.00 88.62 336 LEU A O 1
ATOM 2576 N N . THR A 1 337 ? -1.481 25.573 7.913 1.00 89.94 337 THR A N 1
ATOM 2577 C CA . THR A 1 337 ? -2.724 25.220 8.622 1.00 89.94 337 THR A CA 1
ATOM 2578 C C . THR A 1 337 ? -3.407 24.012 7.985 1.00 89.94 337 THR A C 1
ATOM 2580 O O . THR A 1 337 ? -3.748 23.067 8.692 1.00 89.94 337 THR A O 1
ATOM 2583 N N . VAL A 1 338 ? -3.543 23.982 6.653 1.00 92.25 338 VAL A N 1
ATOM 2584 C CA . VAL A 1 338 ? -4.071 22.808 5.938 1.00 92.25 338 VAL A CA 1
ATOM 2585 C C . VAL A 1 338 ? -3.157 21.596 6.136 1.00 92.25 338 VAL A C 1
ATOM 2587 O O . VAL A 1 338 ? -3.664 20.508 6.383 1.00 92.25 338 VAL A O 1
ATOM 2590 N N . LEU A 1 339 ? -1.828 21.758 6.117 1.00 92.31 339 LEU A N 1
ATOM 2591 C CA . LEU A 1 339 ? -0.894 20.669 6.419 1.00 92.31 339 LEU A CA 1
ATOM 2592 C C . LEU A 1 339 ? -1.068 20.135 7.848 1.00 92.31 339 LEU A C 1
ATOM 2594 O O . LEU A 1 339 ? -1.134 18.922 8.030 1.00 92.31 339 LEU A O 1
ATOM 2598 N N . ARG A 1 340 ? -1.182 21.010 8.856 1.00 90.06 340 ARG A N 1
ATOM 2599 C CA . ARG A 1 340 ? -1.454 20.600 10.243 1.00 90.06 340 ARG A CA 1
ATOM 2600 C C . ARG A 1 340 ? -2.740 19.789 10.327 1.00 90.06 340 ARG A C 1
ATOM 2602 O O . ARG A 1 340 ? -2.696 18.689 10.858 1.00 90.06 340 ARG A O 1
ATOM 2609 N N . LEU A 1 341 ? -3.837 20.276 9.742 1.00 91.00 341 LEU A N 1
ATOM 2610 C CA . LEU A 1 341 ? -5.120 19.565 9.712 1.00 91.00 341 LEU A CA 1
ATOM 2611 C C . LEU A 1 341 ? -5.022 18.216 8.978 1.00 91.00 341 LEU A C 1
ATOM 2613 O O . LEU A 1 341 ? -5.527 17.218 9.481 1.00 91.00 341 LEU A O 1
ATOM 2617 N N . LEU A 1 342 ? -4.319 18.145 7.841 1.00 92.25 342 LEU A N 1
ATOM 2618 C CA . LEU A 1 342 ? -4.055 16.880 7.144 1.00 92.25 342 LEU A CA 1
ATOM 2619 C C . LEU A 1 342 ? -3.237 15.903 8.001 1.00 92.25 342 LEU A C 1
ATOM 2621 O O . LEU A 1 342 ? -3.435 14.698 7.879 1.00 92.25 342 LEU A O 1
ATOM 2625 N N . VAL A 1 343 ? -2.326 16.383 8.852 1.00 90.19 343 VAL A N 1
ATOM 2626 C CA . VAL A 1 343 ? -1.462 15.540 9.698 1.00 90.19 343 VAL A CA 1
ATOM 2627 C C . VAL A 1 343 ? -2.120 15.149 11.028 1.00 90.19 343 VAL A C 1
ATOM 2629 O O . VAL A 1 343 ? -1.839 14.058 11.516 1.00 90.19 343 VAL A O 1
ATOM 2632 N N . SER A 1 344 ? -2.989 15.989 11.604 1.00 87.25 344 SER A N 1
ATOM 2633 C CA . SER A 1 344 ? -3.598 15.772 12.928 1.00 87.25 344 SER A CA 1
ATOM 2634 C C . SER A 1 344 ? -5.052 15.287 12.912 1.00 87.25 344 SER A C 1
ATOM 2636 O O . SER A 1 344 ? -5.519 14.797 13.939 1.00 87.25 344 SER A O 1
ATOM 2638 N N . ASN A 1 345 ? -5.775 15.406 11.792 1.00 87.31 345 ASN A N 1
ATOM 2639 C CA . ASN A 1 345 ? -7.183 15.020 11.687 1.00 87.31 345 ASN A CA 1
ATOM 2640 C C . ASN A 1 345 ? -7.400 14.002 10.547 1.00 87.31 345 ASN A C 1
ATOM 2642 O O . ASN A 1 345 ? -7.181 14.295 9.369 1.00 87.31 345 ASN A O 1
ATOM 2646 N N . ASP A 1 346 ? -7.838 12.793 10.914 1.00 84.81 346 ASP A N 1
ATOM 2647 C CA . ASP A 1 346 ? -8.078 11.677 9.987 1.00 84.81 346 ASP A CA 1
ATOM 2648 C C . ASP A 1 346 ? -9.328 11.876 9.112 1.00 84.81 346 ASP A C 1
ATOM 2650 O O . ASP A 1 346 ? -9.309 11.501 7.941 1.00 84.81 346 ASP A O 1
ATOM 2654 N N . GLU A 1 347 ? -10.379 12.534 9.613 1.00 83.06 347 GLU A N 1
ATOM 2655 C CA . GLU A 1 347 ? -11.581 12.852 8.827 1.00 83.06 347 GLU A CA 1
ATOM 2656 C C . GLU A 1 347 ? -11.269 13.880 7.732 1.00 83.06 347 GLU A C 1
ATOM 2658 O O . GLU A 1 347 ? -11.643 13.703 6.572 1.00 83.06 347 GLU A O 1
ATOM 2663 N N . PHE A 1 348 ? -10.528 14.935 8.084 1.00 87.69 348 PHE A N 1
ATOM 2664 C CA . PHE A 1 348 ? -10.083 15.975 7.158 1.00 87.69 348 PHE A CA 1
ATOM 2665 C C . PHE A 1 348 ? -9.166 15.384 6.079 1.00 87.69 348 PHE A C 1
ATOM 2667 O O . PHE A 1 348 ? -9.347 15.633 4.888 1.00 87.69 348 PHE A O 1
ATOM 2674 N N . PHE A 1 349 ? -8.226 14.525 6.469 1.00 90.25 349 PHE A N 1
ATOM 2675 C CA . PHE A 1 349 ? -7.371 13.807 5.529 1.00 90.25 349 PHE A CA 1
ATOM 2676 C C . PHE A 1 349 ? -8.162 12.865 4.603 1.00 90.25 349 PHE A C 1
ATOM 2678 O O . PHE A 1 349 ? -7.973 12.905 3.386 1.00 90.25 349 PHE A O 1
ATOM 2685 N N . ALA A 1 350 ? -9.101 12.076 5.137 1.00 86.56 350 ALA A N 1
ATOM 2686 C CA . ALA A 1 350 ? -9.958 11.192 4.346 1.00 86.56 350 ALA A CA 1
ATOM 2687 C C . ALA A 1 350 ? -10.870 11.969 3.376 1.00 86.56 350 ALA A C 1
ATOM 2689 O O . ALA A 1 350 ? -11.052 11.554 2.229 1.00 86.56 350 ALA A O 1
ATOM 2690 N N . MET A 1 351 ? -11.395 13.127 3.792 1.00 88.69 351 MET A N 1
ATOM 2691 C CA . MET A 1 351 ? -12.146 14.049 2.935 1.00 88.69 351 MET A CA 1
ATOM 2692 C C . MET A 1 351 ? -11.289 14.524 1.754 1.00 88.69 351 MET A C 1
ATOM 2694 O O . MET A 1 351 ? -11.711 14.428 0.602 1.00 88.69 351 MET A O 1
ATOM 2698 N N . PHE A 1 352 ? -10.055 14.962 2.012 1.00 92.56 352 PHE A N 1
ATOM 2699 C CA . PHE A 1 352 ? -9.132 15.385 0.958 1.00 92.56 352 PHE A CA 1
ATOM 2700 C C . PHE A 1 352 ? -8.700 14.228 0.038 1.00 92.56 352 PHE A C 1
ATOM 2702 O O . PHE A 1 352 ? -8.605 14.425 -1.174 1.00 92.56 352 PHE A O 1
ATOM 2709 N N . LEU A 1 353 ? -8.536 13.005 0.557 1.00 90.56 353 LEU A N 1
ATOM 2710 C CA . LEU A 1 353 ? -8.336 11.811 -0.275 1.00 90.56 353 LEU A CA 1
ATOM 2711 C C . LEU A 1 353 ? -9.543 11.499 -1.176 1.00 90.56 353 LEU A C 1
ATOM 2713 O O . LEU A 1 353 ? -9.339 11.089 -2.320 1.00 90.56 353 LEU A O 1
ATOM 2717 N N . LYS A 1 354 ? -10.787 11.706 -0.713 1.00 88.12 354 LYS A N 1
ATOM 2718 C CA . LYS A 1 354 ? -11.992 11.540 -1.553 1.00 88.12 354 LYS A CA 1
ATOM 2719 C C . LYS A 1 354 ? -11.996 12.521 -2.743 1.00 88.12 354 LYS A C 1
ATOM 2721 O O . LYS A 1 354 ? -12.408 12.119 -3.832 1.00 88.12 354 LYS A O 1
ATOM 2726 N N . LEU A 1 355 ? -11.504 13.754 -2.557 1.00 90.19 355 LEU A N 1
ATOM 2727 C CA . LEU A 1 355 ? -11.504 14.833 -3.566 1.00 90.19 355 LEU A CA 1
ATOM 2728 C C . LEU A 1 355 ? -10.471 14.675 -4.700 1.00 90.19 355 LEU A C 1
ATOM 2730 O O . LEU A 1 355 ? -10.673 15.223 -5.783 1.00 90.19 355 LEU A O 1
ATOM 2734 N N . LEU A 1 356 ? -9.365 13.961 -4.476 1.00 92.25 356 LEU A N 1
ATOM 2735 C CA . LEU A 1 356 ? -8.296 13.810 -5.475 1.00 92.25 356 LEU A CA 1
ATOM 2736 C C . LEU A 1 356 ? -8.673 12.857 -6.617 1.00 92.25 356 LEU A C 1
ATOM 2738 O O . LEU A 1 356 ? -9.497 11.955 -6.453 1.00 92.25 356 LEU A O 1
ATOM 2742 N N . ALA A 1 357 ? -8.030 12.995 -7.777 1.00 90.88 357 ALA A N 1
ATOM 2743 C CA . ALA A 1 357 ? -8.252 12.093 -8.900 1.00 90.88 357 ALA A CA 1
ATOM 2744 C C . ALA A 1 357 ? -7.561 10.729 -8.674 1.00 90.88 357 ALA A C 1
ATOM 2746 O O . ALA A 1 357 ? -6.509 10.669 -8.035 1.00 90.88 357 ALA A O 1
ATOM 2747 N N . PRO A 1 358 ? -8.068 9.614 -9.243 1.00 88.38 358 PRO A N 1
ATOM 2748 C CA . PRO A 1 358 ? -7.474 8.283 -9.047 1.00 88.38 358 PRO A CA 1
ATOM 2749 C C . PRO A 1 358 ? -6.010 8.127 -9.499 1.00 88.38 358 PRO A C 1
ATOM 2751 O O . PRO A 1 358 ? -5.375 7.145 -9.137 1.00 88.38 358 PRO A O 1
ATOM 2754 N N . TYR A 1 359 ? -5.490 9.064 -10.302 1.00 89.69 359 TYR A N 1
ATOM 2755 C CA . TYR A 1 359 ? -4.102 9.095 -10.777 1.00 89.69 359 TYR A CA 1
ATOM 2756 C C . TYR A 1 359 ? -3.166 9.982 -9.932 1.00 89.69 359 TYR A C 1
ATOM 2758 O O . TYR A 1 359 ? -1.964 10.020 -10.208 1.00 89.69 359 TYR A O 1
ATOM 2766 N N . ASP A 1 360 ? -3.689 10.718 -8.946 1.00 94.31 360 ASP A N 1
ATOM 2767 C CA . ASP A 1 360 ? -2.884 11.566 -8.063 1.00 94.31 360 ASP A CA 1
ATOM 2768 C C . ASP A 1 360 ? -2.169 10.710 -7.007 1.00 94.31 360 ASP A C 1
ATOM 2770 O O . ASP A 1 360 ? -2.679 9.682 -6.557 1.00 94.31 360 ASP A O 1
ATOM 2774 N N . LYS A 1 361 ? -0.967 11.120 -6.587 1.00 92.88 361 LYS A N 1
ATOM 2775 C CA . LYS A 1 361 ? -0.049 10.256 -5.814 1.00 92.88 361 LYS A CA 1
ATOM 2776 C C . LYS A 1 361 ? -0.591 9.799 -4.466 1.00 92.88 361 LYS A C 1
ATOM 2778 O O . LYS A 1 361 ? -0.297 8.683 -4.048 1.00 92.88 361 LYS A O 1
ATOM 2783 N N . ALA A 1 362 ? -1.442 10.606 -3.838 1.00 93.19 362 ALA A N 1
ATOM 2784 C CA . ALA A 1 362 ? -2.092 10.230 -2.592 1.00 93.19 362 ALA A CA 1
ATOM 2785 C C . ALA A 1 362 ? -3.184 9.149 -2.764 1.00 93.19 362 ALA A C 1
ATOM 2787 O O . ALA A 1 362 ? -3.535 8.503 -1.783 1.00 93.19 362 ALA A O 1
ATOM 2788 N N . ARG A 1 363 ? -3.683 8.905 -3.988 1.00 92.56 363 ARG A N 1
ATOM 2789 C CA . ARG A 1 363 ? -4.645 7.830 -4.316 1.00 92.56 363 ARG A CA 1
ATOM 2790 C C . ARG A 1 363 ? -4.043 6.662 -5.106 1.00 92.56 363 ARG A C 1
ATOM 2792 O O . ARG A 1 363 ? -4.688 5.624 -5.216 1.00 92.56 363 ARG A O 1
ATOM 2799 N N . ASP A 1 364 ? -2.842 6.820 -5.660 1.00 93.44 364 ASP A N 1
ATOM 2800 C CA . ASP A 1 364 ? -2.149 5.817 -6.478 1.00 93.44 364 ASP A CA 1
ATOM 2801 C C . ASP A 1 364 ? -1.812 4.553 -5.648 1.00 93.44 364 ASP A C 1
ATOM 2803 O O . ASP A 1 364 ? -0.901 4.586 -4.814 1.00 93.44 364 ASP A O 1
ATOM 2807 N N . PRO A 1 365 ? -2.504 3.412 -5.854 1.00 92.88 365 PRO A N 1
ATOM 2808 C CA . PRO A 1 365 ? -2.362 2.252 -4.974 1.00 92.88 365 PRO A CA 1
ATOM 2809 C C . PRO A 1 365 ? -0.975 1.609 -5.085 1.00 92.88 365 PRO A C 1
ATOM 2811 O O . PRO A 1 365 ? -0.462 1.065 -4.109 1.00 92.88 365 PRO A O 1
ATOM 2814 N N . TYR A 1 366 ? -0.319 1.722 -6.243 1.00 95.31 366 TYR A N 1
ATOM 2815 C CA . TYR A 1 366 ? 1.029 1.197 -6.454 1.00 95.31 366 TYR A CA 1
ATOM 2816 C C . TYR A 1 366 ? 2.066 2.009 -5.671 1.00 95.31 366 TYR A C 1
ATOM 2818 O O . TYR A 1 366 ? 3.002 1.438 -5.112 1.00 95.31 366 TYR A O 1
ATOM 2826 N N . ARG A 1 367 ? 1.862 3.330 -5.559 1.00 94.31 367 ARG A N 1
ATOM 2827 C CA . ARG A 1 367 ? 2.664 4.215 -4.703 1.00 94.31 367 ARG A CA 1
ATOM 2828 C C . ARG A 1 367 ? 2.464 3.895 -3.218 1.00 94.31 367 ARG A C 1
ATOM 2830 O O . ARG A 1 367 ? 3.453 3.863 -2.491 1.00 94.31 367 ARG A O 1
ATOM 2837 N N . LYS A 1 368 ? 1.240 3.580 -2.773 1.00 92.94 368 LYS A N 1
ATOM 2838 C CA . LYS A 1 368 ? 0.978 3.169 -1.376 1.00 92.94 368 LYS A CA 1
ATOM 2839 C C . LYS A 1 368 ? 1.592 1.812 -1.035 1.00 92.94 368 LYS A C 1
ATOM 2841 O O . LYS A 1 368 ? 2.205 1.663 0.020 1.00 92.94 368 LYS A O 1
ATOM 2846 N N . ILE A 1 369 ? 1.534 0.847 -1.954 1.00 94.44 369 ILE A N 1
ATOM 2847 C CA . ILE A 1 369 ? 2.235 -0.435 -1.790 1.00 94.44 369 ILE A CA 1
ATOM 2848 C C . ILE A 1 369 ? 3.761 -0.226 -1.757 1.00 94.44 369 ILE A C 1
ATOM 2850 O O . ILE A 1 369 ? 4.428 -0.813 -0.906 1.00 94.44 369 ILE A O 1
ATOM 2854 N N . GLN A 1 370 ? 4.318 0.653 -2.603 1.00 95.81 370 GLN A N 1
ATOM 2855 C CA . GLN A 1 370 ? 5.739 1.027 -2.543 1.00 95.81 370 GLN A CA 1
ATOM 2856 C C . GLN A 1 370 ? 6.104 1.627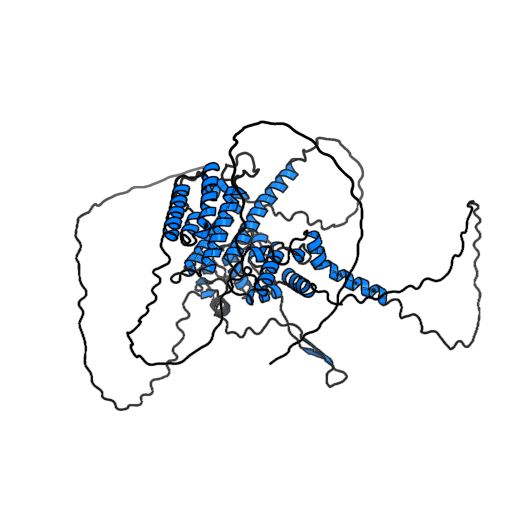 -1.172 1.00 95.81 370 GLN A C 1
ATOM 2858 O O . GLN A 1 370 ? 7.058 1.168 -0.552 1.00 95.81 370 GLN A O 1
ATOM 2863 N N . GLN A 1 371 ? 5.314 2.578 -0.660 1.00 94.00 371 GLN A N 1
ATOM 2864 C CA . GLN A 1 371 ? 5.511 3.196 0.660 1.00 94.00 371 GLN A CA 1
ATOM 2865 C C . GLN A 1 371 ? 5.437 2.185 1.814 1.00 94.00 371 GLN A C 1
ATOM 2867 O O . GLN A 1 371 ? 6.199 2.295 2.774 1.00 94.00 371 GLN A O 1
ATOM 2872 N N . ARG A 1 372 ? 4.570 1.168 1.720 1.00 94.00 372 ARG A N 1
ATOM 2873 C CA . ARG A 1 372 ? 4.517 0.074 2.701 1.00 94.00 372 ARG A CA 1
ATOM 2874 C C . ARG A 1 372 ? 5.790 -0.774 2.678 1.00 94.00 372 ARG A C 1
ATOM 2876 O O . ARG A 1 372 ? 6.278 -1.157 3.737 1.00 94.00 372 ARG A O 1
ATOM 2883 N N . VAL A 1 373 ? 6.349 -1.050 1.497 1.00 96.06 373 VAL A N 1
ATOM 2884 C CA . VAL A 1 373 ? 7.628 -1.773 1.385 1.00 96.06 373 VAL A CA 1
ATOM 2885 C C . VAL A 1 373 ? 8.800 -0.913 1.863 1.00 96.06 373 VAL A C 1
ATOM 2887 O O . VAL A 1 373 ? 9.655 -1.431 2.573 1.00 96.06 373 VAL A O 1
ATOM 2890 N N . GLU A 1 374 ? 8.821 0.385 1.550 1.00 95.25 374 GLU A N 1
ATOM 2891 C CA . GLU A 1 374 ? 9.791 1.348 2.098 1.00 95.25 374 GLU A CA 1
ATOM 2892 C C . GLU A 1 374 ? 9.813 1.281 3.635 1.00 95.25 374 GLU A C 1
ATOM 2894 O O . GLU A 1 374 ? 10.862 1.006 4.214 1.00 95.25 374 GLU A O 1
ATOM 2899 N N . TYR A 1 375 ? 8.648 1.379 4.285 1.00 92.56 375 TYR A N 1
ATOM 2900 C CA . TYR A 1 375 ? 8.522 1.269 5.743 1.00 92.56 375 TYR A CA 1
ATOM 2901 C C . TYR A 1 375 ? 9.037 -0.067 6.306 1.00 92.56 375 TYR A C 1
ATOM 2903 O O . TYR A 1 375 ? 9.819 -0.100 7.254 1.00 92.56 375 TYR A O 1
ATOM 2911 N N . VAL A 1 376 ? 8.634 -1.191 5.707 1.00 94.00 376 VAL A N 1
ATOM 2912 C CA . VAL A 1 376 ? 9.045 -2.535 6.150 1.00 94.00 376 VAL A CA 1
ATOM 2913 C C . VAL A 1 376 ? 10.562 -2.748 5.993 1.00 94.00 376 VAL A C 1
ATOM 2915 O O . VAL A 1 376 ? 11.183 -3.425 6.817 1.00 94.00 376 VAL A O 1
ATOM 2918 N N . LEU A 1 377 ? 11.180 -2.152 4.969 1.00 95.06 377 LEU A N 1
ATOM 2919 C CA . LEU A 1 377 ? 12.631 -2.169 4.762 1.00 95.06 377 LEU A CA 1
ATOM 2920 C C . LEU A 1 377 ? 13.375 -1.232 5.731 1.00 95.06 377 LEU A C 1
ATOM 2922 O O . LEU A 1 377 ? 14.471 -1.577 6.180 1.00 95.06 377 LEU A O 1
ATOM 2926 N N . GLU A 1 378 ? 12.784 -0.096 6.108 1.00 92.25 378 GLU A N 1
ATOM 2927 C CA . GLU A 1 378 ? 13.299 0.786 7.164 1.00 92.25 378 GLU A CA 1
ATOM 2928 C C . GLU A 1 378 ? 13.256 0.112 8.544 1.00 92.25 378 GLU A C 1
ATOM 2930 O O . GLU A 1 378 ? 14.254 0.150 9.263 1.00 92.25 378 GLU A O 1
ATOM 2935 N N . VAL A 1 379 ? 12.173 -0.596 8.888 1.00 89.94 379 VAL A N 1
ATOM 2936 C CA . VAL A 1 379 ? 12.074 -1.399 10.125 1.00 89.94 379 VAL A CA 1
ATOM 2937 C C . VAL A 1 379 ? 13.171 -2.473 10.178 1.00 89.94 379 VAL A C 1
ATOM 2939 O O . VAL A 1 379 ? 13.850 -2.619 11.200 1.00 89.94 379 VAL A O 1
ATOM 2942 N N . LEU A 1 380 ? 13.431 -3.166 9.060 1.00 92.19 380 LEU A N 1
ATOM 2943 C CA . LEU A 1 380 ? 14.527 -4.139 8.953 1.00 92.19 380 LEU A CA 1
ATOM 2944 C C . LEU A 1 380 ? 15.915 -3.504 9.174 1.00 92.19 380 LEU A C 1
ATOM 2946 O O . LEU A 1 380 ? 16.816 -4.171 9.689 1.00 92.19 380 LEU A O 1
ATOM 2950 N N . LEU A 1 381 ? 16.113 -2.239 8.790 1.00 90.94 381 LEU A N 1
ATOM 2951 C CA . LEU A 1 381 ? 17.360 -1.494 9.015 1.00 90.94 381 LEU A CA 1
ATOM 2952 C C . LEU A 1 381 ? 17.465 -0.958 10.451 1.00 90.94 381 LEU A C 1
ATOM 2954 O O . LEU A 1 381 ? 18.532 -1.050 11.057 1.00 90.94 381 LEU A O 1
ATOM 2958 N N . ALA A 1 382 ? 16.369 -0.464 11.030 1.00 88.38 382 ALA A N 1
ATOM 2959 C CA . ALA A 1 382 ? 16.322 0.014 12.411 1.00 88.38 382 ALA A CA 1
ATOM 2960 C C . ALA A 1 382 ? 16.657 -1.106 13.414 1.00 88.38 382 ALA A C 1
ATOM 2962 O O . ALA A 1 382 ? 17.477 -0.908 14.315 1.00 88.38 382 ALA A O 1
ATOM 2963 N N . GLY A 1 383 ? 16.122 -2.316 13.198 1.00 83.31 383 GLY A N 1
ATOM 2964 C CA . GLY A 1 383 ? 16.437 -3.495 14.013 1.00 83.31 383 GLY A CA 1
ATOM 2965 C C . GLY A 1 383 ? 17.930 -3.861 14.023 1.00 83.31 383 GLY A C 1
ATOM 2966 O O . GLY A 1 383 ? 18.461 -4.258 15.060 1.00 83.31 383 GLY A O 1
ATOM 2967 N N . GLN A 1 384 ? 18.649 -3.649 12.911 1.00 77.56 384 GLN A N 1
ATOM 2968 C CA . GLN A 1 384 ? 20.107 -3.854 12.845 1.00 77.56 384 GLN A CA 1
ATOM 2969 C C . GLN A 1 384 ? 20.875 -2.857 13.729 1.00 77.56 384 GLN A C 1
ATOM 2971 O O . GLN A 1 384 ? 21.933 -3.196 14.261 1.00 77.56 384 GLN A O 1
ATOM 2976 N N . GLY A 1 385 ? 20.355 -1.635 13.887 1.00 72.81 385 GLY A N 1
ATOM 2977 C CA . GLY A 1 385 ? 20.933 -0.608 14.753 1.00 72.81 385 GLY A CA 1
ATOM 2978 C C . GLY A 1 385 ? 20.806 -0.960 16.235 1.00 72.81 385 GLY A C 1
ATOM 2979 O O . GLY A 1 385 ? 21.810 -0.970 16.948 1.00 72.81 385 GLY A O 1
ATOM 2980 N N . ALA A 1 386 ? 19.596 -1.312 16.679 1.00 68.69 386 ALA A N 1
ATOM 2981 C CA . ALA A 1 386 ? 19.309 -1.636 18.080 1.00 68.69 386 ALA A CA 1
ATOM 2982 C C . ALA A 1 386 ? 20.130 -2.837 18.588 1.00 68.69 386 ALA A C 1
ATOM 2984 O O . ALA A 1 386 ? 20.814 -2.737 19.609 1.00 68.69 386 ALA A O 1
ATOM 2985 N N . VAL A 1 387 ? 20.157 -3.941 17.827 1.00 60.47 387 VAL A N 1
ATOM 2986 C CA . VAL A 1 387 ? 20.945 -5.146 18.164 1.00 60.47 387 VAL A CA 1
ATOM 2987 C C . VAL A 1 387 ? 22.439 -4.831 18.296 1.00 60.47 387 VAL A C 1
ATOM 2989 O O . VAL A 1 387 ? 23.120 -5.392 19.153 1.00 60.47 387 VAL A O 1
ATOM 2992 N N . ARG A 1 388 ? 22.963 -3.903 17.484 1.00 58.47 388 ARG A N 1
ATOM 2993 C CA . ARG A 1 388 ? 24.376 -3.506 17.530 1.00 58.47 388 ARG A CA 1
ATOM 2994 C C . ARG A 1 388 ? 24.716 -2.605 18.722 1.00 58.47 388 ARG A C 1
ATOM 2996 O O . ARG A 1 388 ? 25.857 -2.639 19.172 1.00 58.47 388 ARG A O 1
ATOM 3003 N N . ALA A 1 389 ? 23.763 -1.822 19.227 1.00 60.03 389 ALA A N 1
ATOM 3004 C CA . ALA A 1 389 ? 23.957 -0.987 20.413 1.00 60.03 389 ALA A CA 1
ATOM 3005 C C . ALA A 1 389 ? 23.947 -1.819 21.710 1.00 60.03 389 ALA A C 1
ATOM 3007 O O . ALA A 1 389 ? 24.840 -1.668 22.541 1.00 60.03 389 ALA A O 1
ATOM 3008 N N . GLY A 1 390 ? 22.993 -2.748 21.851 1.00 54.72 390 GLY A N 1
ATOM 3009 C CA . GLY A 1 390 ? 22.856 -3.589 23.051 1.00 54.72 390 GLY A CA 1
ATOM 3010 C C . GLY A 1 390 ? 23.975 -4.621 23.263 1.00 54.72 390 GLY A C 1
ATOM 3011 O O . GLY A 1 390 ? 24.089 -5.185 24.345 1.00 54.72 390 GLY A O 1
ATOM 3012 N N . ALA A 1 391 ? 24.819 -4.868 22.258 1.00 51.47 391 ALA A N 1
ATOM 3013 C CA . ALA A 1 391 ? 25.880 -5.879 22.304 1.00 51.47 391 ALA A CA 1
ATOM 3014 C C . ALA A 1 391 ? 27.214 -5.400 22.924 1.00 51.47 391 ALA A C 1
ATOM 3016 O O . ALA A 1 391 ? 28.197 -6.135 22.864 1.00 51.47 391 ALA A O 1
ATOM 3017 N N . VAL A 1 392 ? 27.282 -4.174 23.463 1.00 49.91 392 VAL A N 1
ATOM 3018 C CA . VAL A 1 392 ? 28.539 -3.549 23.944 1.00 49.91 392 VAL A CA 1
ATOM 3019 C C . VAL A 1 392 ? 28.586 -3.381 25.473 1.00 49.91 392 VAL A C 1
ATOM 3021 O O . VAL A 1 392 ? 29.648 -3.122 26.035 1.00 49.91 392 VAL A O 1
ATOM 3024 N N . THR A 1 393 ? 27.474 -3.592 26.182 1.00 43.19 393 THR A N 1
ATOM 3025 C CA . THR A 1 393 ? 27.475 -3.725 27.647 1.00 43.19 393 THR A CA 1
ATOM 3026 C C . THR A 1 393 ? 27.865 -5.146 28.048 1.00 43.19 393 THR A C 1
ATOM 3028 O O . THR A 1 393 ? 26.998 -5.998 28.250 1.00 43.19 393 THR A O 1
ATOM 3031 N N . GLU A 1 394 ? 29.168 -5.412 28.168 1.00 44.31 394 GLU A N 1
ATOM 3032 C CA . GLU A 1 394 ? 29.629 -6.613 28.874 1.00 44.31 394 GLU A CA 1
ATOM 3033 C C . GLU A 1 394 ? 29.201 -6.559 30.354 1.00 44.31 394 GLU A C 1
ATOM 3035 O O . GLU A 1 394 ? 29.212 -5.480 30.960 1.00 44.31 394 GLU A O 1
ATOM 3040 N N . PRO A 1 395 ? 28.823 -7.697 30.966 1.00 45.03 395 PRO A N 1
ATOM 3041 C CA . PRO A 1 395 ? 28.504 -7.753 32.385 1.00 45.03 395 PRO A CA 1
ATOM 3042 C C . PRO A 1 395 ? 29.792 -7.599 33.204 1.00 45.03 395 PRO A C 1
ATOM 3044 O O . PRO A 1 395 ? 30.524 -8.562 33.415 1.00 45.03 395 PRO A O 1
ATOM 3047 N N . GLY A 1 396 ? 30.075 -6.376 33.659 1.00 48.88 396 GLY A N 1
ATOM 3048 C CA . GLY A 1 396 ? 31.243 -6.083 34.488 1.00 48.88 396 GLY A CA 1
ATOM 3049 C C . GLY A 1 396 ? 31.226 -6.874 35.797 1.00 48.88 396 GLY A C 1
ATOM 3050 O O . GLY A 1 396 ? 30.443 -6.576 36.700 1.00 48.88 396 GLY A O 1
ATOM 3051 N N . GLU A 1 397 ? 32.099 -7.876 35.907 1.00 53.53 397 GLU A N 1
ATOM 3052 C CA . GLU A 1 397 ? 32.230 -8.703 37.107 1.00 53.53 397 GLU A CA 1
ATOM 3053 C C . GLU A 1 397 ? 32.781 -7.900 38.297 1.00 53.53 397 GLU A C 1
ATOM 3055 O O . GLU A 1 397 ? 33.986 -7.727 38.456 1.00 53.53 397 GLU A O 1
ATOM 3060 N N . GLY A 1 398 ? 31.877 -7.492 39.190 1.00 45.72 398 GLY A N 1
ATOM 3061 C CA . GLY A 1 398 ? 32.153 -7.386 40.622 1.00 45.72 398 GLY A CA 1
ATOM 3062 C C . GLY A 1 398 ? 32.802 -6.097 41.143 1.00 45.72 398 GLY A C 1
ATOM 3063 O O . GLY A 1 398 ? 34.011 -5.900 41.080 1.00 45.72 398 GLY A O 1
ATOM 3064 N N . ALA A 1 399 ? 32.009 -5.337 41.898 1.00 42.03 399 ALA A N 1
ATOM 3065 C CA . ALA A 1 399 ? 32.441 -4.787 43.183 1.00 42.03 399 ALA A CA 1
ATOM 3066 C C . ALA A 1 399 ? 31.234 -4.775 44.136 1.00 42.03 399 ALA A C 1
ATOM 3068 O O . ALA A 1 399 ? 30.154 -4.323 43.760 1.00 42.03 399 ALA A O 1
ATOM 3069 N N . GLY A 1 400 ? 31.387 -5.323 45.344 1.00 53.03 400 GLY A N 1
ATOM 3070 C CA . GLY A 1 400 ? 30.303 -5.390 46.330 1.00 53.03 400 GLY A CA 1
ATOM 3071 C C . GLY A 1 400 ? 30.073 -4.055 47.044 1.00 53.03 400 GLY A C 1
ATOM 3072 O O . GLY A 1 400 ? 31.024 -3.322 47.308 1.00 53.03 400 GLY A O 1
ATOM 3073 N N . GLY A 1 401 ? 28.818 -3.770 47.395 1.00 42.75 401 GLY A N 1
ATOM 3074 C CA . GLY A 1 401 ? 28.423 -2.567 48.128 1.00 42.75 401 GLY A CA 1
ATOM 3075 C C . GLY A 1 401 ? 27.115 -2.772 48.887 1.00 42.75 401 GLY A C 1
ATOM 3076 O O . GLY A 1 401 ? 26.052 -2.388 48.411 1.00 42.75 401 GLY A O 1
ATOM 3077 N N . GLU A 1 402 ? 27.185 -3.395 50.063 1.00 48.06 402 GLU A N 1
ATOM 3078 C CA . GLU A 1 402 ? 26.058 -3.448 51.001 1.00 48.06 402 GLU A CA 1
ATOM 3079 C C . GLU A 1 402 ? 25.876 -2.078 51.676 1.00 48.06 402 GLU A C 1
ATOM 3081 O O . GLU A 1 402 ? 26.812 -1.572 52.296 1.00 48.06 402 GLU A O 1
ATOM 3086 N N . GLY A 1 403 ? 24.676 -1.487 51.624 1.00 46.16 403 GLY A N 1
ATOM 3087 C CA . GLY A 1 403 ? 24.371 -0.329 52.470 1.00 46.16 403 GLY A CA 1
ATOM 3088 C C . GLY A 1 403 ? 23.146 0.501 52.084 1.00 46.16 403 GLY A C 1
ATOM 3089 O O . GLY A 1 403 ? 23.045 0.983 50.964 1.00 46.16 403 GLY A O 1
ATOM 3090 N N . GLY A 1 404 ? 22.288 0.762 53.077 1.00 42.59 404 GLY A N 1
ATOM 3091 C CA . GLY A 1 404 ? 21.352 1.895 53.083 1.00 42.59 404 GLY A CA 1
ATOM 3092 C C . GLY A 1 404 ? 20.011 1.668 52.382 1.00 42.59 404 GLY A C 1
ATOM 3093 O O . GLY A 1 404 ? 19.904 1.782 51.167 1.00 42.59 404 GLY A O 1
ATOM 3094 N N . GLY A 1 405 ? 18.955 1.438 53.166 1.00 45.56 405 GLY A N 1
ATOM 3095 C CA . GLY A 1 405 ? 17.575 1.563 52.689 1.00 45.56 405 GLY A CA 1
ATOM 3096 C C . GLY A 1 405 ? 17.038 2.989 52.857 1.00 45.56 405 GLY A C 1
ATOM 3097 O O . GLY A 1 405 ? 17.424 3.696 53.787 1.00 45.56 405 GLY A O 1
ATOM 3098 N N . GLY A 1 406 ? 16.101 3.382 51.995 1.00 39.59 406 GLY A N 1
ATOM 3099 C CA . GLY A 1 406 ? 15.326 4.619 52.099 1.00 39.59 406 GLY A CA 1
ATOM 3100 C C . GLY A 1 406 ? 14.054 4.489 51.264 1.00 39.59 406 GLY A C 1
ATOM 3101 O O . GLY A 1 406 ? 14.134 4.179 50.080 1.00 39.59 406 GLY A O 1
ATOM 3102 N N . GLY A 1 407 ? 12.886 4.644 51.888 1.00 47.09 407 GLY A N 1
ATOM 3103 C CA . GLY A 1 407 ? 11.595 4.514 51.207 1.00 47.09 407 GLY A CA 1
ATOM 3104 C C . GLY A 1 407 ? 11.210 5.788 50.454 1.00 47.09 407 GLY A C 1
ATOM 3105 O O . GLY A 1 407 ? 11.419 6.889 50.960 1.00 47.09 407 GLY A O 1
ATOM 3106 N N . GLY A 1 408 ? 10.618 5.628 49.271 1.00 40.78 408 GLY A N 1
ATOM 3107 C CA . GLY A 1 408 ? 10.125 6.725 48.440 1.00 40.78 408 GLY A CA 1
ATOM 3108 C C . GLY A 1 408 ? 9.319 6.184 47.264 1.00 40.78 408 GLY A C 1
ATOM 3109 O O . GLY A 1 408 ? 9.874 5.924 46.202 1.00 40.78 408 GLY A O 1
ATOM 3110 N N . GLU A 1 409 ? 8.020 5.967 47.467 1.00 45.44 409 GLU A N 1
ATOM 3111 C CA . GLU A 1 409 ? 7.113 5.534 46.402 1.00 45.44 409 GLU A CA 1
ATOM 3112 C C . GLU A 1 409 ? 6.775 6.717 45.485 1.00 45.44 409 GLU A C 1
ATOM 3114 O O . GLU A 1 409 ? 6.087 7.652 45.892 1.00 45.44 409 GLU A O 1
ATOM 3119 N N . VAL A 1 410 ? 7.236 6.659 44.233 1.00 48.00 410 VAL A N 1
ATOM 3120 C CA . VAL A 1 410 ? 6.795 7.541 43.145 1.00 48.00 410 VAL A CA 1
ATOM 3121 C C . VAL A 1 410 ? 6.504 6.667 41.919 1.00 48.00 410 VAL A C 1
ATOM 3123 O O . VAL A 1 410 ? 7.426 6.025 41.412 1.00 48.00 410 VAL A O 1
ATOM 3126 N N . PRO A 1 411 ? 5.249 6.593 41.437 1.00 50.81 411 PRO A N 1
ATOM 3127 C CA . PRO A 1 411 ? 4.911 5.857 40.225 1.00 50.81 411 PRO A CA 1
ATOM 3128 C C . PRO A 1 411 ? 5.212 6.719 38.990 1.00 50.81 411 PRO A C 1
ATOM 3130 O O . PRO A 1 411 ? 4.344 7.422 38.480 1.00 50.81 411 PRO A O 1
ATOM 3133 N N . GLU A 1 412 ? 6.458 6.691 38.519 1.00 44.59 412 GLU A N 1
ATOM 3134 C CA . GLU A 1 412 ? 6.843 7.352 37.268 1.00 44.59 412 GLU A CA 1
ATOM 3135 C C . GLU A 1 412 ? 6.583 6.411 36.074 1.00 44.59 412 GLU A C 1
ATOM 3137 O O . GLU A 1 412 ? 7.289 5.415 35.885 1.00 44.59 412 GLU A O 1
ATOM 3142 N N . ASP A 1 413 ? 5.544 6.714 35.281 1.00 37.72 413 ASP A N 1
ATOM 3143 C CA . ASP A 1 413 ? 5.071 5.929 34.123 1.00 37.72 413 ASP A CA 1
ATOM 3144 C C . ASP A 1 413 ? 6.080 5.941 32.956 1.00 37.72 413 ASP A C 1
ATOM 3146 O O . ASP A 1 413 ? 5.905 6.563 31.902 1.00 37.72 413 ASP A O 1
ATOM 3150 N N . THR A 1 414 ? 7.182 5.221 33.145 1.00 38.78 414 THR A N 1
ATOM 3151 C CA . THR A 1 414 ? 8.262 5.121 32.165 1.00 38.78 414 THR A CA 1
ATOM 3152 C C . THR A 1 414 ? 7.867 4.139 31.061 1.00 38.78 414 THR A C 1
ATOM 3154 O O . THR A 1 414 ? 8.191 2.952 31.120 1.00 38.78 414 THR A O 1
ATOM 3157 N N . LEU A 1 415 ? 7.152 4.638 30.045 1.00 42.59 415 LEU A N 1
ATOM 3158 C CA . LEU A 1 415 ? 6.719 3.896 28.849 1.00 42.59 415 LEU A CA 1
ATOM 3159 C C . LEU A 1 415 ? 7.898 3.510 27.924 1.00 42.59 415 LEU A C 1
ATOM 3161 O O . LEU A 1 415 ? 7.982 3.918 26.764 1.00 42.59 415 LEU A O 1
ATOM 3165 N N . SER A 1 416 ? 8.823 2.712 28.452 1.00 39.22 416 SER A N 1
ATOM 3166 C CA . SER A 1 416 ? 10.001 2.199 27.759 1.00 39.22 416 SER A CA 1
ATOM 3167 C C . SER A 1 416 ? 9.648 1.040 26.831 1.00 39.22 416 SER A C 1
ATOM 3169 O O . SER A 1 416 ? 9.239 -0.027 27.278 1.00 39.22 416 SER A O 1
ATOM 3171 N N . GLU A 1 417 ? 9.883 1.257 25.537 1.00 45.28 417 GLU A N 1
ATOM 3172 C CA . GLU A 1 417 ? 9.992 0.235 24.490 1.00 45.28 417 GLU A CA 1
ATOM 3173 C C . GLU A 1 417 ? 8.893 -0.841 24.475 1.00 45.28 417 GLU A C 1
ATOM 3175 O O . GLU A 1 417 ? 9.132 -2.024 24.727 1.00 45.28 417 GLU A O 1
ATOM 3180 N N . THR A 1 418 ? 7.704 -0.463 23.994 1.00 41.50 418 THR A N 1
ATOM 3181 C CA . THR A 1 418 ? 6.633 -1.387 23.566 1.00 41.50 418 THR A CA 1
ATOM 3182 C C . THR A 1 418 ? 6.998 -2.220 22.319 1.00 41.50 418 THR A C 1
ATOM 3184 O O . THR A 1 418 ? 6.136 -2.570 21.516 1.00 41.50 418 THR A O 1
ATOM 3187 N N . THR A 1 419 ? 8.274 -2.580 22.153 1.00 49.47 419 THR A N 1
ATOM 3188 C CA . THR A 1 419 ? 8.742 -3.629 21.242 1.00 49.47 419 THR A CA 1
ATOM 3189 C C . THR A 1 419 ? 8.304 -4.972 21.827 1.00 49.47 419 THR A C 1
ATOM 3191 O O . THR A 1 419 ? 9.093 -5.714 22.417 1.00 49.47 419 THR A O 1
ATOM 3194 N N . THR A 1 420 ? 7.004 -5.264 21.733 1.00 45.62 420 THR A N 1
ATOM 3195 C CA . THR A 1 420 ? 6.403 -6.497 22.249 1.00 45.62 420 THR A CA 1
ATOM 3196 C C . THR A 1 420 ? 7.086 -7.693 21.610 1.00 45.62 420 THR A C 1
ATOM 3198 O O . THR A 1 420 ? 6.893 -7.962 20.427 1.00 45.62 420 THR A O 1
ATOM 3201 N N . ARG A 1 421 ? 7.900 -8.395 22.410 1.00 44.59 421 ARG A N 1
ATOM 3202 C CA . ARG A 1 421 ? 8.654 -9.591 22.018 1.00 44.59 421 ARG A CA 1
ATOM 3203 C C . ARG A 1 421 ? 7.725 -10.593 21.336 1.00 44.59 421 ARG A C 1
ATOM 3205 O O . ARG A 1 421 ? 6.986 -11.306 22.013 1.00 44.59 421 ARG A O 1
ATOM 3212 N N . THR A 1 422 ? 7.801 -10.666 20.011 1.00 44.75 422 THR A N 1
ATOM 3213 C CA . THR A 1 422 ? 7.138 -11.690 19.209 1.00 44.75 422 THR A CA 1
ATOM 3214 C C . THR A 1 422 ? 7.683 -13.050 19.631 1.00 44.75 422 THR A C 1
ATOM 3216 O O . THR A 1 422 ? 8.826 -13.409 19.362 1.00 44.75 422 THR A O 1
ATOM 3219 N N . SER A 1 423 ? 6.873 -13.807 20.369 1.00 41.97 423 SER A N 1
ATOM 3220 C CA . SER A 1 423 ? 7.271 -15.060 21.023 1.00 41.97 423 SER A CA 1
ATOM 3221 C C . SER A 1 423 ? 7.334 -16.269 20.078 1.00 41.97 423 SER A C 1
ATOM 3223 O O . SER A 1 423 ? 7.431 -17.405 20.538 1.00 41.97 423 SER A O 1
ATOM 3225 N N . ASN A 1 424 ? 7.338 -16.026 18.764 1.00 46.19 424 ASN A N 1
ATOM 3226 C CA . ASN A 1 424 ? 7.623 -16.999 17.716 1.00 46.19 424 ASN A CA 1
ATOM 3227 C C . ASN A 1 424 ? 8.820 -16.522 16.888 1.00 46.19 424 ASN A C 1
ATOM 3229 O O . ASN A 1 424 ? 8.902 -15.360 16.498 1.00 46.19 424 ASN A O 1
ATOM 3233 N N . THR A 1 425 ? 9.756 -17.431 16.616 1.00 50.62 425 THR A N 1
ATOM 3234 C CA . THR A 1 425 ? 11.110 -17.120 16.128 1.00 50.62 425 THR A CA 1
ATOM 3235 C C . THR A 1 425 ? 11.194 -16.872 14.619 1.00 50.62 425 THR A C 1
ATOM 3237 O O . THR A 1 425 ? 12.150 -17.305 13.972 1.00 50.62 425 THR A O 1
ATOM 3240 N N . GLU A 1 426 ? 10.204 -16.204 14.028 1.00 67.94 426 GLU A N 1
ATOM 3241 C CA . GLU A 1 426 ? 10.334 -15.732 12.652 1.00 67.94 426 GLU A CA 1
ATOM 3242 C C . GLU A 1 426 ? 11.341 -14.573 12.614 1.00 67.94 426 GLU A C 1
ATOM 3244 O O . GLU A 1 426 ? 11.192 -13.578 13.323 1.00 67.94 426 GLU A O 1
ATOM 3249 N N . THR A 1 427 ? 12.414 -14.707 11.827 1.00 84.38 427 THR A N 1
ATOM 3250 C CA . THR A 1 427 ? 13.425 -13.645 11.751 1.00 84.38 427 THR A CA 1
ATOM 3251 C C . THR A 1 427 ? 12.834 -12.410 11.076 1.00 84.38 427 THR A C 1
ATOM 3253 O O . THR A 1 427 ? 11.999 -12.520 10.179 1.00 84.38 427 THR A O 1
ATOM 3256 N N . VAL A 1 428 ? 13.312 -11.215 11.444 1.00 88.38 428 VAL A N 1
ATOM 3257 C CA . VAL A 1 428 ? 12.863 -9.955 10.816 1.00 88.38 428 VAL A CA 1
ATOM 3258 C C . VAL A 1 428 ? 13.034 -10.008 9.288 1.00 88.38 428 VAL A C 1
ATOM 3260 O O . VAL A 1 428 ? 12.204 -9.492 8.554 1.00 88.38 428 VAL A O 1
ATOM 3263 N N . VAL A 1 429 ? 14.054 -10.723 8.797 1.00 92.12 429 VAL A N 1
ATOM 3264 C CA . VAL A 1 429 ? 14.285 -10.995 7.367 1.00 92.12 429 VAL A CA 1
ATOM 3265 C C . VAL A 1 429 ? 13.152 -11.813 6.736 1.00 92.12 429 VAL A C 1
ATOM 3267 O O . VAL A 1 429 ? 12.734 -11.504 5.623 1.00 92.12 429 VAL A O 1
ATOM 3270 N N . ALA A 1 430 ? 12.654 -12.845 7.419 1.00 91.06 430 ALA A N 1
ATOM 3271 C CA . ALA A 1 430 ? 11.562 -13.689 6.940 1.00 91.06 430 ALA A CA 1
ATOM 3272 C C . ALA A 1 430 ? 10.205 -12.961 6.972 1.00 91.06 430 ALA A C 1
ATOM 3274 O O . ALA A 1 430 ? 9.463 -13.017 5.990 1.00 91.06 430 ALA A O 1
ATOM 3275 N N . TRP A 1 431 ? 9.941 -12.188 8.030 1.00 91.75 431 TRP A N 1
ATOM 3276 C CA . TRP A 1 431 ? 8.786 -11.288 8.117 1.00 91.75 431 TRP A CA 1
ATOM 3277 C C . TRP A 1 431 ? 8.796 -10.229 7.000 1.00 91.75 431 TRP A C 1
ATOM 3279 O O . TRP A 1 431 ? 7.831 -10.101 6.245 1.00 91.75 431 TRP A O 1
ATOM 3289 N N . THR A 1 432 ? 9.923 -9.530 6.813 1.00 94.06 432 THR A N 1
ATOM 3290 C CA . THR A 1 432 ? 10.102 -8.568 5.716 1.00 94.06 432 THR A CA 1
ATOM 3291 C C . THR A 1 432 ? 9.943 -9.231 4.347 1.00 94.06 432 THR A C 1
ATOM 3293 O O . THR A 1 432 ? 9.323 -8.641 3.466 1.00 94.06 432 THR A O 1
ATOM 3296 N N . ALA A 1 433 ? 10.457 -10.451 4.154 1.00 94.00 433 ALA A N 1
ATOM 3297 C CA . ALA A 1 433 ? 10.284 -11.190 2.906 1.00 94.00 433 ALA A CA 1
ATOM 3298 C C . ALA A 1 433 ? 8.803 -11.445 2.593 1.00 94.00 433 ALA A C 1
ATOM 3300 O O . ALA A 1 433 ? 8.360 -11.057 1.514 1.00 94.00 433 ALA A O 1
ATOM 3301 N N . ARG A 1 434 ? 8.024 -11.963 3.556 1.00 91.69 434 ARG A N 1
ATOM 3302 C CA . ARG A 1 434 ? 6.574 -12.175 3.397 1.00 91.69 434 ARG A CA 1
ATOM 3303 C C . ARG A 1 434 ? 5.846 -10.878 3.034 1.00 91.69 434 ARG A C 1
ATOM 3305 O O . ARG A 1 434 ? 4.993 -10.876 2.153 1.00 91.69 434 ARG A O 1
ATOM 3312 N N . HIS A 1 435 ? 6.193 -9.757 3.669 1.00 92.50 435 HIS A N 1
ATOM 3313 C CA . HIS A 1 435 ? 5.580 -8.458 3.361 1.00 92.50 435 HIS A CA 1
ATOM 3314 C C . HIS A 1 435 ? 5.960 -7.905 1.983 1.00 92.50 435 HIS A C 1
ATOM 3316 O O . HIS A 1 435 ? 5.123 -7.277 1.333 1.00 92.50 435 HIS A O 1
ATOM 3322 N N . VAL A 1 436 ? 7.183 -8.159 1.510 1.00 95.62 436 VAL A N 1
ATOM 3323 C CA . VAL A 1 436 ? 7.621 -7.822 0.144 1.00 95.62 436 VAL A CA 1
ATOM 3324 C C . VAL A 1 436 ? 6.930 -8.713 -0.895 1.00 95.62 436 VAL A C 1
ATOM 3326 O O . VAL A 1 436 ? 6.497 -8.210 -1.931 1.00 95.62 436 VAL A O 1
ATOM 3329 N N . GLU A 1 437 ? 6.778 -10.008 -0.614 1.00 93.94 437 GLU A N 1
ATOM 3330 C CA . GLU A 1 437 ? 6.050 -10.968 -1.453 1.00 93.94 437 GLU A CA 1
ATOM 3331 C C . GLU A 1 437 ? 4.570 -10.573 -1.570 1.00 93.94 437 GLU A C 1
ATOM 3333 O O . GLU A 1 437 ? 4.107 -10.296 -2.676 1.00 93.94 437 GLU A O 1
ATOM 3338 N N . ASN A 1 438 ? 3.871 -10.398 -0.441 1.00 91.31 438 ASN A N 1
ATOM 3339 C CA . ASN A 1 438 ? 2.477 -9.938 -0.386 1.00 91.31 438 ASN A CA 1
ATOM 3340 C C . ASN A 1 438 ? 2.274 -8.568 -1.074 1.00 91.31 438 ASN A C 1
ATOM 3342 O O . ASN A 1 438 ? 1.227 -8.308 -1.662 1.00 91.31 438 ASN A O 1
ATOM 3346 N N . ALA A 1 439 ? 3.255 -7.660 -1.003 1.00 94.44 439 ALA A N 1
ATOM 3347 C CA . ALA A 1 439 ? 3.199 -6.366 -1.686 1.00 94.44 439 ALA A CA 1
ATOM 3348 C C . ALA A 1 439 ? 3.284 -6.502 -3.213 1.00 94.44 439 ALA A C 1
ATOM 3350 O O . ALA A 1 439 ? 2.477 -5.920 -3.937 1.00 94.44 439 ALA A O 1
ATOM 3351 N N . VAL A 1 440 ? 4.237 -7.287 -3.712 1.00 96.00 440 VAL A N 1
ATOM 3352 C CA . VAL A 1 440 ? 4.382 -7.560 -5.148 1.00 96.00 440 VAL A CA 1
ATOM 3353 C C . VAL A 1 440 ? 3.178 -8.341 -5.685 1.00 96.00 440 VAL A C 1
ATOM 3355 O O . VAL A 1 440 ? 2.719 -8.058 -6.792 1.00 96.00 440 VAL A O 1
ATOM 3358 N N . GLU A 1 441 ? 2.618 -9.252 -4.889 1.00 92.50 441 GLU A N 1
ATOM 3359 C CA . GLU A 1 441 ? 1.399 -9.989 -5.223 1.00 92.50 441 GLU A CA 1
ATOM 3360 C C . GLU A 1 441 ? 0.176 -9.066 -5.310 1.00 92.50 441 GLU A C 1
ATOM 3362 O O . GLU A 1 441 ? -0.538 -9.095 -6.309 1.00 92.50 441 GLU A O 1
ATOM 3367 N N . GLN A 1 442 ? -0.012 -8.139 -4.364 1.00 91.62 442 GLN A N 1
ATOM 3368 C CA . GLN A 1 442 ? -1.067 -7.120 -4.468 1.00 91.62 442 GLN A CA 1
ATOM 3369 C C . GLN A 1 442 ? -0.908 -6.235 -5.721 1.00 91.62 442 GLN A C 1
ATOM 3371 O O . GLN A 1 442 ? -1.906 -5.903 -6.360 1.00 91.62 442 GLN A O 1
ATOM 3376 N N . ILE A 1 443 ? 0.322 -5.907 -6.148 1.00 95.00 443 ILE A N 1
ATOM 3377 C CA . ILE A 1 443 ? 0.556 -5.229 -7.441 1.00 95.00 443 ILE A CA 1
ATOM 3378 C C . ILE A 1 443 ? 0.137 -6.128 -8.619 1.00 95.00 443 ILE A C 1
ATOM 3380 O O . ILE A 1 443 ? -0.491 -5.641 -9.562 1.00 95.00 443 ILE A O 1
ATOM 3384 N N . ARG A 1 444 ? 0.456 -7.429 -8.575 1.00 94.44 444 ARG A N 1
ATOM 3385 C CA . ARG A 1 444 ? 0.081 -8.414 -9.604 1.00 94.44 444 ARG A CA 1
ATOM 3386 C C . ARG A 1 444 ? -1.441 -8.536 -9.732 1.00 94.44 444 ARG A C 1
ATOM 3388 O O . ARG A 1 444 ? -1.957 -8.461 -10.846 1.00 94.44 444 ARG A O 1
ATOM 3395 N N . LEU A 1 445 ? -2.153 -8.646 -8.610 1.00 90.69 445 LEU A N 1
ATOM 3396 C CA . LEU A 1 445 ? -3.614 -8.737 -8.561 1.00 90.69 445 LEU A CA 1
ATOM 3397 C C . LEU A 1 445 ? -4.286 -7.447 -9.061 1.00 90.69 445 LEU A C 1
ATOM 3399 O O . LEU A 1 445 ? -5.155 -7.524 -9.926 1.00 90.69 445 LEU A O 1
ATOM 3403 N N . LEU A 1 446 ? -3.834 -6.261 -8.634 1.00 91.19 446 LEU A N 1
ATOM 3404 C CA . LEU A 1 446 ? -4.368 -4.968 -9.109 1.00 91.19 446 LEU A CA 1
ATOM 3405 C C . LEU A 1 446 ? -4.183 -4.736 -10.622 1.00 91.19 446 LEU A C 1
ATOM 3407 O O . LEU A 1 446 ? -4.978 -4.023 -11.243 1.00 91.19 446 LEU A O 1
ATOM 3411 N N . LEU A 1 447 ? -3.150 -5.337 -11.226 1.00 92.88 447 LEU A N 1
ATOM 3412 C CA . LEU A 1 447 ? -2.945 -5.342 -12.678 1.00 92.88 447 LEU A CA 1
ATOM 3413 C C . LEU A 1 447 ? -3.845 -6.354 -13.406 1.00 92.88 447 LEU A C 1
ATOM 3415 O O . LEU A 1 447 ? -4.185 -6.124 -14.567 1.00 92.88 447 LEU A O 1
ATOM 3419 N N . GLN A 1 448 ? -4.223 -7.458 -12.756 1.00 90.81 448 GLN A N 1
ATOM 3420 C CA . GLN A 1 448 ? -5.082 -8.497 -13.335 1.00 90.81 448 GLN A CA 1
ATOM 3421 C C . GLN A 1 448 ? -6.578 -8.177 -13.209 1.00 90.81 448 GLN A C 1
ATOM 3423 O O . GLN A 1 448 ? -7.302 -8.362 -14.180 1.00 90.81 448 GLN A O 1
ATOM 3428 N N . GLN A 1 449 ? -7.026 -7.601 -12.089 1.00 85.00 449 GLN A N 1
ATOM 3429 C CA . GLN A 1 449 ? -8.433 -7.256 -11.802 1.00 85.00 449 GLN A CA 1
ATOM 3430 C C . GLN A 1 449 ? -9.110 -6.316 -12.820 1.00 85.00 449 GLN A C 1
ATOM 3432 O O . GLN A 1 449 ? -10.320 -6.130 -12.767 1.00 85.00 449 GLN A O 1
ATOM 3437 N N . GLN A 1 450 ? -8.357 -5.679 -13.723 1.00 78.81 450 GLN A N 1
ATOM 3438 C CA . GLN A 1 450 ? -8.921 -4.770 -14.732 1.00 78.81 450 GLN A CA 1
ATOM 3439 C C . GLN A 1 450 ? -9.273 -5.502 -16.044 1.00 78.81 450 GLN A C 1
ATOM 3441 O O . GLN A 1 450 ? -10.063 -4.989 -16.837 1.00 78.81 450 GLN A O 1
ATOM 3446 N N . ILE A 1 451 ? -8.737 -6.715 -16.255 1.00 69.75 451 ILE A N 1
ATOM 3447 C CA . ILE A 1 451 ? -9.046 -7.601 -17.392 1.00 69.75 451 ILE A CA 1
ATOM 3448 C C . ILE A 1 451 ? -10.573 -7.838 -17.437 1.00 69.75 451 ILE A C 1
ATOM 3450 O O . ILE A 1 451 ? -11.162 -8.113 -16.397 1.00 69.75 451 ILE A O 1
ATOM 3454 N N . PRO A 1 452 ? -11.244 -7.718 -18.604 1.00 73.19 452 PRO A N 1
ATOM 3455 C CA . PRO A 1 452 ? -10.701 -7.679 -19.968 1.00 73.19 452 PRO A CA 1
ATOM 3456 C C . PRO A 1 452 ? -10.105 -6.336 -20.420 1.00 73.19 452 PRO A C 1
ATOM 3458 O O . PRO A 1 452 ? -9.481 -6.280 -21.480 1.00 73.19 452 PRO A O 1
ATOM 3461 N N . ARG A 1 453 ? -10.259 -5.247 -19.658 1.00 82.25 453 ARG A N 1
ATOM 3462 C CA . ARG A 1 453 ? -9.722 -3.932 -20.030 1.00 82.25 453 ARG A CA 1
ATOM 3463 C C . ARG A 1 453 ? -8.264 -3.805 -19.554 1.00 82.25 453 ARG A C 1
ATOM 3465 O O . ARG A 1 453 ? -8.015 -3.830 -18.353 1.00 82.25 453 ARG A O 1
ATOM 3472 N N . PRO A 1 454 ? -7.267 -3.636 -20.445 1.00 83.50 454 PRO A N 1
ATOM 3473 C CA . PRO A 1 454 ? -5.884 -3.472 -20.001 1.00 83.50 454 PRO A CA 1
ATOM 3474 C C . PRO A 1 454 ? -5.768 -2.241 -19.081 1.00 83.50 454 PRO A C 1
ATOM 3476 O O . PRO A 1 454 ? -6.354 -1.203 -19.417 1.00 83.50 454 PRO A O 1
ATOM 3479 N N . PRO A 1 455 ? -5.030 -2.319 -17.952 1.00 89.06 455 PRO A N 1
ATOM 3480 C CA . PRO A 1 455 ? -4.970 -1.222 -16.995 1.00 89.06 455 PRO A CA 1
ATOM 3481 C C . PRO A 1 455 ? -4.534 0.097 -17.631 1.00 89.06 455 PRO A C 1
ATOM 3483 O O . PRO A 1 455 ? -3.708 0.125 -18.549 1.00 89.06 455 PRO A O 1
ATOM 3486 N N . ALA A 1 456 ? -5.069 1.206 -17.117 1.00 90.88 456 ALA A N 1
ATOM 3487 C CA . ALA A 1 456 ? -4.780 2.536 -17.642 1.00 90.88 456 ALA A CA 1
ATOM 3488 C C . ALA A 1 456 ? -3.263 2.803 -17.718 1.00 90.88 456 ALA A C 1
ATOM 3490 O O . ALA A 1 456 ? -2.496 2.398 -16.844 1.00 90.88 456 ALA A O 1
ATOM 3491 N N . ALA A 1 457 ? -2.808 3.526 -18.747 1.00 92.56 457 ALA A N 1
ATOM 3492 C CA . ALA A 1 457 ? -1.374 3.701 -19.008 1.00 92.56 457 ALA A CA 1
ATOM 3493 C C . ALA A 1 457 ? -0.599 4.382 -17.857 1.00 92.56 457 ALA A C 1
ATOM 3495 O O . ALA A 1 457 ? 0.607 4.171 -17.722 1.00 92.56 457 ALA A O 1
ATOM 3496 N N . TRP A 1 458 ? -1.275 5.171 -17.011 1.00 92.56 458 TRP A N 1
ATOM 3497 C CA . TRP A 1 458 ? -0.695 5.717 -15.779 1.00 92.56 458 TRP A CA 1
ATOM 3498 C C . TRP A 1 458 ? -0.522 4.636 -14.697 1.00 92.56 458 TRP A C 1
ATOM 3500 O O . TRP A 1 458 ? 0.528 4.581 -14.062 1.00 92.56 458 TRP A O 1
ATOM 3510 N N . ALA A 1 459 ? -1.495 3.731 -14.549 1.00 94.00 459 ALA A N 1
ATOM 3511 C CA . ALA A 1 459 ? -1.481 2.639 -13.580 1.00 94.00 459 ALA A CA 1
ATOM 3512 C C . ALA A 1 459 ? -0.375 1.628 -13.909 1.00 94.00 459 ALA A C 1
ATOM 3514 O O . ALA A 1 459 ? 0.449 1.326 -13.051 1.00 94.00 459 ALA A O 1
ATOM 3515 N N . ARG A 1 460 ? -0.260 1.195 -15.177 1.00 95.25 460 ARG A N 1
ATOM 3516 C CA . ARG A 1 460 ? 0.847 0.320 -15.627 1.00 95.25 460 ARG A CA 1
ATOM 3517 C C . ARG A 1 460 ? 2.220 0.958 -15.399 1.00 95.25 460 ARG A C 1
ATOM 3519 O O . ARG A 1 460 ? 3.158 0.276 -14.991 1.00 95.25 460 ARG A O 1
ATOM 3526 N N . ARG A 1 461 ? 2.337 2.273 -15.622 1.00 95.44 461 ARG A N 1
ATOM 3527 C CA . ARG A 1 461 ? 3.566 3.035 -15.358 1.00 95.44 461 ARG A CA 1
ATOM 3528 C C . ARG A 1 461 ? 3.906 3.078 -13.869 1.00 95.44 461 ARG A C 1
ATOM 3530 O O . ARG A 1 461 ? 5.070 2.891 -13.526 1.00 95.44 461 ARG A O 1
ATOM 3537 N N . SER A 1 462 ? 2.928 3.313 -12.995 1.00 95.38 462 SER A N 1
ATOM 3538 C CA . SER A 1 462 ? 3.187 3.388 -11.552 1.00 95.38 462 SER A CA 1
ATOM 3539 C C . SER A 1 462 ? 3.454 2.014 -10.936 1.00 95.38 462 SER A C 1
ATOM 3541 O O . SER A 1 462 ? 4.411 1.873 -10.181 1.00 95.38 462 SER A O 1
ATOM 3543 N N . ALA A 1 463 ? 2.729 0.975 -11.362 1.00 96.94 463 ALA A N 1
ATOM 3544 C CA . ALA A 1 463 ? 3.032 -0.417 -11.032 1.00 96.94 463 ALA A CA 1
ATOM 3545 C C . ALA A 1 463 ? 4.465 -0.802 -11.436 1.00 96.94 463 ALA A C 1
ATOM 3547 O O . ALA A 1 463 ? 5.219 -1.348 -10.632 1.00 96.94 463 ALA A O 1
ATOM 3548 N N . GLY A 1 464 ? 4.874 -0.449 -12.661 1.00 97.38 464 GLY A N 1
ATOM 3549 C CA . GLY A 1 464 ? 6.235 -0.684 -13.147 1.00 97.38 464 GLY A CA 1
ATOM 3550 C C . GLY A 1 464 ? 7.286 0.060 -12.329 1.00 97.38 464 GLY A C 1
ATOM 3551 O O . GLY A 1 464 ? 8.317 -0.518 -11.997 1.00 97.38 464 GLY A O 1
ATOM 3552 N N . ARG A 1 465 ? 7.003 1.305 -11.923 1.00 96.56 465 ARG A N 1
ATOM 3553 C CA . ARG A 1 465 ? 7.883 2.071 -11.035 1.00 96.56 465 ARG A CA 1
ATOM 3554 C C . ARG A 1 465 ? 8.025 1.411 -9.669 1.00 96.56 465 ARG A C 1
ATOM 3556 O O . ARG A 1 465 ? 9.155 1.233 -9.229 1.00 96.56 465 ARG A O 1
ATOM 3563 N N . ALA A 1 466 ? 6.915 1.035 -9.037 1.00 97.62 466 ALA A N 1
ATOM 3564 C CA . ALA A 1 466 ? 6.912 0.390 -7.729 1.00 97.62 466 ALA A CA 1
ATOM 3565 C C . ALA A 1 466 ? 7.707 -0.925 -7.764 1.00 97.62 466 ALA A C 1
ATOM 3567 O O . ALA A 1 466 ? 8.620 -1.110 -6.965 1.00 97.62 466 ALA A O 1
ATOM 3568 N N . LEU A 1 467 ? 7.452 -1.794 -8.749 1.00 98.25 467 LEU A N 1
ATOM 3569 C CA . LEU A 1 467 ? 8.182 -3.057 -8.912 1.00 98.25 467 LEU A CA 1
ATOM 3570 C C . LEU A 1 467 ? 9.680 -2.841 -9.169 1.00 98.25 467 LEU A C 1
ATOM 3572 O O . LEU A 1 467 ? 10.507 -3.509 -8.553 1.00 98.25 467 LEU A O 1
ATOM 3576 N N . VAL A 1 468 ? 10.052 -1.898 -10.040 1.00 97.94 468 VAL A N 1
ATOM 3577 C CA . VAL A 1 468 ? 11.464 -1.587 -10.335 1.00 97.94 468 VAL A CA 1
ATOM 3578 C C . VAL A 1 468 ? 12.161 -0.944 -9.133 1.00 97.94 468 VAL A C 1
ATOM 3580 O O . VAL A 1 468 ? 13.335 -1.234 -8.898 1.00 97.94 468 VAL A O 1
ATOM 3583 N N . TRP A 1 469 ? 11.454 -0.135 -8.339 1.00 97.75 469 TRP A N 1
ATOM 3584 C CA . TRP A 1 469 ? 11.962 0.416 -7.082 1.00 97.75 469 TRP A CA 1
ATOM 3585 C C . TRP A 1 469 ? 12.200 -0.690 -6.043 1.00 97.75 469 TRP A C 1
ATOM 3587 O O . TRP A 1 469 ? 13.314 -0.791 -5.530 1.00 97.75 469 TRP A O 1
ATOM 3597 N N . ILE A 1 470 ? 11.217 -1.572 -5.803 1.00 98.12 470 ILE A N 1
ATOM 3598 C CA . ILE A 1 470 ? 11.341 -2.711 -4.870 1.00 98.12 470 ILE A CA 1
ATOM 3599 C C . ILE A 1 470 ? 12.536 -3.577 -5.283 1.00 98.12 470 ILE A C 1
ATOM 3601 O O . ILE A 1 470 ? 13.415 -3.886 -4.478 1.00 98.12 470 ILE A O 1
ATOM 3605 N N . PHE A 1 471 ? 12.614 -3.918 -6.570 1.00 97.88 471 PHE A N 1
ATOM 3606 C CA . PHE A 1 471 ? 13.678 -4.750 -7.119 1.00 97.88 471 PHE A CA 1
ATOM 3607 C C . PHE A 1 471 ? 15.058 -4.081 -6.990 1.00 97.88 471 PHE A C 1
ATOM 3609 O O . PHE A 1 471 ? 16.033 -4.741 -6.633 1.00 97.88 471 PHE A O 1
ATOM 3616 N N . HIS A 1 472 ? 15.149 -2.762 -7.195 1.00 98.19 472 HIS A N 1
ATOM 3617 C CA . HIS A 1 472 ? 16.367 -1.990 -6.949 1.00 98.19 472 HIS A CA 1
ATOM 3618 C C . HIS A 1 472 ? 16.769 -1.994 -5.465 1.00 98.19 472 HIS A C 1
ATOM 3620 O O . HIS A 1 472 ? 17.933 -2.260 -5.158 1.00 98.19 472 HIS A O 1
ATOM 3626 N N . ALA A 1 473 ? 15.835 -1.744 -4.542 1.00 97.88 473 ALA A N 1
ATOM 3627 C CA . ALA A 1 473 ? 16.107 -1.727 -3.106 1.00 97.88 473 ALA A CA 1
ATOM 3628 C C . ALA A 1 473 ? 16.683 -3.073 -2.628 1.00 97.88 473 ALA A C 1
ATOM 3630 O O . ALA A 1 473 ? 17.780 -3.125 -2.063 1.00 97.88 473 ALA A O 1
ATOM 3631 N N . LEU A 1 474 ? 16.021 -4.185 -2.966 1.00 97.06 474 LEU A N 1
ATOM 3632 C CA . LEU A 1 474 ? 16.491 -5.536 -2.636 1.00 97.06 474 LEU A CA 1
ATOM 3633 C C . LEU A 1 474 ? 17.911 -5.817 -3.161 1.00 97.06 474 LEU A C 1
ATOM 3635 O O . LEU A 1 474 ? 18.749 -6.361 -2.445 1.00 97.06 474 LEU A O 1
ATOM 3639 N N . VAL A 1 475 ? 18.195 -5.429 -4.408 1.00 97.31 475 VAL A N 1
ATOM 3640 C CA . VAL A 1 475 ? 19.435 -5.775 -5.127 1.00 97.31 475 VAL A CA 1
ATOM 3641 C C . VAL A 1 475 ? 20.628 -4.887 -4.742 1.00 97.31 475 VAL A C 1
ATOM 3643 O O . VAL A 1 475 ? 21.771 -5.363 -4.729 1.00 97.31 475 VAL A O 1
ATOM 3646 N N . PHE A 1 476 ? 20.397 -3.607 -4.438 1.00 97.31 476 PHE A N 1
ATOM 3647 C CA . PHE A 1 476 ? 21.461 -2.634 -4.159 1.00 97.31 476 PHE A CA 1
ATOM 3648 C C . PHE A 1 476 ? 21.629 -2.301 -2.672 1.00 97.31 476 PHE A C 1
ATOM 3650 O O . PHE A 1 476 ? 22.759 -2.054 -2.248 1.00 97.31 476 PHE A O 1
ATOM 3657 N N . GLN A 1 477 ? 20.549 -2.300 -1.886 1.00 96.06 477 GLN A N 1
ATOM 3658 C CA . GLN A 1 477 ? 20.563 -1.869 -0.481 1.00 96.06 477 GLN A CA 1
ATOM 3659 C C . GLN A 1 477 ? 20.521 -3.066 0.485 1.00 96.06 477 GLN A C 1
ATOM 3661 O O . GLN A 1 477 ? 21.311 -3.103 1.429 1.00 96.06 477 GLN A O 1
ATOM 3666 N N . HIS A 1 478 ? 19.686 -4.080 0.212 1.00 95.19 478 HIS A N 1
ATOM 3667 C CA . HIS A 1 478 ? 19.412 -5.188 1.146 1.00 95.19 478 HIS A CA 1
ATOM 3668 C C . HIS A 1 478 ? 20.113 -6.528 0.828 1.00 95.19 478 HIS A C 1
ATOM 3670 O O . HIS A 1 478 ? 19.824 -7.534 1.475 1.00 95.19 478 HIS A O 1
ATOM 3676 N N . ASN A 1 479 ? 21.094 -6.559 -0.086 1.00 94.75 479 ASN A N 1
ATOM 3677 C CA . ASN A 1 479 ? 22.038 -7.687 -0.183 1.00 94.75 479 ASN A CA 1
ATOM 3678 C C . ASN A 1 479 ? 23.155 -7.573 0.868 1.00 94.75 479 ASN A C 1
ATOM 3680 O O . ASN A 1 479 ? 24.311 -7.284 0.542 1.00 94.75 479 ASN A O 1
ATOM 3684 N N . ARG A 1 480 ? 22.787 -7.752 2.139 1.00 93.56 480 ARG A N 1
ATOM 3685 C CA . ARG A 1 480 ? 23.690 -7.819 3.296 1.00 93.56 480 ARG A CA 1
ATOM 3686 C C . ARG A 1 480 ? 23.114 -8.777 4.334 1.00 93.56 480 ARG A C 1
ATOM 3688 O O . ARG A 1 480 ? 21.899 -8.855 4.495 1.00 93.56 480 ARG A O 1
ATOM 3695 N N . ASP A 1 481 ? 23.993 -9.469 5.047 1.00 91.00 481 ASP A N 1
ATOM 3696 C CA . ASP A 1 481 ? 23.607 -10.338 6.155 1.00 91.00 481 ASP A CA 1
ATOM 3697 C C . ASP A 1 481 ? 23.284 -9.482 7.397 1.00 91.00 481 ASP A C 1
ATOM 3699 O O . ASP A 1 481 ? 24.127 -8.727 7.885 1.00 91.00 481 ASP A O 1
ATOM 3703 N N . VAL A 1 482 ? 22.068 -9.625 7.919 1.00 88.75 482 VAL A N 1
ATOM 3704 C CA . VAL A 1 482 ? 21.632 -9.125 9.227 1.00 88.75 482 VAL A CA 1
ATOM 3705 C C . VAL A 1 482 ? 22.353 -9.916 10.332 1.00 88.75 482 VAL A C 1
ATOM 3707 O O . VAL A 1 482 ? 22.472 -11.143 10.221 1.00 88.75 482 VAL A O 1
ATOM 3710 N N . PRO A 1 483 ? 22.820 -9.265 11.416 1.00 82.94 483 PRO A N 1
ATOM 3711 C CA . PRO A 1 483 ? 23.347 -9.961 12.586 1.00 82.94 483 PRO A CA 1
ATOM 3712 C C . PRO A 1 483 ? 22.214 -10.682 13.336 1.00 82.94 483 PRO A C 1
ATOM 3714 O O . PRO A 1 483 ? 21.512 -10.093 14.153 1.00 82.94 483 PRO A O 1
ATOM 3717 N N . VAL A 1 484 ? 22.044 -11.971 13.042 1.00 81.44 484 VAL A N 1
ATOM 3718 C CA . VAL A 1 484 ? 21.138 -12.908 13.734 1.00 81.44 484 VAL A CA 1
ATOM 3719 C C . VAL A 1 484 ? 21.983 -13.932 14.506 1.00 81.44 484 VAL A C 1
ATOM 3721 O O . VAL A 1 484 ? 23.181 -14.072 14.253 1.00 81.44 484 VAL A O 1
ATOM 3724 N N . HIS A 1 485 ? 21.370 -14.647 15.452 1.00 76.81 485 HIS A N 1
ATOM 3725 C CA . HIS A 1 485 ? 22.006 -15.690 16.262 1.00 76.81 485 HIS A CA 1
ATOM 3726 C C . HIS A 1 485 ? 22.844 -16.692 15.442 1.00 76.81 485 HIS A C 1
ATOM 3728 O O . HIS A 1 485 ? 22.483 -17.087 14.329 1.00 76.81 485 HIS A O 1
ATOM 3734 N N . ALA A 1 486 ? 23.958 -17.136 16.031 1.00 80.19 486 ALA A N 1
ATOM 3735 C CA . ALA A 1 486 ? 24.851 -18.116 15.424 1.00 80.19 486 ALA A CA 1
ATOM 3736 C C . ALA A 1 486 ? 24.105 -19.425 15.104 1.00 80.19 486 ALA A C 1
ATOM 3738 O O . ALA A 1 486 ? 23.475 -20.015 15.978 1.00 80.19 486 ALA A O 1
ATOM 3739 N N . GLY A 1 487 ? 24.189 -19.868 13.847 1.00 84.75 487 GLY A N 1
ATOM 3740 C CA . GLY A 1 487 ? 23.488 -21.050 13.331 1.00 84.75 487 GLY A CA 1
ATOM 3741 C C . GLY A 1 487 ? 22.348 -20.748 12.350 1.00 84.75 487 GLY A C 1
ATOM 3742 O O . GLY A 1 487 ? 21.958 -21.645 11.608 1.00 84.75 487 GLY A O 1
ATOM 3743 N N . ALA A 1 488 ? 21.853 -19.505 12.276 1.00 87.31 488 ALA A N 1
ATOM 3744 C CA . ALA A 1 488 ? 20.875 -19.106 11.259 1.00 87.31 488 ALA A CA 1
ATOM 3745 C C . ALA A 1 488 ? 21.458 -19.210 9.831 1.00 87.31 488 ALA A C 1
ATOM 3747 O O . ALA A 1 488 ? 22.626 -18.871 9.600 1.00 87.31 488 ALA A O 1
ATOM 3748 N N . THR A 1 489 ? 20.650 -19.659 8.861 1.00 89.81 489 THR A N 1
ATOM 3749 C CA . THR A 1 489 ? 21.112 -19.868 7.475 1.00 89.81 489 THR A CA 1
ATOM 3750 C C . THR A 1 489 ? 21.453 -18.542 6.780 1.00 89.81 489 THR A C 1
ATOM 3752 O O . THR A 1 489 ? 21.309 -17.459 7.351 1.00 89.81 489 THR A O 1
ATOM 3755 N N . GLN A 1 490 ? 21.938 -18.581 5.535 1.00 89.94 490 GLN A N 1
ATOM 3756 C CA . GLN A 1 490 ? 22.096 -17.343 4.765 1.00 89.94 490 GLN A CA 1
ATOM 3757 C C . GLN A 1 490 ? 20.735 -16.728 4.388 1.00 89.94 490 GLN A C 1
ATOM 3759 O O . GLN A 1 490 ? 20.591 -15.512 4.464 1.00 89.94 490 GLN A O 1
ATOM 3764 N N . ASP A 1 491 ? 19.722 -17.546 4.094 1.00 89.06 491 ASP A N 1
ATOM 3765 C CA . ASP A 1 491 ? 18.371 -17.092 3.728 1.00 89.06 491 ASP A CA 1
ATOM 3766 C C . ASP A 1 491 ? 17.565 -16.557 4.927 1.00 89.06 491 ASP A C 1
ATOM 3768 O O . ASP A 1 491 ? 16.611 -15.801 4.754 1.00 89.06 491 ASP A O 1
ATOM 3772 N N . ASP A 1 492 ? 17.946 -16.898 6.161 1.00 89.25 492 ASP A N 1
ATOM 3773 C CA . ASP A 1 492 ? 17.352 -16.323 7.382 1.00 89.25 492 ASP A CA 1
ATOM 3774 C C . ASP A 1 492 ? 18.021 -15.012 7.816 1.00 89.25 492 ASP A C 1
ATOM 3776 O O . ASP A 1 492 ? 17.478 -14.288 8.656 1.00 89.25 492 ASP A O 1
ATOM 3780 N N . ARG A 1 493 ? 19.199 -14.714 7.248 1.00 91.75 493 ARG A N 1
ATOM 3781 C CA . ARG A 1 493 ? 20.023 -13.535 7.552 1.00 91.75 493 ARG A CA 1
ATOM 3782 C C . ARG A 1 493 ? 20.040 -12.503 6.426 1.00 91.75 493 ARG A C 1
ATOM 3784 O O . ARG A 1 493 ? 20.254 -11.334 6.710 1.00 91.75 493 ARG A O 1
ATOM 3791 N N . ASN A 1 494 ? 19.824 -12.883 5.169 1.00 93.56 494 ASN A N 1
ATOM 3792 C CA . ASN A 1 494 ? 20.005 -12.001 4.015 1.00 93.56 494 ASN A CA 1
ATOM 3793 C C . ASN A 1 494 ? 18.753 -11.979 3.124 1.00 93.56 494 ASN A C 1
ATOM 3795 O O . ASN A 1 494 ? 18.444 -12.944 2.422 1.00 93.56 494 ASN A O 1
ATOM 3799 N N . LEU A 1 495 ? 18.048 -10.842 3.134 1.00 95.12 495 LEU A N 1
ATOM 3800 C CA . LEU A 1 495 ? 16.778 -10.652 2.423 1.00 95.12 495 LEU A CA 1
ATOM 3801 C C . LEU A 1 495 ? 16.908 -10.867 0.908 1.00 95.12 495 LEU A C 1
ATOM 3803 O O . LEU A 1 495 ? 16.030 -11.468 0.287 1.00 95.12 495 LEU A O 1
ATOM 3807 N N . TYR A 1 496 ? 18.014 -10.411 0.313 1.00 96.38 496 TYR A N 1
ATOM 3808 C CA . TYR A 1 496 ? 18.278 -10.623 -1.108 1.00 96.38 496 TYR A CA 1
ATOM 3809 C C . TYR A 1 496 ? 18.422 -12.114 -1.446 1.00 96.38 496 TYR A C 1
ATOM 3811 O O . TYR A 1 496 ? 17.898 -12.549 -2.471 1.00 96.38 496 TYR A O 1
ATOM 3819 N N . GLN A 1 497 ? 19.103 -12.902 -0.606 1.00 94.69 497 GLN A N 1
ATOM 3820 C CA . GLN A 1 497 ? 19.309 -14.334 -0.867 1.00 94.69 497 GLN A CA 1
ATOM 3821 C C . GLN A 1 497 ? 17.995 -15.119 -0.773 1.00 94.69 497 GLN A C 1
ATOM 3823 O O . GLN A 1 497 ? 17.670 -15.860 -1.704 1.00 94.69 497 GLN A O 1
ATOM 3828 N N . ARG A 1 498 ? 17.187 -14.830 0.259 1.00 92.81 498 ARG A N 1
ATOM 3829 C CA . ARG A 1 498 ? 15.867 -15.439 0.483 1.00 92.81 498 ARG A CA 1
ATOM 3830 C C . ARG A 1 498 ? 14.906 -15.240 -0.693 1.00 92.81 498 ARG A C 1
ATOM 3832 O O . ARG A 1 498 ? 14.297 -16.207 -1.154 1.00 92.81 498 ARG A O 1
ATOM 3839 N N . LEU A 1 499 ? 14.785 -13.997 -1.175 1.00 93.31 499 LEU A N 1
ATOM 3840 C CA . LEU A 1 499 ? 13.833 -13.608 -2.223 1.00 93.31 499 LEU A CA 1
ATOM 3841 C C . LEU A 1 499 ? 14.356 -13.879 -3.643 1.00 93.31 499 LEU A C 1
ATOM 3843 O O . LEU A 1 499 ? 13.650 -14.439 -4.482 1.00 93.31 499 LEU A O 1
ATOM 3847 N N . ILE A 1 500 ? 15.594 -13.468 -3.938 1.00 94.00 500 ILE A N 1
ATOM 3848 C CA . ILE A 1 500 ? 16.148 -13.427 -5.303 1.00 94.00 500 ILE A CA 1
ATOM 3849 C C . ILE A 1 500 ? 17.259 -14.461 -5.479 1.00 94.00 500 ILE A C 1
ATOM 3851 O O . ILE A 1 500 ? 17.181 -15.263 -6.410 1.00 94.00 500 ILE A O 1
ATOM 3855 N N . GLY A 1 501 ? 18.252 -14.454 -4.588 1.00 87.62 501 GLY A N 1
ATOM 3856 C CA . GLY A 1 501 ? 19.511 -15.192 -4.687 1.00 87.62 501 GLY A CA 1
ATOM 3857 C C . GLY A 1 501 ? 19.376 -16.715 -4.627 1.00 87.62 501 GLY A C 1
ATOM 3858 O O . GLY A 1 501 ? 18.854 -17.319 -5.565 1.00 87.62 501 GLY A O 1
ATOM 3859 N N . ASN A 1 502 ? 19.918 -17.351 -3.585 1.00 74.75 502 ASN A N 1
ATOM 3860 C CA . ASN A 1 502 ? 20.155 -18.799 -3.549 1.00 74.75 502 ASN A CA 1
ATOM 3861 C C . ASN A 1 502 ? 19.336 -19.557 -2.483 1.00 74.75 502 ASN A C 1
ATOM 3863 O O . ASN A 1 502 ? 19.881 -20.377 -1.746 1.00 74.75 502 ASN A O 1
ATOM 3867 N N . ASN A 1 503 ? 18.024 -19.316 -2.448 1.00 69.06 503 ASN A N 1
ATOM 3868 C CA . ASN A 1 503 ? 17.084 -20.075 -1.621 1.00 69.06 503 ASN A CA 1
ATOM 3869 C C . ASN A 1 503 ? 17.166 -21.584 -1.941 1.00 69.06 503 ASN A C 1
ATOM 3871 O O . ASN A 1 503 ? 16.740 -22.024 -3.012 1.00 69.06 503 ASN A O 1
ATOM 3875 N N . ASN A 1 504 ? 17.747 -22.359 -1.019 1.00 63.53 504 ASN A N 1
ATOM 3876 C CA . ASN A 1 504 ? 18.098 -23.777 -1.206 1.00 63.53 504 ASN A CA 1
ATOM 3877 C C . ASN A 1 504 ? 16.901 -24.750 -1.120 1.00 63.53 504 ASN A C 1
ATOM 3879 O O . ASN A 1 504 ? 17.088 -25.967 -1.221 1.00 63.53 504 ASN A O 1
ATOM 3883 N N . ASN A 1 505 ? 15.672 -24.254 -0.941 1.00 60.12 505 ASN A N 1
ATOM 3884 C CA . ASN A 1 505 ? 14.471 -25.086 -0.987 1.00 60.12 505 ASN A CA 1
ATOM 3885 C C . ASN A 1 505 ? 14.198 -25.561 -2.423 1.00 60.12 505 ASN A C 1
ATOM 3887 O O . ASN A 1 505 ? 13.485 -24.919 -3.188 1.00 60.12 505 ASN A O 1
ATOM 3891 N N . ASN A 1 506 ? 14.727 -26.740 -2.762 1.00 53.78 506 ASN A N 1
ATOM 3892 C CA . ASN A 1 506 ? 14.590 -27.388 -4.074 1.00 53.78 506 ASN A CA 1
ATOM 3893 C C . ASN A 1 506 ? 13.140 -27.745 -4.486 1.00 53.78 506 ASN A C 1
ATOM 3895 O O . ASN A 1 506 ? 12.941 -28.243 -5.597 1.00 53.78 506 ASN A O 1
ATOM 3899 N N . ASN A 1 507 ? 12.129 -27.478 -3.648 1.00 55.25 507 ASN A N 1
ATOM 3900 C CA . ASN A 1 507 ? 10.708 -27.574 -4.002 1.00 55.25 507 ASN A CA 1
ATOM 3901 C C . ASN A 1 507 ? 10.346 -26.454 -4.996 1.00 55.25 507 ASN A C 1
ATOM 3903 O O . ASN A 1 507 ? 9.831 -25.395 -4.639 1.00 55.25 507 ASN A O 1
ATOM 3907 N N . SER A 1 508 ? 10.681 -26.700 -6.261 1.00 49.66 508 SER A N 1
ATOM 3908 C CA . SER A 1 508 ? 10.840 -25.696 -7.320 1.00 49.66 508 SER A CA 1
ATOM 3909 C C . SER A 1 508 ? 9.525 -25.256 -7.984 1.00 49.66 508 SER A C 1
ATOM 3911 O O . SER A 1 508 ? 9.482 -25.052 -9.194 1.00 49.66 508 SER A O 1
ATOM 3913 N N . GLU A 1 509 ? 8.463 -25.096 -7.193 1.00 59.03 509 GLU A N 1
ATOM 3914 C CA . GLU A 1 509 ? 7.175 -24.516 -7.621 1.00 59.03 509 GLU A CA 1
ATOM 3915 C C . GLU A 1 509 ? 6.966 -23.085 -7.092 1.00 59.03 509 GLU A C 1
ATOM 3917 O O . GLU A 1 509 ? 6.049 -22.389 -7.523 1.00 59.03 509 GLU A O 1
ATOM 3922 N N . GLY A 1 510 ? 7.850 -22.602 -6.207 1.00 62.12 510 GLY A N 1
ATOM 3923 C CA . GLY A 1 510 ? 7.885 -21.200 -5.784 1.00 62.12 510 GLY A CA 1
ATOM 3924 C C . GLY A 1 510 ? 8.165 -20.268 -6.966 1.00 62.12 510 GLY A C 1
ATOM 3925 O O . GLY A 1 510 ? 9.305 -20.162 -7.423 1.00 62.12 510 GLY A O 1
ATOM 3926 N N . GLY A 1 511 ? 7.113 -19.610 -7.462 1.00 79.12 511 GLY A N 1
ATOM 3927 C CA . GLY A 1 511 ? 7.151 -18.742 -8.637 1.00 79.12 511 GLY A CA 1
ATOM 3928 C C . GLY A 1 511 ? 8.098 -17.546 -8.501 1.00 79.12 511 GLY A C 1
ATOM 3929 O O . GLY A 1 511 ? 8.480 -17.123 -7.409 1.00 79.12 511 GLY A O 1
ATOM 3930 N N . PHE A 1 512 ? 8.464 -16.945 -9.632 1.00 92.25 512 PHE A N 1
ATOM 3931 C CA . PHE A 1 512 ? 9.402 -15.825 -9.675 1.00 92.25 512 PHE A CA 1
ATOM 3932 C C . PHE A 1 512 ? 8.677 -14.498 -9.408 1.00 92.25 512 PHE A C 1
ATOM 3934 O O . PHE A 1 512 ? 8.752 -13.596 -10.233 1.00 92.25 512 PHE A O 1
ATOM 3941 N N . PHE A 1 513 ? 7.979 -14.376 -8.275 1.00 93.75 513 PHE A N 1
ATOM 3942 C CA . PHE A 1 513 ? 6.965 -13.351 -7.964 1.00 93.75 513 PHE A CA 1
ATOM 3943 C C . PHE A 1 513 ? 7.216 -11.935 -8.548 1.00 93.75 513 PHE A C 1
ATOM 3945 O O . PHE A 1 513 ? 6.371 -11.408 -9.271 1.00 93.75 513 PHE A O 1
ATOM 3952 N N . LEU A 1 514 ? 8.405 -11.347 -8.344 1.00 96.00 514 LEU A N 1
ATOM 3953 C CA . LEU A 1 514 ? 8.815 -10.063 -8.948 1.00 96.00 514 LEU A CA 1
ATOM 3954 C C . LEU A 1 514 ? 8.834 -10.066 -10.486 1.00 96.00 514 LEU A C 1
ATOM 3956 O O . LEU A 1 514 ? 8.370 -9.119 -11.117 1.00 96.00 514 LEU A O 1
ATOM 3960 N N . LEU A 1 515 ? 9.381 -11.117 -11.095 1.00 97.12 515 LEU A N 1
ATOM 3961 C CA . LEU A 1 515 ? 9.424 -11.298 -12.545 1.00 97.12 515 LEU A CA 1
ATOM 3962 C C . LEU A 1 515 ? 8.039 -11.629 -13.111 1.00 97.12 515 LEU A C 1
ATOM 3964 O O . LEU A 1 515 ? 7.718 -11.177 -14.201 1.00 97.12 515 LEU A O 1
ATOM 3968 N N . ASP A 1 516 ? 7.208 -12.371 -12.377 1.00 95.81 516 ASP A N 1
ATOM 3969 C CA . ASP A 1 516 ? 5.819 -12.653 -12.754 1.00 95.81 516 ASP A CA 1
ATOM 3970 C C . ASP A 1 516 ? 4.950 -11.384 -12.760 1.00 95.81 516 ASP A C 1
ATOM 3972 O O . ASP A 1 516 ? 4.178 -11.171 -13.695 1.00 95.81 516 ASP A O 1
ATOM 3976 N N . ALA A 1 517 ? 5.144 -10.473 -11.801 1.00 96.25 517 ALA A N 1
ATOM 3977 C CA . ALA A 1 517 ? 4.520 -9.151 -11.833 1.00 96.25 517 ALA A CA 1
ATOM 3978 C C . ALA A 1 517 ? 5.082 -8.258 -12.966 1.00 96.25 517 ALA A C 1
ATOM 3980 O O . ALA A 1 517 ? 4.318 -7.600 -13.676 1.00 96.25 517 ALA A O 1
ATOM 3981 N N . LEU A 1 518 ? 6.403 -8.261 -13.198 1.00 97.69 518 LEU A N 1
ATOM 3982 C CA . LEU A 1 518 ? 7.039 -7.501 -14.290 1.00 97.69 518 LEU A CA 1
ATOM 3983 C C . LEU A 1 518 ? 6.673 -8.021 -15.693 1.00 97.69 518 LEU A C 1
ATOM 3985 O O . LEU A 1 518 ? 6.618 -7.234 -16.639 1.00 97.69 518 LEU A O 1
ATOM 3989 N N . GLN A 1 519 ? 6.369 -9.313 -15.838 1.00 97.25 519 GLN A N 1
ATOM 3990 C CA . GLN A 1 519 ? 5.927 -9.929 -17.094 1.00 97.25 519 GLN A CA 1
ATOM 3991 C C . GLN A 1 519 ? 4.599 -9.329 -17.601 1.00 97.25 519 GLN A C 1
ATOM 3993 O O . GLN A 1 519 ? 4.372 -9.265 -18.812 1.00 97.25 519 GLN A O 1
ATOM 3998 N N . LEU A 1 520 ? 3.759 -8.794 -16.706 1.00 96.25 520 LEU A N 1
ATOM 3999 C CA . LEU A 1 520 ? 2.539 -8.054 -17.056 1.00 96.25 520 LEU A CA 1
ATOM 4000 C C . LEU A 1 520 ? 2.817 -6.643 -17.621 1.00 96.25 520 LEU A C 1
ATOM 4002 O O . LEU A 1 520 ? 1.883 -5.960 -18.047 1.00 96.25 520 LEU A O 1
ATOM 4006 N N . LEU A 1 521 ? 4.075 -6.183 -17.624 1.00 96.94 521 LEU A N 1
ATOM 4007 C CA . LEU A 1 521 ? 4.483 -4.795 -17.892 1.00 96.94 521 LEU A CA 1
ATOM 4008 C C . LEU A 1 521 ? 5.594 -4.667 -18.952 1.00 96.94 521 LEU A C 1
ATOM 4010 O O . LEU A 1 521 ? 6.295 -3.655 -19.008 1.00 96.94 521 LEU A O 1
ATOM 4014 N N . VAL A 1 522 ? 5.747 -5.657 -19.838 1.00 97.06 522 VAL A N 1
ATOM 4015 C CA . VAL A 1 522 ? 6.743 -5.634 -20.934 1.00 97.06 522 VAL A CA 1
ATOM 4016 C C . VAL A 1 522 ? 6.557 -4.487 -21.944 1.00 97.06 522 VAL A C 1
ATOM 4018 O O . VAL A 1 522 ? 7.483 -4.166 -22.687 1.00 97.06 522 VAL A O 1
ATOM 4021 N N . ASP A 1 523 ? 5.404 -3.808 -21.942 1.00 94.88 523 ASP A N 1
ATOM 4022 C CA . ASP A 1 523 ? 5.163 -2.579 -22.710 1.00 94.88 523 ASP A CA 1
ATOM 4023 C C . ASP A 1 523 ? 5.752 -1.312 -22.050 1.00 94.88 523 ASP A C 1
ATOM 4025 O O . ASP A 1 523 ? 5.919 -0.283 -22.711 1.00 94.88 523 ASP A O 1
ATOM 4029 N N . GLN A 1 524 ? 6.135 -1.368 -20.769 1.00 96.62 524 GLN A N 1
ATOM 4030 C CA . GLN A 1 524 ? 6.715 -0.250 -20.015 1.00 96.62 524 GLN A CA 1
ATOM 4031 C C . GLN A 1 524 ? 8.217 -0.071 -20.309 1.00 96.62 524 GLN A C 1
ATOM 4033 O O . GLN A 1 524 ? 9.048 0.079 -19.413 1.00 96.62 524 GLN A O 1
ATOM 4038 N N . VAL A 1 525 ? 8.571 -0.042 -21.598 1.00 96.50 525 VAL A N 1
ATOM 4039 C CA . VAL A 1 525 ? 9.944 -0.085 -22.150 1.00 96.50 525 VAL A CA 1
ATOM 4040 C C . VAL A 1 525 ? 10.919 0.970 -21.604 1.00 96.50 525 VAL A C 1
ATOM 4042 O O . VAL A 1 525 ? 12.131 0.818 -21.735 1.00 96.50 525 VAL A O 1
ATOM 4045 N N . HIS A 1 526 ? 10.414 2.029 -20.968 1.00 96.06 526 HIS A N 1
ATOM 4046 C CA . HIS A 1 526 ? 11.213 3.078 -20.338 1.00 96.06 526 HIS A CA 1
ATOM 4047 C C . HIS A 1 526 ? 11.960 2.605 -19.075 1.00 96.06 526 HIS A C 1
ATOM 4049 O O . HIS A 1 526 ? 13.011 3.158 -18.757 1.00 96.06 526 HIS A O 1
ATOM 4055 N N . PHE A 1 527 ? 11.498 1.540 -18.409 1.00 97.44 527 PHE A N 1
ATOM 4056 C CA . PHE A 1 527 ? 12.217 0.926 -17.284 1.00 97.44 527 PHE A CA 1
ATOM 4057 C C . PHE A 1 527 ? 13.367 -0.002 -17.706 1.00 97.44 527 PHE A C 1
ATOM 4059 O O . PHE A 1 527 ? 14.187 -0.374 -16.864 1.00 97.44 527 PHE A O 1
ATOM 4066 N N . ARG A 1 528 ? 13.478 -0.361 -18.997 1.00 97.38 528 ARG A N 1
ATOM 4067 C CA . ARG A 1 528 ? 14.447 -1.358 -19.490 1.00 97.38 528 ARG A CA 1
ATOM 4068 C C . ARG A 1 528 ? 15.881 -1.065 -19.038 1.00 97.38 528 ARG A C 1
ATOM 4070 O O . ARG A 1 528 ? 16.540 -1.948 -18.506 1.00 97.38 528 ARG A O 1
ATOM 4077 N N . THR A 1 529 ? 16.335 0.182 -19.158 1.00 97.88 529 THR A N 1
ATOM 4078 C CA . THR A 1 529 ? 17.697 0.599 -18.776 1.00 97.88 529 THR A CA 1
ATOM 4079 C C . THR A 1 529 ? 17.967 0.473 -17.268 1.00 97.88 529 THR A C 1
ATOM 4081 O O . THR A 1 529 ? 19.111 0.282 -16.860 1.00 97.88 529 THR A O 1
ATOM 4084 N N . GLN A 1 530 ? 16.937 0.576 -16.420 1.00 97.88 530 GLN A N 1
ATOM 4085 C CA . GLN A 1 530 ? 17.063 0.347 -14.975 1.00 97.88 530 GLN A CA 1
ATOM 4086 C C . GLN A 1 530 ? 17.111 -1.155 -14.671 1.00 97.88 530 GLN A C 1
ATOM 4088 O O . GLN A 1 530 ? 18.000 -1.597 -13.944 1.00 97.88 530 GLN A O 1
ATOM 4093 N N . LEU A 1 531 ? 16.244 -1.951 -15.305 1.00 98.38 531 LEU A N 1
ATOM 4094 C CA . LEU A 1 531 ? 16.262 -3.415 -15.212 1.00 98.38 531 LEU A CA 1
ATOM 4095 C C . LEU A 1 531 ? 17.579 -4.020 -15.734 1.00 98.38 531 LEU A C 1
ATOM 4097 O O . LEU A 1 531 ? 18.101 -4.949 -15.128 1.00 98.38 531 LEU A O 1
ATOM 4101 N N . GLU A 1 532 ? 18.189 -3.457 -16.782 1.00 98.25 532 GLU A N 1
ATOM 4102 C CA . GLU A 1 532 ? 19.507 -3.875 -17.287 1.00 98.25 532 GLU A CA 1
ATOM 4103 C C . GLU A 1 532 ? 20.640 -3.601 -16.271 1.00 98.25 532 GLU A C 1
ATOM 4105 O O . GLU A 1 532 ? 21.550 -4.423 -16.136 1.00 98.25 532 GLU A O 1
ATOM 4110 N N . ARG A 1 533 ? 20.563 -2.516 -15.482 1.00 98.38 533 ARG A N 1
ATOM 4111 C CA . ARG A 1 533 ? 21.495 -2.248 -14.362 1.00 98.38 533 ARG A CA 1
ATOM 4112 C C . ARG A 1 533 ? 21.252 -3.181 -13.171 1.00 98.38 533 ARG A C 1
ATOM 4114 O O . ARG A 1 533 ? 22.209 -3.687 -12.587 1.00 98.38 533 ARG A O 1
ATOM 4121 N N . ILE A 1 534 ? 19.986 -3.432 -12.830 1.00 98.19 534 ILE A N 1
ATOM 4122 C CA . ILE A 1 534 ? 19.584 -4.385 -11.784 1.00 98.19 534 ILE A CA 1
ATOM 4123 C C . ILE A 1 534 ? 20.105 -5.788 -12.127 1.00 98.19 534 ILE A C 1
ATOM 4125 O O . ILE A 1 534 ? 20.798 -6.398 -11.317 1.00 98.19 534 ILE A O 1
ATOM 4129 N N . ARG A 1 535 ? 19.891 -6.247 -13.365 1.00 97.75 535 ARG A N 1
ATOM 4130 C CA . ARG A 1 535 ? 20.425 -7.500 -13.921 1.00 97.75 535 ARG A CA 1
ATOM 4131 C C . ARG A 1 535 ? 21.946 -7.607 -13.755 1.00 97.75 535 ARG A C 1
ATOM 4133 O O . ARG A 1 535 ? 22.437 -8.614 -13.253 1.00 97.75 535 ARG A O 1
ATOM 4140 N N . GLN A 1 536 ? 22.701 -6.577 -14.148 1.00 98.19 536 GLN A N 1
ATOM 4141 C CA . GLN A 1 536 ? 24.163 -6.556 -13.981 1.00 98.19 536 GLN A CA 1
ATOM 4142 C C . GLN A 1 536 ? 24.580 -6.688 -12.508 1.00 98.19 536 GLN A C 1
ATOM 4144 O O . GLN A 1 536 ? 25.551 -7.379 -12.204 1.00 98.19 536 GLN A O 1
ATOM 4149 N N . ARG A 1 537 ? 23.837 -6.074 -11.578 1.00 97.94 537 ARG A N 1
ATOM 4150 C CA . ARG A 1 537 ? 24.116 -6.186 -10.141 1.00 97.94 537 ARG A CA 1
ATOM 4151 C C . ARG A 1 537 ? 23.757 -7.563 -9.573 1.00 97.94 537 ARG A C 1
ATOM 4153 O O . ARG A 1 537 ? 24.540 -8.097 -8.793 1.00 97.94 537 ARG A O 1
ATOM 4160 N N . ILE A 1 538 ? 22.653 -8.171 -10.013 1.00 96.69 538 ILE A N 1
ATOM 4161 C CA . ILE A 1 538 ? 22.269 -9.558 -9.684 1.00 96.69 538 ILE A CA 1
ATOM 4162 C C . ILE A 1 538 ? 23.375 -10.540 -10.092 1.00 96.69 538 ILE A C 1
ATOM 4164 O O . ILE A 1 538 ? 23.752 -11.402 -9.299 1.00 96.69 538 ILE A O 1
ATOM 4168 N N . GLN A 1 539 ? 23.977 -10.359 -11.273 1.00 96.25 539 GLN A N 1
ATOM 4169 C CA . GLN A 1 539 ? 25.094 -11.200 -11.722 1.00 96.25 539 GLN A CA 1
ATOM 4170 C C . GLN A 1 539 ? 26.341 -11.121 -10.823 1.00 96.25 539 GLN A C 1
ATOM 4172 O O . GLN A 1 539 ? 27.096 -12.087 -10.768 1.00 96.25 539 GLN A O 1
ATOM 4177 N N . VAL A 1 540 ? 26.545 -10.014 -10.098 1.00 96.94 540 VAL A N 1
ATOM 4178 C CA . VAL A 1 540 ? 27.629 -9.855 -9.106 1.00 96.94 540 VAL A CA 1
ATOM 4179 C C . VAL A 1 540 ? 27.215 -10.352 -7.714 1.00 96.94 540 VAL A C 1
ATOM 4181 O O . VAL A 1 540 ? 28.053 -10.838 -6.963 1.00 96.94 540 VAL A O 1
ATOM 4184 N N . ASN A 1 541 ? 25.931 -10.242 -7.362 1.00 95.00 541 ASN A N 1
ATOM 4185 C CA . ASN A 1 541 ? 25.387 -10.653 -6.064 1.00 95.00 541 ASN A CA 1
ATOM 4186 C C . ASN A 1 541 ? 25.175 -12.181 -5.921 1.00 95.00 541 ASN A C 1
ATOM 4188 O O . ASN A 1 541 ? 25.025 -12.661 -4.797 1.00 95.00 541 ASN A O 1
ATOM 4192 N N . GLY A 1 542 ? 25.114 -12.924 -7.033 1.00 93.56 542 GLY A N 1
ATOM 4193 C CA . GLY A 1 542 ? 24.726 -14.342 -7.078 1.00 93.56 542 GLY A CA 1
ATOM 4194 C C . GLY A 1 542 ? 23.215 -14.538 -7.281 1.00 93.56 542 GLY A C 1
ATOM 4195 O O . GLY A 1 542 ? 22.413 -13.713 -6.841 1.00 93.56 542 GLY A O 1
ATOM 4196 N N . TYR A 1 543 ? 22.820 -15.597 -7.998 1.00 92.56 543 TYR A N 1
ATOM 4197 C CA . TYR A 1 543 ? 21.440 -15.821 -8.453 1.00 92.56 543 TYR A CA 1
ATOM 4198 C C . TYR A 1 543 ? 21.144 -17.290 -8.793 1.00 92.56 543 TYR A C 1
ATOM 4200 O O . TYR A 1 543 ? 22.036 -18.029 -9.207 1.00 92.56 543 TYR A O 1
ATOM 4208 N N . ARG A 1 544 ? 19.865 -17.684 -8.722 1.00 91.44 544 ARG A N 1
ATOM 4209 C CA . ARG A 1 544 ? 19.349 -18.922 -9.337 1.00 91.44 544 ARG A CA 1
ATOM 4210 C C . ARG A 1 544 ? 19.278 -18.766 -10.860 1.00 91.44 544 ARG A C 1
ATOM 4212 O O . ARG A 1 544 ? 18.577 -17.893 -11.361 1.00 91.44 544 ARG A O 1
ATOM 4219 N N . GLU A 1 545 ? 19.962 -19.628 -11.608 1.00 91.62 545 GLU A N 1
ATOM 4220 C CA . GLU A 1 545 ? 20.030 -19.598 -13.085 1.00 91.62 545 GLU A CA 1
ATOM 4221 C C . GLU A 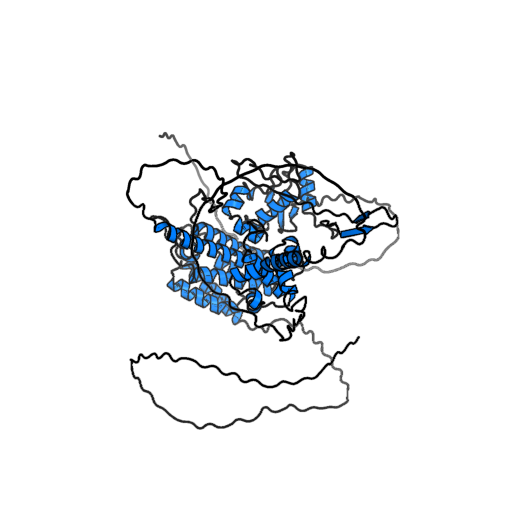1 545 ? 18.652 -19.452 -13.793 1.00 91.62 545 GLU A C 1
ATOM 4223 O O . GLU A 1 545 ? 18.519 -18.577 -14.653 1.00 91.62 545 GLU A O 1
ATOM 4228 N N . PRO A 1 546 ? 17.580 -20.179 -13.403 1.00 92.56 546 PRO A N 1
ATOM 4229 C CA . PRO A 1 546 ? 16.239 -19.969 -13.966 1.00 92.56 546 PRO A CA 1
ATOM 4230 C C . PRO A 1 546 ? 15.673 -18.545 -13.794 1.00 92.56 546 PRO A C 1
ATOM 4232 O O . PRO A 1 546 ? 14.990 -18.049 -14.689 1.00 92.56 546 PRO A O 1
ATOM 4235 N N . TYR A 1 547 ? 15.990 -17.867 -12.682 1.00 94.06 547 TYR A N 1
ATOM 4236 C CA . TYR A 1 547 ? 15.548 -16.494 -12.401 1.00 94.06 547 TYR A CA 1
ATOM 4237 C C . TYR A 1 547 ? 16.144 -15.519 -13.424 1.00 94.06 547 TYR A C 1
ATOM 4239 O O . TYR A 1 547 ? 15.436 -14.716 -14.031 1.00 94.06 547 TYR A O 1
ATOM 4247 N N . MET A 1 548 ? 17.457 -15.610 -13.658 1.00 95.88 548 MET A N 1
ATOM 4248 C CA . MET A 1 548 ? 18.145 -14.742 -14.617 1.00 95.88 548 MET A CA 1
ATOM 4249 C C . MET A 1 548 ? 17.706 -15.004 -16.058 1.00 95.88 548 MET A C 1
ATOM 4251 O O . MET A 1 548 ? 17.536 -14.047 -16.810 1.00 95.88 548 MET A O 1
ATOM 4255 N N . ARG A 1 549 ? 17.428 -16.262 -16.422 1.00 96.25 549 ARG A N 1
ATOM 4256 C CA . ARG A 1 549 ? 16.860 -16.609 -17.733 1.00 96.25 549 ARG A CA 1
ATOM 4257 C C . ARG A 1 549 ? 15.517 -15.918 -17.984 1.00 96.25 549 ARG A C 1
ATOM 4259 O O . ARG A 1 549 ? 15.340 -15.323 -19.043 1.00 96.25 549 ARG A O 1
ATOM 4266 N N . LYS A 1 550 ? 14.611 -15.930 -16.999 1.00 96.81 550 LYS A N 1
ATOM 4267 C CA . LYS A 1 550 ? 13.312 -15.242 -17.085 1.00 96.81 550 LYS A CA 1
ATOM 4268 C C . LYS A 1 550 ? 13.459 -13.715 -17.122 1.00 96.81 550 LYS A C 1
ATOM 4270 O O . LYS 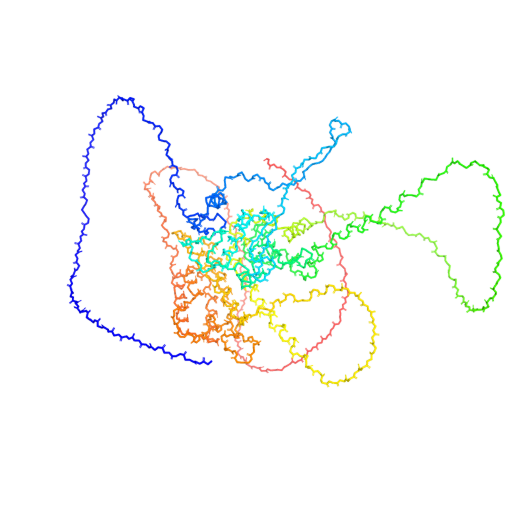A 1 550 ? 12.739 -13.047 -17.859 1.00 96.81 550 LYS A O 1
ATOM 4275 N N . LEU A 1 551 ? 14.424 -13.146 -16.393 1.00 97.81 551 LEU A N 1
ATOM 4276 C CA . LEU A 1 551 ? 14.732 -11.712 -16.473 1.00 97.81 551 LEU A CA 1
ATOM 4277 C C . LEU A 1 551 ? 15.294 -11.314 -17.853 1.00 97.81 551 LEU A C 1
ATOM 4279 O O . LEU A 1 551 ? 14.934 -10.260 -18.377 1.00 97.81 551 LEU A O 1
ATOM 4283 N N . ASP A 1 552 ? 16.141 -12.148 -18.462 1.00 98.19 552 ASP A N 1
ATOM 4284 C CA . ASP A 1 552 ? 16.628 -11.937 -19.830 1.00 98.19 552 ASP A CA 1
ATOM 4285 C C . ASP A 1 552 ? 15.518 -12.065 -20.881 1.00 98.19 552 ASP A C 1
ATOM 4287 O O . ASP A 1 552 ? 15.499 -11.286 -21.835 1.00 98.19 552 ASP A O 1
ATOM 4291 N N . GLU A 1 553 ? 14.566 -12.979 -20.683 1.00 98.19 553 GLU A N 1
ATOM 4292 C CA . GLU A 1 553 ? 13.378 -13.116 -21.527 1.00 98.19 553 GLU A CA 1
ATOM 4293 C C . GLU A 1 553 ? 12.491 -11.861 -21.467 1.00 98.19 553 GLU A C 1
ATOM 4295 O O . GLU A 1 553 ? 12.209 -11.260 -22.504 1.00 98.19 553 GLU A O 1
ATOM 4300 N N . ILE A 1 554 ? 12.141 -11.389 -20.264 1.00 98.25 554 ILE A N 1
ATOM 4301 C CA . ILE A 1 554 ? 11.388 -10.138 -20.051 1.00 98.25 554 ILE A CA 1
ATOM 4302 C C . ILE A 1 554 ? 12.107 -8.950 -20.712 1.00 98.25 554 ILE A C 1
ATOM 4304 O O . ILE A 1 554 ? 11.485 -8.139 -21.401 1.00 98.25 554 ILE A O 1
ATOM 4308 N N . LEU A 1 555 ? 13.433 -8.860 -20.569 1.00 98.31 555 LEU A N 1
ATOM 4309 C CA . LEU A 1 555 ? 14.235 -7.821 -21.217 1.00 98.31 555 LEU A CA 1
ATOM 4310 C C . LEU A 1 555 ? 14.280 -7.960 -22.747 1.00 98.31 555 LEU A C 1
ATOM 4312 O O . LEU A 1 555 ? 14.328 -6.943 -23.438 1.00 98.31 555 LEU A O 1
ATOM 4316 N N . ALA A 1 556 ? 14.251 -9.174 -23.300 1.00 98.25 556 ALA A N 1
ATOM 4317 C CA . ALA A 1 556 ? 14.135 -9.395 -24.740 1.00 98.25 556 ALA A CA 1
ATOM 4318 C C . ALA A 1 556 ? 12.754 -8.965 -25.265 1.00 98.25 556 ALA A C 1
ATOM 4320 O O . ALA A 1 556 ? 12.690 -8.203 -26.232 1.00 98.25 556 ALA A O 1
ATOM 4321 N N . GLN A 1 557 ? 11.671 -9.335 -24.576 1.00 97.94 557 GLN A N 1
ATOM 4322 C CA . GLN A 1 557 ? 10.308 -8.900 -24.900 1.00 97.94 557 GLN A CA 1
ATOM 4323 C C . GLN A 1 557 ? 10.175 -7.363 -24.832 1.00 97.94 557 GLN A C 1
ATOM 4325 O O . GLN A 1 557 ? 9.632 -6.750 -25.750 1.00 97.94 557 GLN A O 1
ATOM 4330 N N . MET A 1 558 ? 10.776 -6.704 -23.829 1.00 97.88 558 MET A N 1
ATOM 4331 C CA . MET A 1 558 ? 10.865 -5.233 -23.758 1.00 97.88 558 MET A CA 1
ATOM 4332 C C . MET A 1 558 ? 11.677 -4.599 -24.903 1.00 97.88 558 MET A C 1
ATOM 4334 O O . MET A 1 558 ? 11.437 -3.444 -25.265 1.00 97.88 558 MET A O 1
ATOM 4338 N N . ARG A 1 559 ? 12.669 -5.299 -25.472 1.00 97.50 559 ARG A N 1
ATOM 4339 C CA . ARG A 1 559 ? 13.405 -4.820 -26.659 1.00 97.50 559 ARG A CA 1
ATOM 4340 C C . ARG A 1 559 ? 12.555 -4.957 -27.917 1.00 97.50 559 ARG A C 1
ATOM 4342 O O . ARG A 1 559 ? 12.529 -4.017 -28.704 1.00 97.50 559 ARG A O 1
ATOM 4349 N N . GLU A 1 560 ? 11.816 -6.054 -28.072 1.00 97.06 560 GLU A N 1
ATOM 4350 C CA . GLU A 1 560 ? 10.883 -6.228 -29.190 1.00 97.06 560 GLU A CA 1
ATOM 4351 C C . GLU A 1 560 ? 9.743 -5.197 -29.136 1.00 97.06 560 GLU A C 1
ATOM 4353 O O . GLU A 1 560 ? 9.495 -4.497 -30.117 1.00 97.06 560 GLU A O 1
ATOM 4358 N N . ALA A 1 561 ? 9.121 -5.004 -27.968 1.00 95.56 561 ALA A N 1
ATOM 4359 C CA . ALA A 1 561 ? 8.083 -3.996 -27.751 1.00 95.56 561 ALA A CA 1
ATOM 4360 C C . ALA A 1 561 ? 8.568 -2.557 -28.027 1.00 95.56 561 ALA A C 1
ATOM 4362 O O . ALA A 1 561 ? 7.781 -1.714 -28.453 1.00 95.56 561 ALA A O 1
ATOM 4363 N N . ALA A 1 562 ? 9.862 -2.276 -27.826 1.00 95.19 562 ALA A N 1
ATOM 4364 C CA . ALA A 1 562 ? 10.482 -0.998 -28.182 1.00 95.19 562 ALA A CA 1
ATOM 4365 C C . ALA A 1 562 ? 10.854 -0.883 -29.674 1.00 95.19 562 ALA A C 1
ATOM 4367 O O . ALA A 1 562 ? 10.984 0.232 -30.176 1.00 95.19 562 ALA A O 1
ATOM 4368 N N . ALA A 1 563 ? 11.056 -2.009 -30.366 1.00 95.50 563 ALA A N 1
ATOM 4369 C CA . ALA A 1 563 ? 11.407 -2.065 -31.786 1.00 95.50 563 ALA A CA 1
ATOM 4370 C C . ALA A 1 563 ? 10.178 -2.074 -32.711 1.00 95.50 563 ALA A C 1
ATOM 4372 O O . ALA A 1 563 ? 10.277 -1.634 -33.857 1.00 95.50 563 ALA A O 1
ATOM 4373 N N . ARG A 1 564 ? 9.017 -2.541 -32.228 1.00 93.06 564 ARG A N 1
ATOM 4374 C CA . ARG A 1 564 ? 7.739 -2.444 -32.949 1.00 93.06 564 ARG A CA 1
ATOM 4375 C C . ARG A 1 564 ? 7.423 -0.963 -33.237 1.00 93.06 564 ARG A C 1
ATOM 4377 O O . ARG A 1 564 ? 7.280 -0.182 -32.292 1.00 93.06 564 ARG A O 1
ATOM 4384 N N . PRO A 1 565 ? 7.312 -0.540 -34.512 1.00 82.31 565 PRO A N 1
ATOM 4385 C CA . PRO A 1 565 ? 7.032 0.852 -34.838 1.00 82.31 565 PRO A CA 1
ATOM 4386 C C . PRO A 1 565 ? 5.639 1.244 -34.337 1.00 82.31 565 PRO A C 1
ATOM 4388 O O . PRO A 1 565 ? 4.683 0.485 -34.462 1.00 82.31 565 PRO A O 1
ATOM 4391 N N . ARG A 1 566 ? 5.497 2.469 -33.816 1.00 72.75 566 ARG A N 1
ATOM 4392 C CA . ARG A 1 566 ? 4.205 3.001 -33.332 1.00 72.75 566 ARG A CA 1
ATOM 4393 C C . ARG A 1 566 ? 3.198 3.327 -34.452 1.00 72.75 566 ARG A C 1
ATOM 4395 O O . ARG A 1 566 ? 2.088 3.758 -34.156 1.00 72.75 566 ARG A O 1
ATOM 4402 N N . GLY A 1 567 ? 3.573 3.145 -35.720 1.00 62.06 567 GLY A N 1
ATOM 4403 C CA . GLY A 1 567 ? 2.674 3.259 -36.870 1.00 62.06 567 GLY A CA 1
ATOM 4404 C C . GLY A 1 567 ? 1.914 1.951 -37.092 1.00 62.06 567 GLY A C 1
ATOM 4405 O O . GLY A 1 567 ? 2.533 0.895 -37.180 1.00 62.06 567 GLY A O 1
ATOM 4406 N N . GLY A 1 568 ? 0.585 2.020 -37.166 1.00 51.72 568 GLY A N 1
ATOM 4407 C CA . GLY A 1 568 ? -0.294 0.842 -37.217 1.00 51.72 568 GLY A CA 1
ATOM 4408 C C . GLY A 1 568 ? -1.555 0.970 -36.357 1.00 51.72 568 GLY A C 1
ATOM 4409 O O . GLY A 1 568 ? -2.481 0.178 -36.510 1.00 51.72 568 GLY A O 1
ATOM 4410 N N . GLY A 1 569 ? -1.636 2.000 -35.503 1.00 50.75 569 GLY A N 1
ATOM 4411 C CA . GLY A 1 569 ? -2.919 2.460 -34.974 1.00 50.75 569 GLY A CA 1
ATOM 4412 C C . GLY A 1 569 ? -3.835 2.808 -36.145 1.00 50.75 569 GLY A C 1
ATOM 4413 O O . GLY A 1 569 ? -3.521 3.707 -36.922 1.00 50.75 569 GLY A O 1
ATOM 4414 N N . SER A 1 570 ? -4.916 2.045 -36.304 1.00 48.91 570 SER A N 1
ATOM 4415 C CA . SER A 1 570 ? -5.837 2.196 -37.428 1.00 48.91 570 SER A CA 1
ATOM 4416 C C . SER A 1 570 ? -6.666 3.463 -37.255 1.00 48.91 570 SER A C 1
ATOM 4418 O O . SER A 1 570 ? -7.746 3.426 -36.670 1.00 48.91 570 SER A O 1
ATOM 4420 N N . ASP A 1 571 ? -6.176 4.573 -37.811 1.00 44.00 571 ASP A N 1
ATOM 4421 C CA . ASP A 1 571 ? -7.081 5.573 -38.366 1.00 44.00 571 ASP A CA 1
ATOM 4422 C C . ASP A 1 571 ? -7.931 4.852 -39.415 1.00 44.00 571 ASP A C 1
ATOM 4424 O O . ASP A 1 571 ? -7.479 4.556 -40.524 1.00 44.00 571 ASP A O 1
ATOM 4428 N N . SER A 1 572 ? -9.167 4.519 -39.044 1.00 49.09 572 SER A N 1
ATOM 4429 C CA . SER A 1 572 ? -10.210 4.034 -39.945 1.00 49.09 572 SER A CA 1
ATOM 4430 C C . SER A 1 572 ? -10.741 5.192 -40.797 1.00 49.09 572 SER A C 1
ATOM 4432 O O . SER A 1 572 ? -11.949 5.401 -40.934 1.00 49.09 572 SER A O 1
ATOM 4434 N N . GLY A 1 573 ? -9.793 5.924 -41.393 1.00 46.12 573 GLY A N 1
ATOM 4435 C CA . GLY A 1 573 ? -9.936 7.077 -42.259 1.00 46.12 573 GLY A CA 1
ATOM 4436 C C . GLY A 1 573 ? -10.641 6.689 -43.545 1.00 46.12 573 GLY A C 1
ATOM 4437 O O . GLY A 1 573 ? -10.042 6.592 -44.615 1.00 46.12 573 GLY A O 1
ATOM 4438 N N . ASN A 1 574 ? -11.952 6.500 -43.425 1.00 44.22 574 ASN A N 1
ATOM 4439 C CA . ASN A 1 574 ? -12.928 6.318 -44.486 1.00 44.22 574 ASN A CA 1
ATOM 4440 C C . ASN A 1 574 ? -13.079 7.633 -45.274 1.00 44.22 574 ASN A C 1
ATOM 4442 O O . ASN A 1 574 ? -14.162 8.218 -45.352 1.00 44.22 574 ASN A O 1
ATOM 4446 N N . ARG A 1 575 ? -11.964 8.122 -45.837 1.00 46.75 575 ARG A N 1
ATOM 4447 C CA . ARG A 1 575 ? -11.881 9.269 -46.744 1.00 46.75 575 ARG A CA 1
ATOM 4448 C C . ARG A 1 575 ? -12.524 8.887 -48.073 1.00 46.75 575 ARG A C 1
ATOM 4450 O O . ARG A 1 575 ? -11.866 8.628 -49.080 1.00 46.75 575 ARG A O 1
ATOM 4457 N N . ARG A 1 576 ? -13.857 8.843 -48.043 1.00 47.44 576 ARG A N 1
ATOM 4458 C CA . ARG A 1 576 ? -14.728 8.833 -49.216 1.00 47.44 576 ARG A CA 1
ATOM 4459 C C . ARG A 1 576 ? -14.280 9.939 -50.169 1.00 47.44 576 ARG A C 1
ATOM 4461 O O . ARG A 1 576 ? -14.129 11.086 -49.763 1.00 47.44 576 ARG A O 1
ATOM 4468 N N . ARG A 1 577 ? -14.104 9.585 -51.441 1.00 50.12 577 ARG A N 1
ATOM 4469 C CA . ARG A 1 577 ? -13.749 10.529 -52.507 1.00 50.12 577 ARG A CA 1
ATOM 4470 C C . ARG A 1 577 ? -14.877 11.551 -52.722 1.00 50.12 577 ARG A C 1
ATOM 4472 O O . ARG A 1 577 ? -15.986 11.153 -53.073 1.00 50.12 577 ARG A O 1
ATOM 4479 N N . ARG A 1 578 ? -14.547 12.831 -52.547 1.00 51.62 578 ARG A N 1
ATOM 4480 C CA . ARG A 1 578 ? -15.215 14.068 -53.004 1.00 51.62 578 ARG A CA 1
ATOM 4481 C C . ARG A 1 578 ? -14.083 15.112 -53.119 1.00 51.62 578 ARG A C 1
ATOM 4483 O O . ARG A 1 578 ? -13.316 15.181 -52.162 1.00 51.62 578 ARG A O 1
ATOM 4490 N N . HIS A 1 579 ? -13.795 15.810 -54.224 1.00 61.22 579 HIS A N 1
ATOM 4491 C CA . HIS A 1 579 ? -14.485 16.009 -55.518 1.00 61.22 579 HIS A CA 1
ATOM 4492 C C . HIS A 1 579 ? -15.769 16.852 -55.396 1.00 61.22 579 HIS A C 1
ATOM 4494 O O . HIS A 1 579 ? -16.619 16.522 -54.566 1.00 61.22 579 HIS A O 1
ATOM 4500 N N . GLY A 1 580 ? -15.886 17.925 -56.191 1.00 45.47 580 GLY A N 1
ATOM 4501 C CA . GLY A 1 580 ? -16.113 19.273 -55.641 1.00 45.47 580 GLY A CA 1
ATOM 4502 C C . GLY A 1 580 ? -14.776 19.786 -55.077 1.00 45.47 580 GLY A C 1
ATOM 4503 O O . GLY A 1 580 ? -14.319 19.202 -54.092 1.00 45.47 580 GLY A O 1
ATOM 4504 N N . ASP A 1 581 ? -14.001 20.691 -55.684 1.00 51.03 581 ASP A N 1
ATOM 4505 C CA . ASP A 1 581 ? -14.278 21.770 -56.663 1.00 51.03 581 ASP A CA 1
ATOM 4506 C C . ASP A 1 581 ? -14.993 22.993 -56.029 1.00 51.03 581 ASP A C 1
ATOM 4508 O O . ASP A 1 581 ? -15.755 22.810 -55.078 1.00 51.03 581 ASP A O 1
ATOM 4512 N N . ASP A 1 582 ? -14.688 24.194 -56.549 1.00 48.59 582 ASP A N 1
ATOM 4513 C CA . ASP A 1 582 ? -15.091 25.554 -56.115 1.00 48.59 582 ASP A CA 1
ATOM 4514 C C . ASP A 1 582 ? -14.481 26.053 -54.763 1.00 48.59 582 ASP A C 1
ATOM 4516 O O . ASP A 1 582 ? -14.392 25.286 -53.803 1.00 48.59 582 ASP A O 1
ATOM 4520 N N . ASP A 1 583 ? -14.105 27.326 -54.537 1.00 48.81 583 ASP A N 1
ATOM 4521 C CA . ASP A 1 583 ? -13.486 28.379 -55.382 1.00 48.81 583 ASP A CA 1
ATOM 4522 C C . ASP A 1 583 ? -12.918 29.517 -54.471 1.00 48.81 583 ASP A C 1
ATOM 4524 O O . ASP A 1 583 ? -13.368 29.663 -53.335 1.00 48.81 583 ASP A O 1
ATOM 4528 N N . ASP A 1 584 ? -11.966 30.301 -55.004 1.00 48.81 584 ASP A N 1
ATOM 4529 C CA . ASP A 1 584 ? -11.621 31.717 -54.705 1.00 48.81 584 ASP A CA 1
ATOM 4530 C C . ASP A 1 584 ? -11.148 32.251 -53.308 1.00 48.81 584 ASP A C 1
ATOM 4532 O O . ASP A 1 584 ? -11.294 31.643 -52.249 1.00 48.81 584 ASP A O 1
ATOM 4536 N N . ASP A 1 585 ? -10.540 33.450 -53.401 1.00 48.50 585 ASP A N 1
ATOM 4537 C CA . ASP A 1 585 ? -10.274 34.545 -52.437 1.00 48.50 585 ASP A CA 1
ATOM 4538 C C . ASP A 1 585 ? -9.298 34.401 -51.228 1.00 48.50 585 ASP A C 1
ATOM 4540 O O . ASP A 1 585 ? -9.648 34.022 -50.111 1.00 48.50 585 ASP A O 1
ATOM 4544 N N . ASP A 1 586 ? -8.073 34.885 -51.488 1.00 44.00 586 ASP A N 1
ATOM 4545 C CA . ASP A 1 586 ? -7.412 36.053 -50.860 1.00 44.00 586 ASP A CA 1
ATOM 4546 C C . ASP A 1 586 ? -6.805 36.084 -49.424 1.00 44.00 586 ASP A C 1
ATOM 4548 O O . ASP A 1 586 ? -7.461 35.994 -48.389 1.00 44.00 586 ASP A O 1
ATOM 4552 N N . ASP A 1 587 ? -5.510 36.446 -49.458 1.00 44.59 587 ASP A N 1
ATOM 4553 C CA . ASP A 1 587 ? -4.773 37.436 -48.646 1.00 44.59 587 ASP A CA 1
ATOM 4554 C C . ASP A 1 587 ? -4.240 37.194 -47.211 1.00 44.59 587 ASP A C 1
ATOM 4556 O O . ASP A 1 587 ? -4.675 36.358 -46.425 1.00 44.59 587 ASP A O 1
ATOM 4560 N N . ASP A 1 588 ? -3.206 38.010 -46.948 1.00 43.72 588 ASP A N 1
ATOM 4561 C CA . ASP A 1 588 ? -2.431 38.299 -45.732 1.00 43.72 588 ASP A CA 1
ATOM 4562 C C . ASP A 1 588 ? -1.714 37.129 -44.996 1.00 43.72 588 ASP A C 1
ATOM 4564 O O . ASP A 1 588 ? -2.318 36.257 -44.381 1.00 43.72 588 ASP A O 1
ATOM 4568 N N . ASN A 1 589 ? -0.377 36.980 -45.062 1.00 37.88 589 ASN A N 1
ATOM 4569 C CA . ASN A 1 589 ? 0.726 37.880 -44.638 1.00 37.88 589 ASN A CA 1
ATOM 4570 C C . ASN A 1 589 ? 1.153 37.683 -43.163 1.00 37.88 589 ASN A C 1
ATOM 4572 O O . ASN A 1 589 ? 0.490 38.163 -42.253 1.00 37.88 589 ASN A O 1
ATOM 4576 N N . GLU A 1 590 ? 2.313 37.047 -42.939 1.00 38.62 590 GLU A N 1
ATOM 4577 C CA . GLU A 1 590 ? 3.483 37.682 -42.291 1.00 38.62 590 GLU A CA 1
ATOM 4578 C C . GLU A 1 590 ? 4.743 36.782 -42.361 1.00 38.62 590 GLU A C 1
ATOM 4580 O O . GLU A 1 590 ? 4.669 35.582 -42.635 1.00 38.62 590 GLU A O 1
ATOM 4585 N N . ASN A 1 591 ? 5.932 37.376 -42.187 1.00 40.16 591 ASN A N 1
ATOM 4586 C CA . ASN A 1 591 ? 7.230 36.722 -42.428 1.00 40.16 591 ASN A CA 1
ATOM 4587 C C . ASN A 1 591 ? 7.743 35.859 -41.252 1.00 40.16 591 ASN A C 1
ATOM 4589 O O . ASN A 1 591 ? 7.582 36.238 -40.090 1.00 40.16 591 ASN A O 1
ATOM 4593 N N . PRO A 1 592 ? 8.498 34.773 -41.525 1.00 45.06 592 PRO A N 1
ATOM 4594 C CA . PRO A 1 592 ? 9.338 34.121 -40.521 1.00 45.06 592 PRO A CA 1
ATOM 4595 C C . PRO A 1 592 ? 10.587 34.967 -40.202 1.00 45.06 592 PRO A C 1
ATOM 4597 O O . PRO A 1 592 ? 11.155 35.608 -41.084 1.00 45.06 592 PRO A O 1
ATOM 4600 N N . LEU A 1 593 ? 11.054 34.933 -38.949 1.00 47.72 593 LEU A N 1
ATOM 4601 C CA . LEU A 1 593 ? 12.289 35.606 -38.517 1.00 47.72 593 LEU A CA 1
ATOM 4602 C C . LEU A 1 593 ? 13.498 34.654 -38.510 1.00 47.72 593 LEU A C 1
ATOM 4604 O O . LEU A 1 593 ? 13.429 33.551 -37.964 1.00 47.72 593 LEU A O 1
ATOM 4608 N N . ASP A 1 594 ? 14.620 35.117 -39.064 1.00 43.19 594 ASP A N 1
ATOM 4609 C CA . ASP A 1 594 ? 15.888 34.380 -39.134 1.00 43.19 594 ASP A CA 1
ATOM 4610 C C . ASP A 1 594 ? 16.605 34.223 -37.772 1.00 43.19 594 ASP A C 1
ATOM 4612 O O . ASP A 1 594 ? 16.650 35.166 -36.973 1.00 43.19 594 ASP A O 1
ATOM 4616 N N . PRO A 1 595 ? 17.286 33.085 -37.524 1.00 53.34 595 PRO A N 1
ATOM 4617 C CA . PRO A 1 595 ? 18.254 32.942 -36.439 1.00 53.34 595 PRO A CA 1
ATOM 4618 C C . PRO A 1 595 ? 19.649 33.485 -36.839 1.00 53.34 595 PRO A C 1
ATOM 4620 O O . PRO A 1 595 ? 20.137 33.199 -37.936 1.00 53.34 595 PRO A O 1
ATOM 4623 N N . PRO A 1 596 ? 20.363 34.217 -35.961 1.00 53.62 596 PRO A N 1
ATOM 4624 C CA . PRO A 1 596 ? 21.605 34.895 -36.335 1.00 53.62 596 PRO A CA 1
ATOM 4625 C C . PRO A 1 596 ? 22.833 33.973 -36.482 1.00 53.62 596 PRO A C 1
ATOM 4627 O O . PRO A 1 596 ? 23.272 33.319 -35.540 1.00 53.62 596 PRO A O 1
ATOM 4630 N N . SER A 1 597 ? 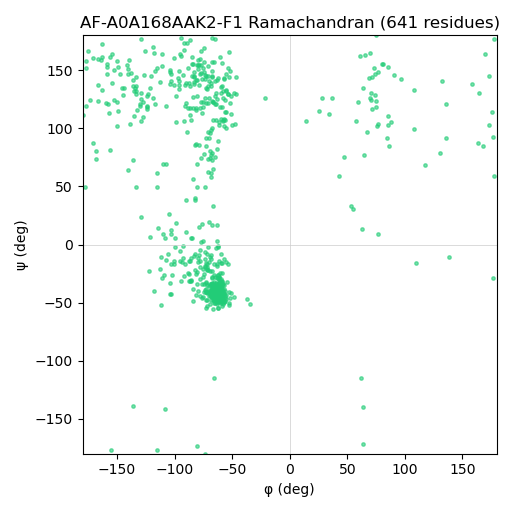23.422 34.026 -37.680 1.00 42.28 597 SER A N 1
ATOM 4631 C CA . SER A 1 597 ? 24.853 33.979 -38.044 1.00 42.28 597 SER A CA 1
ATOM 4632 C C . SER A 1 597 ? 25.883 33.240 -37.167 1.00 42.28 597 SER A C 1
ATOM 4634 O O . SER A 1 597 ? 26.167 33.589 -36.023 1.00 42.28 597 SER A O 1
ATOM 4636 N N . ARG A 1 598 ? 26.619 32.325 -37.815 1.00 36.84 598 ARG A N 1
ATOM 4637 C CA . ARG A 1 598 ? 27.853 31.693 -37.306 1.00 36.84 598 ARG A CA 1
ATOM 4638 C C . ARG A 1 598 ? 29.021 32.687 -37.194 1.00 36.84 598 ARG A C 1
ATOM 4640 O O . ARG A 1 598 ? 29.239 33.479 -38.106 1.00 36.84 598 ARG A O 1
ATOM 4647 N N . GLY A 1 599 ? 29.857 32.525 -36.165 1.00 40.59 599 GLY A N 1
ATOM 4648 C CA . GLY A 1 599 ? 31.231 33.053 -36.113 1.00 40.59 599 GLY A CA 1
ATOM 4649 C C . GLY A 1 599 ? 32.283 31.949 -36.352 1.00 40.59 599 GLY A C 1
ATOM 4650 O O . GLY A 1 599 ? 32.009 30.791 -36.027 1.00 40.59 599 GLY A O 1
ATOM 4651 N N . PRO A 1 600 ? 33.468 32.252 -36.921 1.00 49.53 600 PRO A N 1
ATOM 4652 C CA . PRO A 1 600 ? 34.497 31.253 -37.222 1.00 49.53 600 PRO A CA 1
ATOM 4653 C C . PRO A 1 600 ? 35.530 31.081 -36.093 1.00 49.53 600 PRO A C 1
ATOM 4655 O O . PRO A 1 600 ? 35.949 32.053 -35.469 1.00 49.53 600 PRO A O 1
ATOM 4658 N N . VAL A 1 601 ? 36.032 29.855 -35.909 1.00 45.72 601 VAL A N 1
ATOM 4659 C CA . VAL A 1 601 ? 37.260 29.563 -35.142 1.00 45.72 601 VAL A CA 1
ATOM 4660 C C . VAL A 1 601 ? 38.119 28.583 -35.949 1.00 45.72 601 VAL A C 1
ATOM 4662 O O . VAL A 1 601 ? 37.598 27.635 -36.535 1.00 45.72 601 VAL A O 1
ATOM 4665 N N . GLY A 1 602 ? 39.425 28.852 -36.032 1.00 39.84 602 GLY A N 1
ATOM 4666 C CA . GLY A 1 602 ? 40.384 28.065 -36.817 1.00 39.84 602 GLY A CA 1
ATOM 4667 C C . GLY A 1 602 ? 40.803 26.744 -36.160 1.00 39.84 602 GLY A C 1
ATOM 4668 O O . GLY A 1 602 ? 40.555 26.510 -34.980 1.00 39.84 602 GLY A O 1
ATOM 4669 N N . GLY A 1 603 ? 41.449 25.876 -36.943 1.00 38.16 603 GLY A N 1
ATOM 4670 C CA . GLY A 1 603 ? 41.908 24.556 -36.498 1.00 38.16 603 GLY A CA 1
ATOM 4671 C C . GLY A 1 603 ? 43.346 24.508 -35.959 1.00 38.16 603 GLY A C 1
ATOM 4672 O O . GLY A 1 603 ? 44.110 25.465 -36.064 1.00 38.16 603 GLY A O 1
ATOM 4673 N N . GLY A 1 604 ? 43.707 23.335 -35.430 1.00 33.62 604 GLY A N 1
ATOM 4674 C CA . GLY A 1 604 ? 45.009 23.005 -34.837 1.00 33.62 604 GLY A CA 1
ATOM 4675 C C . GLY A 1 604 ? 44.837 22.303 -33.477 1.00 33.62 604 GLY A C 1
ATOM 4676 O O . GLY A 1 604 ? 43.944 22.657 -32.720 1.00 33.62 604 GLY A O 1
ATOM 4677 N N . GLY A 1 605 ? 45.622 21.285 -33.107 1.00 33.38 605 GLY A N 1
ATOM 4678 C CA . GLY A 1 605 ? 46.648 20.606 -33.905 1.00 33.38 605 GLY A CA 1
ATOM 4679 C C . GLY A 1 605 ? 47.560 19.670 -33.096 1.00 33.38 605 GLY A C 1
ATOM 4680 O O . GLY A 1 605 ? 48.667 20.060 -32.748 1.00 33.38 605 GLY A O 1
ATOM 4681 N N . GLY A 1 606 ? 47.138 18.416 -32.879 1.00 32.94 606 GLY A N 1
ATOM 4682 C CA . GLY A 1 606 ? 47.993 17.313 -32.394 1.00 32.94 606 GLY A CA 1
ATOM 4683 C C . GLY A 1 606 ? 48.387 17.327 -30.903 1.00 32.94 606 GLY A C 1
ATOM 4684 O O . GLY A 1 606 ? 48.013 18.224 -30.157 1.00 32.94 606 GLY A O 1
ATOM 4685 N N . GLY A 1 607 ? 49.163 16.313 -30.481 1.00 32.59 607 GLY A N 1
ATOM 4686 C CA . GLY A 1 607 ? 49.912 16.333 -29.209 1.00 32.59 607 GLY A CA 1
ATOM 4687 C C . GLY A 1 607 ? 49.556 15.285 -28.140 1.00 32.59 607 GLY A C 1
ATOM 4688 O O . GLY A 1 607 ? 49.109 15.640 -27.054 1.00 32.59 607 GLY A O 1
ATOM 4689 N N . SER A 1 608 ? 49.835 13.998 -28.373 1.00 43.88 608 SER A N 1
ATOM 4690 C CA . SER A 1 608 ? 49.789 12.971 -27.313 1.00 43.88 608 SER A CA 1
ATOM 4691 C C . SER A 1 608 ? 50.948 13.111 -26.313 1.00 43.88 608 SER A C 1
ATOM 4693 O O . SER A 1 608 ? 52.099 13.183 -26.746 1.00 43.88 608 SER A O 1
ATOM 4695 N N . ARG A 1 609 ? 50.698 12.994 -24.994 1.00 36.31 609 ARG A N 1
ATOM 4696 C CA . ARG A 1 609 ? 51.691 12.474 -24.020 1.00 36.31 609 ARG A CA 1
ATOM 4697 C C . ARG A 1 609 ? 51.083 12.046 -22.673 1.00 36.31 609 ARG A C 1
ATOM 4699 O O . ARG A 1 609 ? 49.966 12.414 -22.339 1.00 36.31 609 ARG A O 1
ATOM 4706 N N . SER A 1 610 ? 51.839 11.237 -21.926 1.00 40.16 610 SER A N 1
ATOM 4707 C CA . SER A 1 610 ? 51.493 10.638 -20.621 1.00 40.16 610 SER A CA 1
ATOM 4708 C C . SER A 1 610 ? 52.446 11.151 -19.525 1.00 40.16 610 SER A C 1
ATOM 4710 O O . SER A 1 610 ? 53.599 11.443 -19.851 1.00 40.16 610 SER A O 1
ATOM 4712 N N . GLY A 1 611 ? 52.013 11.275 -18.254 1.00 33.53 611 GLY A N 1
ATOM 4713 C CA . GLY A 1 611 ? 52.841 11.959 -17.235 1.00 33.53 611 GLY A CA 1
ATOM 4714 C C . GLY A 1 611 ? 52.379 12.066 -15.762 1.00 33.53 611 GLY A C 1
ATOM 4715 O O . GLY A 1 611 ? 52.450 13.145 -15.199 1.00 33.53 611 GLY A O 1
ATOM 4716 N N . ARG A 1 612 ? 51.959 10.965 -15.124 1.00 32.91 612 ARG A N 1
ATOM 4717 C CA . ARG A 1 612 ? 52.309 10.551 -13.731 1.00 32.91 612 ARG A CA 1
ATOM 4718 C C . ARG A 1 612 ? 52.547 11.598 -12.581 1.00 32.91 612 ARG A C 1
ATOM 4720 O O . ARG A 1 612 ? 53.655 12.096 -12.445 1.00 32.91 612 ARG A O 1
ATOM 4727 N N . MET A 1 613 ? 51.623 11.601 -11.595 1.00 37.31 613 MET A N 1
ATOM 4728 C CA . MET A 1 613 ? 51.814 11.689 -10.107 1.00 37.31 613 MET A CA 1
ATOM 4729 C C . MET A 1 613 ? 52.227 12.994 -9.351 1.00 37.31 613 MET A C 1
ATOM 4731 O O . MET A 1 613 ? 53.039 13.782 -9.807 1.00 37.31 613 MET A O 1
ATOM 4735 N N . ILE A 1 614 ? 51.773 13.034 -8.075 1.00 34.59 614 ILE A N 1
ATOM 4736 C CA . ILE A 1 614 ? 52.152 13.854 -6.883 1.00 34.59 614 ILE A CA 1
ATOM 4737 C C . ILE A 1 614 ? 51.783 15.357 -6.872 1.00 34.59 614 ILE A C 1
ATOM 4739 O O . ILE A 1 614 ? 52.148 16.106 -7.768 1.00 34.59 614 ILE A O 1
ATOM 4743 N N . GLY A 1 615 ? 51.155 15.814 -5.773 1.00 30.62 615 GLY A N 1
ATOM 4744 C CA . GLY A 1 615 ? 51.049 17.241 -5.418 1.00 30.62 615 GLY A CA 1
ATOM 4745 C C . GLY A 1 615 ? 49.984 17.573 -4.359 1.00 30.62 615 GLY A C 1
ATOM 4746 O O . GLY A 1 615 ? 48.861 17.915 -4.710 1.00 30.62 615 GLY A O 1
ATOM 4747 N N . VAL A 1 616 ? 50.323 17.505 -3.065 1.00 33.44 616 VAL A N 1
ATOM 4748 C CA . VAL A 1 616 ? 49.466 18.006 -1.964 1.00 33.44 616 VAL A CA 1
ATOM 4749 C C . VAL A 1 616 ? 49.728 19.496 -1.730 1.00 33.44 616 VAL A C 1
ATOM 4751 O O . VAL A 1 616 ? 50.891 19.880 -1.630 1.00 33.44 616 VAL A O 1
ATOM 4754 N N . SER A 1 617 ? 48.683 20.311 -1.536 1.00 30.70 617 SER A N 1
ATOM 4755 C CA . SER A 1 617 ? 48.727 21.524 -0.692 1.00 30.70 617 SER A CA 1
ATOM 4756 C C . SER A 1 617 ? 47.330 22.069 -0.377 1.00 30.70 617 SER A C 1
ATOM 4758 O O . SER A 1 617 ? 46.483 22.181 -1.257 1.00 30.70 617 SER A O 1
ATOM 4760 N N . VAL A 1 618 ? 47.130 22.460 0.883 1.00 39.25 618 VAL A N 1
ATOM 4761 C CA . VAL A 1 618 ? 46.021 23.300 1.370 1.00 39.25 618 VAL A CA 1
ATOM 4762 C C . VAL A 1 618 ? 46.582 24.706 1.607 1.00 39.25 618 VAL A C 1
ATOM 4764 O O . VAL A 1 618 ? 47.744 24.826 2.000 1.00 39.25 618 VAL A O 1
ATOM 4767 N N . PRO A 1 619 ? 45.781 25.767 1.435 1.00 47.53 619 PRO A N 1
ATOM 4768 C CA . PRO A 1 619 ? 45.820 26.822 2.448 1.00 47.53 619 PRO A CA 1
ATOM 4769 C C . PRO A 1 619 ? 44.421 27.278 2.891 1.00 47.53 619 PRO A C 1
ATOM 4771 O O . PRO A 1 619 ? 43.490 27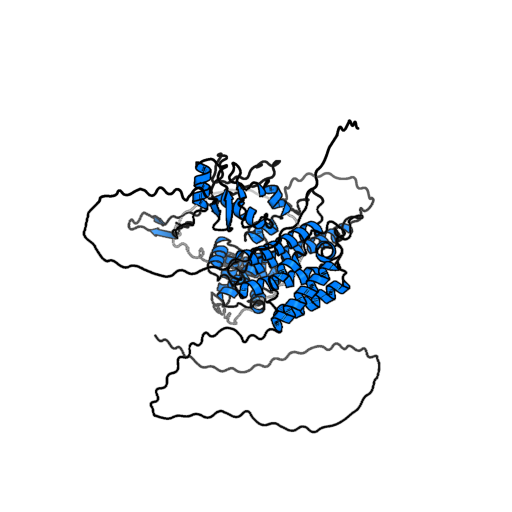.380 2.095 1.00 47.53 619 PRO A O 1
ATOM 4774 N N . ALA A 1 620 ? 44.298 27.608 4.177 1.00 33.66 620 ALA A N 1
ATOM 4775 C CA . ALA A 1 620 ? 43.186 28.402 4.691 1.00 33.66 620 ALA A CA 1
ATOM 4776 C C . ALA A 1 620 ? 43.423 29.900 4.407 1.00 33.66 620 ALA A C 1
ATOM 4778 O O . ALA A 1 620 ? 44.569 30.340 4.311 1.00 33.66 620 ALA A O 1
ATOM 4779 N N . GLY A 1 621 ? 42.355 30.698 4.321 1.00 29.22 621 GLY A N 1
ATOM 4780 C CA . GLY A 1 621 ? 42.439 32.147 4.112 1.00 29.22 621 GLY A CA 1
ATOM 4781 C C . GLY A 1 621 ? 41.172 32.858 4.586 1.00 29.22 621 GLY A C 1
ATOM 4782 O O . GLY A 1 621 ? 40.077 32.531 4.139 1.00 29.22 621 GLY A O 1
ATOM 4783 N N . ALA A 1 622 ? 41.317 33.788 5.532 1.00 31.70 622 ALA A N 1
ATOM 4784 C CA . ALA A 1 622 ? 40.197 34.436 6.216 1.00 31.70 622 ALA A CA 1
ATOM 4785 C C . ALA A 1 622 ? 39.411 35.420 5.323 1.00 31.70 622 ALA A C 1
ATOM 4787 O O . ALA A 1 622 ? 39.945 35.995 4.377 1.00 31.70 622 ALA A O 1
ATOM 4788 N N . GLY A 1 623 ? 38.129 35.621 5.648 1.00 29.48 623 GLY A N 1
ATOM 4789 C CA . GLY A 1 623 ? 37.209 36.453 4.866 1.00 29.48 623 GLY A CA 1
ATOM 4790 C C . GLY A 1 623 ? 37.317 37.966 5.107 1.00 29.48 623 GLY A C 1
ATOM 4791 O O . GLY A 1 623 ? 38.164 38.459 5.851 1.00 29.48 623 GLY A O 1
ATOM 4792 N N . SER A 1 624 ? 36.395 38.724 4.504 1.00 33.91 624 SER A N 1
ATOM 4793 C CA . SER A 1 624 ? 36.121 40.127 4.851 1.00 33.91 624 SER A CA 1
ATOM 4794 C C . SER A 1 624 ? 34.725 40.574 4.408 1.00 33.91 624 SER A C 1
ATOM 4796 O O . SER A 1 624 ? 34.158 40.041 3.458 1.00 33.91 624 SER A O 1
ATOM 4798 N N . LYS A 1 625 ? 34.170 41.566 5.116 1.00 38.59 625 LYS A N 1
ATOM 4799 C CA . LYS A 1 625 ? 32.840 42.152 4.869 1.00 38.59 625 LYS A CA 1
ATOM 4800 C C . LYS A 1 625 ? 32.883 43.258 3.804 1.00 38.59 625 LYS A C 1
ATOM 4802 O O . LYS A 1 625 ? 33.795 44.080 3.824 1.00 38.59 625 LYS A O 1
ATOM 4807 N N . ARG A 1 626 ? 31.818 43.354 2.998 1.00 33.12 626 ARG A N 1
ATOM 4808 C CA . ARG A 1 626 ? 31.236 44.558 2.347 1.00 33.12 626 ARG A CA 1
ATOM 4809 C C . ARG A 1 626 ? 29.847 44.126 1.839 1.00 33.12 626 ARG A C 1
ATOM 4811 O O . ARG A 1 626 ? 29.766 43.055 1.257 1.00 33.12 626 ARG A O 1
ATOM 4818 N N . GLN A 1 627 ? 28.696 44.726 2.166 1.00 35.94 627 GLN A N 1
ATOM 4819 C CA . GLN A 1 627 ? 28.250 46.136 2.197 1.00 35.94 627 GLN A CA 1
ATOM 4820 C C . GLN A 1 627 ? 28.326 46.855 0.838 1.00 35.94 627 GLN A C 1
ATOM 4822 O O . GLN A 1 627 ? 29.399 46.957 0.249 1.00 35.94 627 GLN A O 1
ATOM 4827 N N . GLY A 1 628 ? 27.167 47.367 0.396 1.00 30.50 628 GLY A N 1
ATOM 4828 C CA . GLY A 1 628 ? 26.901 47.945 -0.932 1.00 30.50 628 GLY A CA 1
ATOM 4829 C C . GLY A 1 628 ? 25.619 47.341 -1.536 1.00 30.50 628 GLY A C 1
ATOM 4830 O O . GLY A 1 628 ? 25.719 46.325 -2.204 1.00 30.50 628 GLY A O 1
ATOM 4831 N N . SER A 1 629 ? 24.376 47.711 -1.194 1.00 32.84 629 SER A N 1
ATOM 4832 C CA . SER A 1 629 ? 23.689 49.022 -1.149 1.00 32.84 629 SER A CA 1
ATOM 4833 C C . SER A 1 629 ? 23.370 49.638 -2.524 1.00 32.84 629 SER A C 1
ATOM 4835 O O . SER A 1 629 ? 24.288 50.082 -3.208 1.00 32.84 629 SER A O 1
ATOM 4837 N N . GLY A 1 630 ? 22.078 49.812 -2.842 1.00 29.52 630 GLY A N 1
ATOM 4838 C CA . GLY A 1 630 ? 21.616 50.859 -3.768 1.00 29.52 630 GLY A CA 1
ATOM 4839 C C . GLY A 1 630 ? 20.574 50.450 -4.819 1.00 29.52 630 GLY A C 1
ATOM 4840 O O . GLY A 1 630 ? 20.876 49.663 -5.705 1.00 29.52 630 GLY A O 1
ATOM 4841 N N . THR A 1 631 ? 19.412 51.122 -4.787 1.00 35.72 631 THR A N 1
ATOM 4842 C CA . THR A 1 631 ? 18.362 51.202 -5.838 1.00 35.72 631 THR A CA 1
ATOM 4843 C C . THR A 1 631 ? 17.640 49.890 -6.221 1.00 35.72 631 THR A C 1
ATOM 4845 O O . THR A 1 631 ? 18.265 48.863 -6.423 1.00 35.72 631 THR A O 1
ATOM 4848 N N . GLY A 1 632 ? 16.312 49.818 -6.365 1.00 30.22 632 GLY A N 1
ATOM 4849 C CA . GLY A 1 632 ? 15.253 50.807 -6.120 1.00 30.22 632 GLY A CA 1
ATOM 4850 C C . GLY A 1 632 ? 14.623 51.370 -7.398 1.00 30.22 632 GLY A C 1
ATOM 4851 O O . GLY A 1 632 ? 15.147 52.317 -7.981 1.00 30.22 632 GLY A O 1
ATOM 4852 N N . ARG A 1 633 ? 13.457 50.835 -7.781 1.00 34.91 633 ARG A N 1
ATOM 4853 C CA . ARG A 1 633 ? 12.495 51.459 -8.704 1.00 34.91 633 ARG A CA 1
ATOM 4854 C C . ARG A 1 633 ? 11.068 51.031 -8.345 1.00 34.91 633 ARG A C 1
ATOM 4856 O O . ARG A 1 633 ? 10.873 49.980 -7.747 1.00 34.91 633 ARG A O 1
ATOM 4863 N N . SER A 1 634 ? 10.111 51.893 -8.674 1.00 32.50 634 SER A N 1
ATOM 4864 C CA . SER A 1 634 ? 8.678 51.775 -8.361 1.00 32.50 634 SER A CA 1
ATOM 4865 C C . SER A 1 634 ? 7.859 51.628 -9.654 1.00 32.50 634 SER A C 1
ATOM 4867 O O . SER A 1 634 ? 8.446 51.669 -10.736 1.00 32.50 634 SER A O 1
ATOM 4869 N N . SER A 1 635 ? 6.526 51.583 -9.529 1.00 33.75 635 SER A N 1
ATOM 4870 C CA . SER A 1 635 ? 5.493 51.624 -10.590 1.00 33.75 635 SER A CA 1
ATOM 4871 C C . SER A 1 635 ? 5.370 50.352 -11.471 1.00 33.75 635 SER A C 1
ATOM 4873 O O . SER A 1 635 ? 6.370 49.706 -11.761 1.00 33.75 635 SER A O 1
ATOM 4875 N N . ASP A 1 636 ? 4.182 49.922 -11.925 1.00 32.12 636 ASP A N 1
ATOM 4876 C CA . ASP A 1 636 ? 2.841 50.253 -11.415 1.00 32.12 636 ASP A CA 1
ATOM 4877 C C . ASP A 1 636 ? 1.746 49.211 -11.736 1.00 32.12 636 ASP A C 1
ATOM 4879 O O . ASP A 1 636 ? 1.836 48.399 -12.654 1.00 32.12 636 ASP A O 1
ATOM 4883 N N . ARG A 1 637 ? 0.678 49.332 -10.948 1.00 37.12 637 ARG A N 1
ATOM 4884 C CA . ARG A 1 637 ? -0.713 48.871 -11.083 1.00 37.12 637 ARG A CA 1
ATOM 4885 C C . ARG A 1 637 ? -1.239 48.554 -12.500 1.00 37.12 637 ARG A C 1
ATOM 4887 O O . ARG A 1 637 ? -1.383 49.449 -13.328 1.00 37.12 637 ARG A O 1
ATOM 4894 N N . ALA A 1 638 ? -1.774 47.340 -12.684 1.00 34.22 638 ALA A N 1
ATOM 4895 C CA . ALA A 1 638 ? -2.798 47.049 -13.700 1.00 34.22 638 ALA A CA 1
ATOM 4896 C C . ALA A 1 638 ? -3.738 45.900 -13.270 1.00 34.22 638 ALA A C 1
ATOM 4898 O O . ALA A 1 638 ? -3.395 44.726 -13.377 1.00 34.22 638 ALA A O 1
ATOM 4899 N N . THR A 1 639 ? -4.949 46.223 -12.804 1.00 44.25 639 THR A N 1
ATOM 4900 C CA . THR A 1 639 ? -6.038 45.246 -12.610 1.00 44.25 639 THR A CA 1
ATOM 4901 C C . THR A 1 639 ? -6.969 45.242 -13.822 1.00 44.25 639 THR A C 1
ATOM 4903 O O . THR A 1 639 ? -7.302 46.302 -14.352 1.00 44.25 639 THR A O 1
ATOM 4906 N N . LYS A 1 640 ? -7.447 44.065 -14.253 1.00 42.62 640 LYS A N 1
ATOM 4907 C CA . LYS A 1 640 ? -8.467 43.961 -15.310 1.00 42.62 640 LYS A CA 1
ATOM 4908 C C . LYS A 1 640 ? -9.516 42.894 -14.981 1.00 42.62 640 LYS A C 1
ATOM 4910 O O . LYS A 1 640 ? -9.274 41.704 -15.130 1.00 42.62 640 LYS A O 1
ATOM 4915 N N . ARG A 1 641 ? -10.697 43.347 -14.547 1.00 43.41 641 ARG A N 1
ATOM 4916 C CA . ARG A 1 641 ? -11.942 42.560 -14.551 1.00 43.41 641 ARG A CA 1
ATOM 4917 C C . ARG A 1 641 ? -12.528 42.558 -15.963 1.00 43.41 641 ARG A C 1
ATOM 4919 O O . ARG A 1 641 ? -12.607 43.633 -16.550 1.00 43.41 641 ARG A O 1
ATOM 4926 N N . MET A 1 642 ? -13.002 41.405 -16.433 1.00 42.81 642 MET A N 1
ATOM 4927 C CA . MET A 1 642 ? -14.187 41.190 -17.290 1.00 42.81 642 MET A CA 1
ATOM 4928 C C . MET A 1 642 ? -14.222 39.707 -17.721 1.00 42.81 642 MET A C 1
ATOM 4930 O O . MET A 1 642 ? -13.157 39.135 -17.933 1.00 42.81 642 MET A O 1
ATOM 4934 N N . ARG A 1 643 ? -15.383 39.061 -17.863 1.00 47.78 643 ARG A N 1
ATOM 4935 C CA . ARG A 1 643 ? -16.753 39.513 -17.555 1.00 47.78 643 ARG A CA 1
ATOM 4936 C C . ARG A 1 643 ? -17.610 38.326 -17.127 1.00 47.78 643 ARG A C 1
ATOM 4938 O O . ARG A 1 643 ? -17.324 37.225 -17.633 1.00 47.78 643 ARG A O 1
#

Secondary structure (DSSP, 8-state):
------------------------------------------------------GGGSSPEE-TTT--EEE-TTS-HHHHHHHHHHHS---S--PPPPB--EEEE-SSTT-EEEE--B-----EE---TTSS--S-EETTSTT--SPPHHHHHHHHHHHHHH-TTS-TTSPEEB-TTS-BTTT--HHHHHHHH-HHHHHHHTT--SS-TTSPPPHHHHHHHHHHHHHHTT--SHHHHHTSSHHHHSS-HHHHHIIIIIHHHHHHHHHHTTSSSSTT---------------------------------------------------SS-TTHHHHHHHHHHHH-HHHHHHHHHHS-TTSTTT-HHHHHHHHHHHHHHHHHHHHHHHHHHTS------------------------------SS---HHHHHHHHHHHHHHHHHHHHHTTTTSPPPHHHHHHHHHHHHHHHHHHHHTS-S-----TT--HHHH-HHHHHTS------TT---HHHHHHHTTTT-GGGHHHHHHHHHHHHHH---HHHHHHHHHHHHHHHHHHHS-STT----------------------PPPPPP-PPP-------------------------------------------

Organism: NCBI:txid1081102

Radius of gyration: 39.48 Å; Cα contacts (8 Å, |Δi|>4): 474; chains: 1; bounding box: 111×117×130 Å

Sequence (643 aa):
MAPVTRSRAHPSEGRTGAAVGGPVLSVPTEHRSPHRAEGGTNSNQDSGSGDEDDEEDEGPVRSPLTNLFYTVDNLDDETEELVRELFRPQASEETPPMVIEWCGISNDPDVYAFQLREIVPRTIRIGSATSRIPQPSCNCTGSANTPCRHLIWLIDQIAKQTLGNHPPDQPLVLDHNAFPQALGDAYTRIADFHIDVLANTLHCSARPPNGRPNVHRVREAREILAGLAGVRDDVHVDTYAPEIFDVESAALQDLLWKSGERWRNNNEDDEEEEEGEEKKDSDEHMSSDDEGSDDGDGPGSGGQGHRPRSTQGRRGGGGGHGNGGRSLLERGDLQLTVLRLLVSNDEFFAMFLKLLAPYDKARDPYRKIQQRVEYVLEVLLAGQGAVRAGAVTEPGEGAGGEGGGGGGEVPEDTLSETTTRTSNTETVVAWTARHVENAVEQIRLLLQQQIPRPPAAWARRSAGRALVWIFHALVFQHNRDVPVHAGATQDDRNLYQRLIGNNNNNNSEGGFFLLDALQLLVDQVHFRTQLERIRQRIQVNGYREPYMRKLDEILAQMREAAARPRGGGSDSGNRRRRHGDDDDDDDDNENPLDPPSRGPVGGGGGGSRSGRMIGVSVPAGAGSKRQGSGTGRSSDRATKRMR